Protein AF-0000000071018099 (afdb_homodimer)

InterPro domains:
  IPR002347 Short-chain dehydrogenase/reductase SDR [PF00106] (7-201)
  IPR002347 Short-chain dehydrogenase/reductase SDR [PR00080] (84-95)
  IPR002347 Short-chain dehydrogenase/reductase SDR [PR00080] (137-145)
  IPR002347 Short-chain dehydrogenase/reductase SDR [PR00080] (157-176)
  IPR002347 Short-chain dehydrogenase/reductase SDR [PR00081] (8-25)
  IPR002347 Short-chain dehydrogenase/reductase SDR [PR00081] (84-95)
  IPR002347 Short-chain dehydrogenase/reductase SDR [PR00081] (131-147)
  IPR002347 Short-chain dehydrogenase/reductase SDR [PR00081] (157-176)
  IPR002347 Short-chain dehydrogenase/reductase SDR [PR00081] (178-195)
  IPR020904 Short-chain dehydrogenase/reductase, conserved site [PS00061] (144-172)
  IPR036291 NAD(P)-binding domain superfamily [SSF51735] (7-259)

Solvent-accessible surface area (backbone atoms only — not comparable to full-atom values): 28855 Å² total; per-residue (Å²): 125,86,75,71,81,51,40,34,34,39,34,34,36,23,60,47,37,51,31,26,34,26,46,40,59,48,22,72,37,88,47,32,37,29,42,33,16,19,65,54,72,87,51,39,60,65,38,54,62,67,32,48,88,27,54,78,72,21,28,40,81,44,68,39,35,54,68,35,70,67,40,40,52,53,43,52,52,52,43,38,72,72,65,68,54,61,41,29,43,35,44,45,46,64,71,60,41,42,34,46,80,72,71,60,47,70,66,56,52,50,53,47,38,35,31,44,37,52,18,47,50,51,50,46,38,62,48,47,58,56,20,52,75,69,42,36,31,34,41,33,38,58,50,26,47,43,27,76,36,57,40,69,49,23,30,66,42,19,13,34,26,10,17,48,49,23,27,49,51,12,46,29,33,64,34,46,79,31,51,22,47,39,29,37,36,21,41,65,51,43,71,22,64,61,50,42,31,51,54,74,33,67,32,22,22,49,41,82,83,61,83,29,62,34,65,61,92,56,56,69,66,58,51,48,27,53,53,35,30,50,66,58,46,45,60,52,44,62,74,54,47,38,47,25,55,54,45,24,51,50,50,51,53,44,72,72,39,93,76,52,49,38,30,44,54,54,43,71,70,41,45,54,54,36,53,65,42,24,65,52,61,37,45,47,68,60,33,52,55,53,31,59,45,39,101,123,86,74,73,79,52,39,34,34,38,35,34,36,23,61,50,38,52,31,26,34,27,47,41,58,48,21,72,39,86,47,32,36,28,42,34,17,20,66,55,71,88,48,40,60,64,41,53,61,68,33,48,88,27,54,80,73,21,28,38,83,44,69,39,36,53,69,35,67,68,40,39,53,53,43,51,51,52,42,39,71,73,64,68,55,61,39,30,43,35,44,45,46,65,71,59,41,41,34,46,80,71,70,59,46,71,66,57,53,50,54,47,39,35,33,44,37,50,18,48,50,51,50,48,37,61,49,46,58,57,20,53,74,69,41,37,30,35,41,33,38,58,54,25,47,42,27,76,38,57,41,68,48,24,29,66,41,20,13,35,26,10,17,49,48,23,28,50,52,12,46,32,35,63,34,45,80,31,51,23,47,38,28,37,35,20,40,66,50,43,71,23,65,61,49,42,29,50,53,73,31,65,29,24,22,50,39,79,82,61,84,29,62,35,66,62,93,55,54,71,66,59,51,48,26,51,52,37,33,49,65,59,45,45,60,54,44,64,72,55,46,38,47,24,55,53,46,24,50,49,52,52,52,45,70,70,38,93,75,54,49,37,31,43,54,54,43,70,70,42,44,55,53,37,52,66,43,23,64,53,59,37,44,47,68,60,35,51,55,51,31,57,45,40,102

Radius of gyration: 23.74 Å; Cα contacts (8 Å, |Δi|>4): 1235; chains: 2; bounding box: 53×78×48 Å

Organism: Stichopus japonicus (NCBI:txid307972)

Structure (mmCIF, N/CA/C/O backbone):
data_AF-0000000071018099-model_v1
#
loop_
_entity.id
_entity.type
_entity.pdbx_description
1 polymer 'Putative retinol dehydrogenase 8'
#
loop_
_atom_site.group_PDB
_atom_site.id
_atom_site.type_symbol
_atom_site.label_atom_id
_atom_site.label_alt_id
_atom_site.label_comp_id
_atom_site.label_asym_id
_atom_site.label_entity_id
_atom_site.label_seq_id
_atom_site.pdbx_PDB_ins_code
_atom_site.Cartn_x
_atom_site.Cartn_y
_atom_site.Cartn_z
_atom_site.occupancy
_atom_site.B_iso_or_equiv
_atom_site.auth_seq_id
_atom_site.auth_comp_id
_atom_site.auth_asym_id
_atom_site.auth_atom_id
_atom_site.pdbx_PDB_model_num
ATOM 1 N N . MET A 1 1 ? -14.195 37.812 19.734 1 34.66 1 MET A N 1
ATOM 2 C CA . MET A 1 1 ? -12.75 37.812 19.953 1 34.66 1 MET A CA 1
ATOM 3 C C . MET A 1 1 ? -12 37.594 18.656 1 34.66 1 MET A C 1
ATOM 5 O O . MET A 1 1 ? -12.445 36.812 17.797 1 34.66 1 MET A O 1
ATOM 9 N N . ALA A 1 2 ? -11.242 38.406 18.078 1 42.66 2 ALA A N 1
ATOM 10 C CA . ALA A 1 2 ? -10.656 38.375 16.734 1 42.66 2 ALA A CA 1
ATOM 11 C C . ALA A 1 2 ? -10.07 37 16.422 1 42.66 2 ALA A C 1
ATOM 13 O O . ALA A 1 2 ? -9.234 36.5 17.172 1 42.66 2 ALA A O 1
ATOM 14 N N . GLU A 1 3 ? -10.688 35.969 15.961 1 48.03 3 GLU A N 1
ATOM 15 C CA . GLU A 1 3 ? -10.375 34.562 15.703 1 48.03 3 GLU A CA 1
ATOM 16 C C . GLU A 1 3 ? -8.945 34.375 15.211 1 48.03 3 GLU A C 1
ATOM 18 O O . GLU A 1 3 ? -8.523 35.062 14.266 1 48.03 3 GLU A O 1
ATOM 23 N N . SER A 1 4 ? -8.008 34.25 16.109 1 61.5 4 SER A N 1
ATOM 24 C CA . SER A 1 4 ? -6.578 34.219 15.844 1 61.5 4 SER A CA 1
ATOM 25 C C . SER A 1 4 ? -6.27 33.531 14.523 1 61.5 4 SER A C 1
ATOM 27 O O . SER A 1 4 ? -6.852 32.5 14.203 1 61.5 4 SER A O 1
ATOM 29 N N . ASN A 1 5 ? -5.863 34.219 13.398 1 83.38 5 ASN A N 1
ATOM 30 C CA . ASN A 1 5 ? -5.418 33.875 12.055 1 83.38 5 ASN A CA 1
ATOM 31 C C . ASN A 1 5 ? -4.25 32.875 12.094 1 83.38 5 ASN A C 1
ATOM 33 O O . ASN A 1 5 ? -3.619 32.625 11.07 1 83.38 5 ASN A O 1
ATOM 37 N N . VAL A 1 6 ? -4.02 32.344 13.367 1 94.31 6 VAL A N 1
ATOM 38 C CA . VAL A 1 6 ? -2.879 31.453 13.516 1 94.31 6 VAL A CA 1
ATOM 39 C C . VAL A 1 6 ? -3.334 30 13.359 1 94.31 6 VAL A C 1
ATOM 41 O O . VAL A 1 6 ? -4.266 29.562 14.039 1 94.31 6 VAL A O 1
ATOM 44 N N . LYS A 1 7 ? -2.73 29.297 12.508 1 97.25 7 LYS A N 1
ATOM 45 C CA . LYS A 1 7 ? -3.02 27.875 12.281 1 97.25 7 LYS A CA 1
ATOM 46 C C . LYS A 1 7 ? -2.158 27 13.18 1 97.25 7 LYS A C 1
ATOM 48 O O . LYS A 1 7 ? -0.941 27.172 13.25 1 97.25 7 LYS A O 1
ATOM 53 N N . VAL A 1 8 ? -2.805 26.094 13.852 1 98.31 8 VAL A N 1
ATOM 54 C CA . VAL A 1 8 ? -2.088 25.109 14.648 1 98.31 8 VAL A CA 1
ATOM 55 C C . VAL A 1 8 ? -1.675 23.938 13.766 1 98.31 8 VAL A C 1
ATOM 57 O O . VAL A 1 8 ? -2.527 23.219 13.234 1 98.31 8 VAL A O 1
ATOM 60 N N . VAL A 1 9 ? -0.335 23.719 13.641 1 98.75 9 VAL A N 1
ATOM 61 C CA . VAL A 1 9 ? 0.229 22.688 12.781 1 98.75 9 VAL A CA 1
ATOM 62 C C . VAL A 1 9 ? 0.929 21.625 13.625 1 98.75 9 VAL A C 1
ATOM 64 O O . VAL A 1 9 ? 1.829 21.953 14.406 1 98.75 9 VAL A O 1
ATOM 67 N N . VAL A 1 10 ? 0.489 20.406 13.516 1 98.81 10 VAL A N 1
ATOM 68 C CA . VAL A 1 10 ? 1.163 19.281 14.156 1 98.81 10 VAL A CA 1
ATOM 69 C C . VAL A 1 10 ? 1.991 18.516 13.125 1 98.81 10 VAL A C 1
ATOM 71 O O . VAL A 1 10 ? 1.492 18.172 12.055 1 98.81 10 VAL A O 1
ATOM 74 N N . ILE A 1 11 ? 3.256 18.297 13.477 1 98.81 11 ILE A N 1
ATOM 75 C CA . ILE A 1 11 ? 4.145 17.531 12.617 1 98.81 11 ILE A CA 1
ATOM 76 C C . ILE A 1 11 ? 4.715 16.344 13.383 1 98.81 11 ILE A C 1
ATOM 78 O O . ILE A 1 11 ? 5.277 16.516 14.469 1 98.81 11 ILE A O 1
ATOM 82 N N . THR A 1 12 ? 4.535 15.164 12.836 1 98.44 12 THR A N 1
ATOM 83 C CA . THR A 1 12 ? 5.125 13.992 13.477 1 98.44 12 THR A CA 1
ATOM 84 C C . THR A 1 12 ? 6.527 13.727 12.93 1 98.44 12 THR A C 1
ATOM 86 O O . THR A 1 12 ? 6.793 13.961 11.75 1 98.44 12 THR A O 1
ATOM 89 N N . GLY A 1 13 ? 7.422 13.203 13.773 1 96.12 13 GLY A N 1
ATOM 90 C CA . GLY A 1 13 ? 8.766 12.836 13.359 1 96.12 13 GLY A CA 1
ATOM 91 C C . GLY A 1 13 ? 9.625 14.031 13 1 96.12 13 GLY A C 1
ATOM 92 O O . GLY A 1 13 ? 10.086 14.156 11.859 1 96.12 13 GLY A O 1
ATOM 93 N N . CYS A 1 14 ? 10.039 14.836 14.008 1 96.94 14 CYS A N 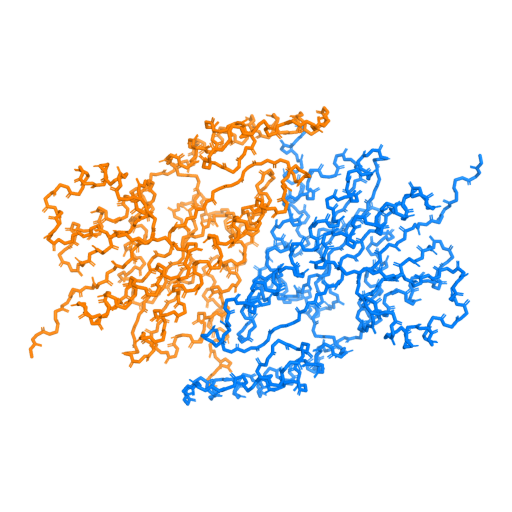1
ATOM 94 C CA . CYS A 1 14 ? 10.742 16.078 13.719 1 96.94 14 CYS A CA 1
ATOM 95 C C . CYS A 1 14 ? 12.18 16.031 14.211 1 96.94 14 CYS A C 1
ATOM 97 O O . CYS A 1 14 ? 12.836 17.062 14.352 1 96.94 14 CYS A O 1
ATOM 99 N N . SER A 1 15 ? 12.688 14.82 14.492 1 93.19 15 SER A N 1
ATOM 100 C CA . SER A 1 15 ? 14.039 14.719 15.039 1 93.19 15 SER A CA 1
ATOM 101 C C . SER A 1 15 ? 15.086 14.984 13.961 1 93.19 15 SER A C 1
ATOM 103 O O . SER A 1 15 ? 16.25 15.281 14.266 1 93.19 15 SER A O 1
ATOM 105 N N . SER A 1 16 ? 14.758 14.805 12.688 1 88.75 16 SER A N 1
ATOM 106 C CA . SER A 1 16 ? 15.68 15.016 11.578 1 88.75 16 SER A CA 1
ATOM 107 C C . SER A 1 16 ? 14.938 15.164 10.258 1 88.75 16 SER A C 1
ATOM 109 O O . SER A 1 16 ? 13.703 15.133 10.227 1 88.75 16 SER A O 1
ATOM 111 N N . GLY A 1 17 ? 15.641 15.562 9.297 1 91 17 GLY A N 1
ATOM 112 C CA . GLY A 1 17 ? 15.18 15.461 7.926 1 91 17 GLY A CA 1
ATOM 113 C C . GLY A 1 17 ? 14.047 16.422 7.602 1 91 17 GLY A C 1
ATOM 114 O O . GLY A 1 17 ? 14.07 17.578 8.008 1 91 17 GLY A O 1
ATOM 115 N N . ILE A 1 18 ? 13.086 15.906 6.824 1 93.69 18 ILE A N 1
ATOM 116 C CA . ILE A 1 18 ? 11.984 16.703 6.293 1 93.69 18 ILE A CA 1
ATOM 117 C C . ILE A 1 18 ? 11.172 17.281 7.445 1 93.69 18 ILE A C 1
ATOM 119 O O . ILE A 1 18 ? 10.797 18.469 7.406 1 93.69 18 ILE A O 1
ATOM 123 N N . GLY A 1 19 ? 10.945 16.469 8.508 1 96.62 19 GLY A N 1
ATOM 124 C CA . GLY A 1 19 ? 10.172 16.938 9.648 1 96.62 19 GLY A CA 1
ATOM 125 C C . GLY A 1 19 ? 10.805 18.109 10.359 1 96.62 19 GLY A C 1
ATOM 126 O O . GLY A 1 19 ? 10.141 19.125 10.625 1 96.62 19 GLY A O 1
ATOM 127 N N . LEU A 1 20 ? 12.078 17.953 10.633 1 96.5 20 LEU A N 1
ATOM 128 C CA . LEU A 1 20 ? 12.82 19.016 11.305 1 96.5 20 LEU A CA 1
ATOM 129 C C . LEU A 1 20 ? 12.82 20.281 10.469 1 96.5 20 LEU A C 1
ATOM 131 O O . LEU A 1 20 ? 12.453 21.359 10.961 1 96.5 20 LEU A O 1
ATOM 135 N N . ASP A 1 21 ? 13.156 20.219 9.211 1 96.75 21 ASP A N 1
ATOM 136 C CA . ASP A 1 21 ? 13.273 21.375 8.32 1 96.75 21 ASP A CA 1
ATOM 137 C C . ASP A 1 21 ? 11.922 22.047 8.117 1 96.75 21 ASP A C 1
ATOM 139 O O . ASP A 1 21 ? 11.828 23.281 8.062 1 96.75 21 ASP A O 1
ATOM 143 N N . THR A 1 22 ? 10.891 21.219 7.992 1 97.81 22 THR A N 1
ATOM 144 C CA . THR A 1 22 ? 9.547 21.75 7.809 1 97.81 22 THR A CA 1
ATOM 145 C C . THR A 1 22 ? 9.078 22.5 9.055 1 97.81 22 THR A C 1
ATOM 147 O O . THR A 1 22 ? 8.508 23.594 8.953 1 97.81 22 THR A O 1
ATOM 150 N N . ALA A 1 23 ? 9.336 21.922 10.211 1 98.56 23 ALA A N 1
ATOM 151 C CA . ALA A 1 23 ? 8.953 22.562 11.469 1 98.56 23 ALA A CA 1
ATOM 152 C C . ALA A 1 23 ? 9.602 23.938 11.609 1 98.56 23 ALA A C 1
ATOM 154 O O . ALA A 1 23 ? 8.922 24.906 11.93 1 98.56 23 ALA A O 1
ATOM 155 N N . VAL A 1 24 ? 10.867 24 11.32 1 98.19 24 VAL A N 1
ATOM 156 C CA . VAL A 1 24 ? 11.625 25.234 11.453 1 98.19 24 VAL A CA 1
ATOM 157 C C . VAL A 1 24 ? 11.109 26.266 10.445 1 98.19 24 VAL A C 1
ATOM 159 O O . VAL A 1 24 ? 10.898 27.438 10.789 1 98.19 24 VAL A O 1
ATOM 162 N N . LEU A 1 25 ? 10.891 25.844 9.258 1 97.94 25 LEU A N 1
ATOM 163 C CA . LEU A 1 25 ? 10.438 26.734 8.195 1 97.94 25 LEU A CA 1
ATOM 164 C C . LEU A 1 25 ? 9.078 27.344 8.531 1 97.94 25 LEU A C 1
ATOM 166 O O . LEU A 1 25 ? 8.883 28.547 8.422 1 97.94 25 LEU A O 1
ATOM 170 N N . LEU A 1 26 ? 8.125 26.516 8.977 1 98.25 26 LEU A N 1
ATOM 171 C CA . LEU A 1 26 ? 6.773 26.984 9.266 1 98.25 26 LEU A CA 1
ATOM 172 C C . LEU A 1 26 ? 6.762 27.891 10.492 1 98.25 26 LEU A C 1
ATOM 174 O O . LEU A 1 26 ? 5.984 28.844 10.555 1 98.25 26 LEU A O 1
ATOM 178 N N . ALA A 1 27 ? 7.625 27.609 11.398 1 98 27 ALA A N 1
ATOM 179 C CA . ALA A 1 27 ? 7.652 28.359 12.656 1 98 27 ALA A CA 1
ATOM 180 C C . ALA A 1 27 ? 8.102 29.797 12.422 1 98 27 ALA A C 1
ATOM 182 O O . ALA A 1 27 ? 7.855 30.672 13.258 1 98 27 ALA A O 1
ATOM 183 N N . LYS A 1 28 ? 8.766 30.031 11.328 1 96.88 28 LYS A N 1
ATOM 184 C CA . LYS A 1 28 ? 9.234 31.375 11.008 1 96.88 28 LYS A CA 1
ATOM 185 C C . LYS A 1 28 ? 8.086 32.25 10.531 1 96.88 28 LYS A C 1
ATOM 187 O O . LYS A 1 28 ? 8.219 33.5 10.484 1 96.88 28 LYS A O 1
ATOM 192 N N . GLU A 1 29 ? 7.012 31.672 10.18 1 94.56 29 GLU A N 1
ATOM 193 C CA . GLU A 1 29 ? 5.828 32.406 9.742 1 94.56 29 GLU A CA 1
ATOM 194 C C . GLU A 1 29 ? 4.949 32.781 10.93 1 94.56 29 GLU A C 1
ATOM 196 O O . GLU A 1 29 ? 4.688 31.953 11.805 1 94.56 29 GLU A O 1
ATOM 201 N N . LYS A 1 30 ? 4.375 33.938 11 1 90.56 30 LYS A N 1
ATOM 202 C CA . LYS A 1 30 ? 3.621 34.438 12.133 1 90.56 30 LYS A CA 1
ATOM 203 C C . LYS A 1 30 ? 2.242 33.812 12.219 1 90.56 30 LYS A C 1
ATOM 205 O O . LYS A 1 30 ? 1.607 33.812 13.281 1 90.56 30 LYS A O 1
ATOM 210 N N . ASN A 1 31 ? 1.812 33.25 11.188 1 95.12 31 ASN A N 1
ATOM 211 C CA . ASN A 1 31 ? 0.448 32.719 11.172 1 95.12 31 ASN A CA 1
ATOM 212 C C . ASN A 1 31 ? 0.417 31.234 11.477 1 95.12 31 ASN A C 1
ATOM 214 O O . ASN A 1 31 ? -0.598 30.578 11.258 1 95.12 31 ASN A O 1
ATOM 218 N N . PHE A 1 32 ? 1.56 30.672 11.977 1 97.75 32 PHE A N 1
ATOM 219 C CA . PHE A 1 32 ? 1.574 29.266 12.344 1 97.75 32 PHE A CA 1
ATOM 220 C C . PHE A 1 32 ? 2.039 29.078 13.781 1 97.75 32 PHE A C 1
ATOM 222 O O . PHE A 1 32 ? 2.959 29.766 14.234 1 97.75 32 PHE A O 1
ATOM 229 N N . LYS A 1 33 ? 1.451 28.266 14.484 1 98.31 33 LYS A N 1
ATOM 230 C CA . LYS A 1 33 ? 1.951 27.625 15.695 1 98.31 33 LYS A CA 1
ATOM 231 C C . LYS A 1 33 ? 2.268 26.156 15.445 1 98.31 33 LYS A C 1
ATOM 233 O O . LYS A 1 33 ? 1.366 25.359 15.18 1 98.31 33 LYS A O 1
ATOM 238 N N . VAL A 1 34 ? 3.52 25.797 15.617 1 98.69 34 VAL A N 1
ATOM 239 C CA . VAL A 1 34 ? 3.982 24.484 15.195 1 98.69 34 VAL A CA 1
ATOM 240 C C . VAL A 1 34 ? 4.242 23.609 16.422 1 98.69 34 VAL A C 1
ATOM 242 O O . VAL A 1 34 ? 5.039 23.969 17.281 1 98.69 34 VAL A O 1
ATOM 2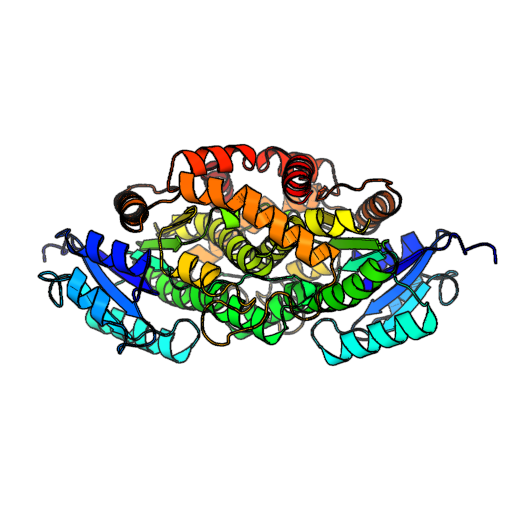45 N N . LEU A 1 35 ? 3.545 22.547 16.516 1 98.75 35 LEU A N 1
ATOM 246 C CA . LEU A 1 35 ? 3.855 21.484 17.453 1 98.75 35 LEU A CA 1
ATOM 247 C C . LEU A 1 35 ? 4.684 20.391 16.797 1 98.75 35 LEU A C 1
ATOM 249 O O . LEU A 1 35 ? 4.133 19.531 16.094 1 98.75 35 LEU A O 1
ATOM 253 N N . ALA A 1 36 ? 5.977 20.438 17.047 1 98.75 36 ALA A N 1
ATOM 254 C CA . ALA A 1 36 ? 6.926 19.469 16.5 1 98.75 36 ALA A CA 1
ATOM 255 C C . ALA A 1 36 ? 7.098 18.281 17.438 1 98.75 36 ALA A C 1
ATOM 257 O O . ALA A 1 36 ? 7.453 18.453 18.609 1 98.75 36 ALA A O 1
ATOM 258 N N . THR A 1 37 ? 6.883 17.078 16.891 1 98.56 37 THR A N 1
ATOM 259 C CA . THR A 1 37 ? 6.902 15.938 17.797 1 98.56 37 THR A CA 1
ATOM 260 C C . THR A 1 37 ? 8.023 14.969 17.438 1 98.56 37 THR A C 1
ATOM 262 O O . THR A 1 37 ? 8.5 14.961 16.297 1 98.56 37 THR A O 1
ATOM 265 N N . MET A 1 38 ? 8.438 14.242 18.422 1 97.25 38 MET A N 1
ATOM 266 C CA . MET A 1 38 ? 9.422 13.172 18.25 1 97.25 38 MET A CA 1
ATOM 267 C C . MET A 1 38 ? 9.273 12.125 19.359 1 97.25 38 MET A C 1
ATOM 269 O O . MET A 1 38 ? 8.758 12.422 20.438 1 97.25 38 MET A O 1
ATOM 273 N N . ARG A 1 39 ? 9.672 10.938 19.062 1 93.31 39 ARG A N 1
ATOM 274 C CA . ARG A 1 39 ? 9.492 9.828 20 1 93.31 39 ARG A CA 1
ATOM 275 C C . ARG A 1 39 ? 10.398 9.992 21.219 1 93.31 39 ARG A C 1
ATOM 277 O O . ARG A 1 39 ? 10.016 9.648 22.344 1 93.31 39 ARG A O 1
ATOM 284 N N . ASN A 1 40 ? 11.586 10.43 20.953 1 94.56 40 ASN A N 1
ATOM 285 C CA . ASN A 1 40 ? 12.609 10.57 21.984 1 94.56 40 ASN A CA 1
ATOM 286 C C . ASN A 1 40 ? 13.078 12.016 22.125 1 94.56 40 ASN A C 1
ATOM 288 O O . ASN A 1 40 ? 13.828 12.516 21.281 1 94.56 40 ASN A O 1
ATOM 292 N N . LEU A 1 41 ? 12.789 12.656 23.234 1 96.62 41 LEU A N 1
ATOM 293 C CA . LEU A 1 41 ? 13.086 14.07 23.438 1 96.62 41 LEU A CA 1
ATOM 294 C C . LEU A 1 41 ? 14.57 14.289 23.672 1 96.62 41 LEU A C 1
ATOM 296 O O . LEU A 1 41 ? 15.055 15.422 23.609 1 96.62 41 LEU A O 1
ATOM 300 N N . GLN A 1 42 ? 15.281 13.227 23.922 1 95.94 42 GLN A N 1
ATOM 301 C CA . GLN A 1 42 ? 16.734 13.359 24.047 1 95.94 42 GLN A CA 1
ATOM 302 C C . GLN A 1 42 ? 17.375 13.703 22.719 1 95.94 42 GLN A C 1
ATOM 304 O O . GLN A 1 42 ? 18.531 14.133 22.672 1 95.94 42 GLN A O 1
ATOM 309 N N . LYS A 1 43 ? 16.672 13.57 21.641 1 94.19 43 LYS A N 1
ATOM 310 C CA . LYS A 1 43 ? 17.203 13.82 20.312 1 94.19 43 LYS A CA 1
ATOM 311 C C . LYS A 1 43 ? 16.766 15.18 19.781 1 94.19 43 LYS A C 1
ATOM 313 O O . LYS A 1 43 ? 16.859 15.453 18.594 1 94.19 43 LYS A O 1
ATOM 318 N N . LYS A 1 44 ? 16.328 16.047 20.688 1 97 44 LYS A N 1
ATOM 319 C CA . LYS A 1 44 ? 15.711 17.297 20.234 1 97 44 LYS A CA 1
ATOM 320 C C . LYS A 1 44 ? 16.766 18.359 19.969 1 97 44 LYS A C 1
ATOM 322 O O . LYS A 1 44 ? 16.453 19.469 19.516 1 97 44 LYS A O 1
ATOM 327 N N . GLY A 1 45 ? 18.016 18.031 20.234 1 96.38 45 GLY A N 1
ATOM 328 C CA . GLY A 1 45 ? 19.078 19.031 20.188 1 96.38 45 GLY A CA 1
ATOM 329 C C . GLY A 1 45 ? 19.172 19.75 18.859 1 96.38 45 GLY A C 1
ATOM 330 O O . GLY A 1 45 ? 19.203 20.984 18.812 1 96.38 45 GLY A O 1
ATOM 331 N N . ASP A 1 46 ? 19.203 19.031 17.766 1 95.88 46 ASP A N 1
ATOM 332 C CA . ASP A 1 46 ? 19.328 19.625 16.438 1 95.88 46 ASP A CA 1
ATOM 333 C C . ASP A 1 46 ? 18.125 20.531 16.125 1 95.88 46 ASP A C 1
ATOM 335 O O . ASP A 1 46 ? 18.297 21.594 15.531 1 95.88 46 ASP A O 1
ATOM 339 N N . LEU A 1 47 ? 17 20.125 16.5 1 97.56 47 LEU A N 1
ATOM 340 C CA . LEU A 1 47 ? 15.797 20.906 16.266 1 97.56 47 LEU A CA 1
ATOM 341 C C . LEU A 1 47 ? 15.805 22.172 17.109 1 97.56 47 LEU A C 1
ATOM 343 O O . LEU A 1 47 ? 15.445 23.25 16.625 1 97.56 47 LEU A O 1
ATOM 347 N N . GLU A 1 48 ? 16.203 22.078 18.328 1 97.88 48 GLU A N 1
ATOM 348 C CA . GLU A 1 48 ? 16.281 23.25 19.203 1 97.88 48 GLU A CA 1
ATOM 349 C C . GLU A 1 48 ? 17.234 24.297 18.641 1 97.88 48 GLU A C 1
ATOM 351 O O . GLU A 1 48 ? 16.922 25.484 18.641 1 97.88 48 GLU A O 1
ATOM 356 N N . LYS A 1 49 ? 18.328 23.797 18.188 1 97.81 49 LYS A N 1
ATOM 357 C CA . LYS A 1 49 ? 19.328 24.703 17.609 1 97.81 49 LYS A CA 1
ATOM 358 C C . LYS A 1 49 ? 18.781 25.391 16.375 1 97.81 49 LYS A C 1
ATOM 360 O O . LYS A 1 49 ? 18.922 26.609 16.219 1 97.81 49 LYS A O 1
ATOM 365 N N . ALA A 1 50 ? 18.141 24.656 15.539 1 97.06 50 ALA A N 1
ATOM 366 C CA . ALA A 1 50 ? 17.625 25.188 14.281 1 97.06 50 ALA A CA 1
ATOM 367 C C . ALA A 1 50 ? 16.453 26.141 14.523 1 97.06 50 ALA A C 1
ATOM 369 O O . ALA A 1 50 ? 16.266 27.109 13.797 1 97.06 50 ALA A O 1
ATOM 370 N N . ALA A 1 51 ? 15.648 25.812 15.477 1 96.75 51 ALA A N 1
ATOM 371 C CA . ALA A 1 51 ? 14.469 26.609 15.805 1 96.75 51 ALA A CA 1
ATOM 372 C C . ALA A 1 51 ? 14.867 28 16.328 1 96.75 51 ALA A C 1
ATOM 374 O O . ALA A 1 51 ? 14.172 28.984 16.078 1 96.75 51 ALA A O 1
ATOM 375 N N . ALA A 1 52 ? 15.953 28.016 17.047 1 95.81 52 ALA A N 1
ATOM 376 C CA . ALA A 1 52 ? 16.516 29.266 17.547 1 95.81 52 ALA A CA 1
ATOM 377 C C . ALA A 1 52 ? 15.453 30.125 18.234 1 95.81 52 ALA A C 1
ATOM 379 O O . ALA A 1 52 ? 14.766 29.656 19.141 1 95.81 52 ALA A O 1
ATOM 380 N N . GLY A 1 53 ? 15.156 31.297 17.656 1 95.69 53 GLY A N 1
ATOM 381 C CA . GLY A 1 53 ? 14.305 32.281 18.281 1 95.69 53 GLY A CA 1
ATOM 382 C C . GLY A 1 53 ? 12.836 31.922 18.266 1 95.69 53 GLY A C 1
ATOM 383 O O . GLY A 1 53 ? 12.031 32.531 18.969 1 95.69 53 GLY A O 1
ATOM 384 N N . THR A 1 54 ? 12.508 30.859 17.547 1 97.38 54 THR A N 1
ATOM 385 C CA . THR A 1 54 ? 11.102 30.5 17.438 1 97.38 54 THR A CA 1
ATOM 386 C C . THR A 1 54 ? 10.719 29.484 18.531 1 97.38 54 THR A C 1
ATOM 388 O O . THR A 1 54 ? 9.539 29.25 18.766 1 97.38 54 THR A O 1
ATOM 391 N N . LEU A 1 55 ? 11.734 28.953 19.234 1 97.75 55 LEU A N 1
ATOM 392 C CA . LEU A 1 55 ? 11.5 27.922 20.25 1 97.75 55 LEU A CA 1
ATOM 393 C C . LEU A 1 55 ? 10.648 28.469 21.391 1 97.75 55 LEU A C 1
ATOM 395 O O . LEU A 1 55 ? 10.938 29.547 21.922 1 97.75 55 LEU A O 1
ATOM 399 N N . ASN A 1 56 ? 9.57 27.812 21.672 1 97.12 56 ASN A N 1
ATOM 400 C CA . ASN A 1 56 ? 8.633 28.141 22.734 1 97.12 56 ASN A CA 1
ATOM 401 C C . ASN A 1 56 ? 7.898 29.438 22.453 1 97.12 56 ASN A C 1
ATOM 403 O O . ASN A 1 56 ? 7.41 30.094 23.391 1 97.12 56 ASN A O 1
ATOM 407 N N . LYS A 1 57 ? 7.855 29.859 21.266 1 97.19 57 LYS A N 1
ATOM 408 C CA . LYS A 1 57 ? 7.051 30.984 20.797 1 97.19 57 LYS A CA 1
ATOM 409 C C . LYS A 1 57 ? 6.078 30.547 19.703 1 97.19 57 LYS A C 1
ATOM 411 O O . LYS A 1 57 ? 4.863 30.531 19.922 1 97.19 57 LYS A O 1
ATOM 416 N N . THR A 1 58 ? 6.707 30.125 18.625 1 97.81 58 THR A N 1
ATOM 417 C CA . THR A 1 58 ? 5.871 29.609 17.547 1 97.81 58 THR A CA 1
ATOM 418 C C . THR A 1 58 ? 6.148 28.141 17.297 1 97.81 58 THR A C 1
ATOM 420 O O . THR A 1 58 ? 5.391 27.469 16.594 1 97.81 58 THR A O 1
ATOM 423 N N . LEU A 1 59 ? 7.23 27.578 17.844 1 98.56 59 LEU A N 1
ATOM 424 C CA . LEU A 1 59 ? 7.582 26.172 17.734 1 98.56 59 LEU A CA 1
ATOM 425 C C . LEU A 1 59 ? 7.66 25.516 19.125 1 98.56 59 LEU A C 1
ATOM 427 O O . LEU A 1 59 ? 8.359 26.016 20 1 98.56 59 LEU A O 1
ATOM 431 N N . PHE A 1 60 ? 6.984 24.469 19.297 1 98.5 60 PHE A N 1
ATOM 432 C CA . PHE A 1 60 ? 6.965 23.719 20.547 1 98.5 60 PHE A CA 1
ATOM 433 C C . PHE A 1 60 ? 7.293 22.25 20.297 1 98.5 60 PHE A C 1
ATOM 435 O O . PHE A 1 60 ? 6.703 21.625 19.422 1 98.5 60 PHE A O 1
ATOM 442 N N . ILE A 1 61 ? 8.234 21.703 21.047 1 98.44 61 ILE A N 1
ATOM 443 C CA . ILE A 1 61 ? 8.656 20.328 20.875 1 98.44 61 ILE A CA 1
ATOM 444 C C . ILE A 1 61 ? 7.926 19.438 21.891 1 98.44 61 ILE A C 1
ATOM 446 O O . ILE A 1 61 ? 7.918 19.719 23.078 1 98.44 61 ILE A O 1
ATOM 450 N N . GLN A 1 62 ? 7.297 18.406 21.391 1 98.12 62 GLN A N 1
ATOM 451 C CA . GLN A 1 62 ? 6.531 17.516 22.234 1 98.12 62 GLN A CA 1
ATOM 452 C C . GLN A 1 62 ? 6.836 16.047 21.922 1 98.12 62 GLN A C 1
ATOM 454 O O . GLN A 1 62 ? 7.277 15.734 20.812 1 98.12 62 GLN A O 1
ATOM 459 N N . GLU A 1 63 ? 6.578 15.219 22.922 1 98.06 63 GLU A N 1
ATOM 460 C CA . GLU A 1 63 ? 6.812 13.781 22.766 1 98.06 63 GLU A CA 1
ATOM 461 C C . GLU A 1 63 ? 5.613 13.102 22.109 1 98.06 63 GLU A C 1
ATOM 463 O O . GLU A 1 63 ? 4.473 13.32 22.516 1 98.06 63 GLU A O 1
ATOM 468 N N . LEU A 1 64 ? 5.875 12.305 21.094 1 98.12 64 LEU A N 1
ATOM 469 C CA . LEU A 1 64 ? 4.871 11.477 20.438 1 98.12 64 LEU A CA 1
ATOM 470 C C . LEU A 1 64 ? 5.516 10.289 19.734 1 98.12 64 LEU A C 1
ATOM 472 O O . LEU A 1 64 ? 6.375 10.477 18.859 1 98.12 64 LEU A O 1
ATOM 476 N N . ASP A 1 65 ? 5.199 9.133 20.188 1 97.06 65 ASP A N 1
ATOM 477 C CA . ASP A 1 65 ? 5.535 7.902 19.469 1 97.06 65 ASP A CA 1
ATOM 478 C C . ASP A 1 65 ? 4.332 7.363 18.703 1 97.06 65 ASP A C 1
ATOM 480 O O . ASP A 1 65 ? 3.436 6.754 19.297 1 97.06 65 ASP A O 1
ATOM 484 N N . VAL A 1 66 ? 4.363 7.523 17.391 1 95.31 66 VAL A N 1
ATOM 485 C CA . VAL A 1 66 ? 3.195 7.215 16.578 1 95.31 66 VAL A CA 1
ATOM 486 C C . VAL A 1 66 ? 2.982 5.703 16.531 1 95.31 66 VAL A C 1
ATOM 488 O O . VAL A 1 66 ? 1.923 5.234 16.109 1 95.31 66 VAL A O 1
ATOM 491 N N . SER A 1 67 ? 3.996 4.906 16.891 1 93.5 67 SER A N 1
ATOM 492 C CA . SER A 1 67 ? 3.846 3.455 16.859 1 93.5 67 SER A CA 1
ATOM 493 C C . SER A 1 67 ? 3.119 2.945 18.094 1 93.5 67 SER A C 1
ATOM 495 O O . SER A 1 67 ? 2.816 1.755 18.203 1 93.5 67 SER A O 1
ATOM 497 N N . LYS A 1 68 ? 2.834 3.832 19.062 1 94.88 68 LYS A N 1
ATOM 498 C CA . LYS A 1 68 ? 2.162 3.455 20.297 1 94.88 68 LYS A CA 1
ATOM 499 C C . LYS A 1 68 ? 0.812 4.156 20.422 1 94.88 68 LYS A C 1
ATOM 501 O O . LYS A 1 68 ? 0.752 5.383 20.531 1 94.88 68 LYS A O 1
ATOM 506 N N . GLU A 1 69 ? -0.186 3.383 20.547 1 93.5 69 GLU A N 1
ATOM 507 C CA . GLU A 1 69 ? -1.546 3.908 20.625 1 93.5 69 GLU A CA 1
ATOM 508 C C . GLU A 1 69 ? -1.72 4.832 21.828 1 93.5 69 GLU A C 1
ATOM 510 O O . GLU A 1 69 ? -2.332 5.898 21.719 1 93.5 69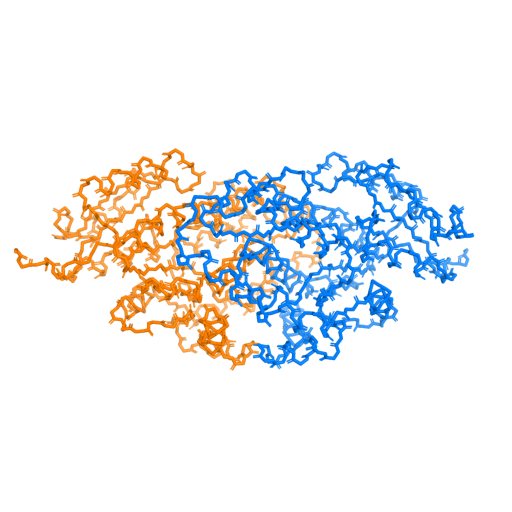 GLU A O 1
ATOM 515 N N . GLU A 1 70 ? -1.208 4.445 22.938 1 95.62 70 GLU A N 1
ATOM 516 C CA . GLU A 1 70 ? -1.34 5.246 24.141 1 95.62 70 GLU A CA 1
ATOM 517 C C . GLU A 1 70 ? -0.67 6.605 23.984 1 95.62 70 GLU A C 1
ATOM 519 O O . GLU A 1 70 ? -1.181 7.617 24.469 1 95.62 70 GLU A O 1
ATOM 524 N N . SER A 1 71 ? 0.499 6.613 23.359 1 97.19 71 SER A N 1
ATOM 525 C CA . SER A 1 71 ? 1.208 7.859 23.094 1 97.19 71 SER A CA 1
ATOM 526 C C . SER A 1 71 ? 0.379 8.789 22.219 1 97.19 71 SER A C 1
ATOM 528 O O . SER A 1 71 ? 0.302 9.992 22.484 1 97.19 71 SER A O 1
ATOM 530 N N . ILE A 1 72 ? -0.317 8.281 21.234 1 96.81 72 ILE A N 1
ATOM 531 C CA . ILE A 1 72 ? -1.158 9.039 20.328 1 96.81 72 ILE A CA 1
ATOM 532 C C . ILE A 1 72 ? -2.334 9.648 21.078 1 96.81 72 ILE A C 1
ATOM 534 O O . ILE A 1 72 ? -2.59 10.852 20.984 1 96.81 72 ILE A O 1
ATOM 538 N N . GLU A 1 73 ? -2.971 8.82 21.828 1 95.69 73 GLU A N 1
ATOM 539 C CA . GLU A 1 73 ? -4.145 9.273 22.578 1 95.69 73 GLU A CA 1
ATOM 540 C C . GLU A 1 73 ? -3.785 10.391 23.547 1 95.69 73 GLU A C 1
ATOM 542 O O . GLU A 1 73 ? -4.48 11.406 23.609 1 95.69 73 GLU A O 1
ATOM 547 N N . LYS A 1 74 ? -2.744 10.172 24.25 1 97.19 74 LYS A N 1
ATOM 548 C CA . LYS A 1 74 ? -2.289 11.172 25.219 1 97.19 74 LYS A CA 1
ATOM 549 C C . LYS A 1 74 ? -1.929 12.484 24.531 1 97.19 74 LYS A C 1
ATOM 551 O O . LYS A 1 74 ? -2.332 13.555 24.984 1 97.19 74 LYS A O 1
ATOM 556 N N . PHE A 1 75 ? -1.228 12.461 23.469 1 98.12 75 PHE A N 1
ATOM 557 C CA . PHE A 1 75 ? -0.785 13.648 22.734 1 98.12 75 PHE A CA 1
ATOM 558 C C . PHE A 1 75 ? -1.975 14.406 22.172 1 98.12 75 PHE A C 1
ATOM 560 O O . PHE A 1 75 ? -2.061 15.625 22.297 1 98.12 75 PHE A O 1
ATOM 567 N N . VAL A 1 76 ? -2.854 13.672 21.5 1 97.25 76 VAL A N 1
ATOM 568 C CA . VAL A 1 76 ? -4.004 14.289 20.844 1 97.25 76 VAL A CA 1
ATOM 569 C C . VAL A 1 76 ? -4.895 14.961 21.891 1 97.25 76 VAL A C 1
ATOM 571 O O . VAL A 1 76 ? -5.305 16.109 21.719 1 97.25 76 VAL A O 1
ATOM 574 N N . LYS A 1 77 ? -5.137 14.242 22.938 1 96.62 77 LYS A N 1
ATOM 575 C CA . LYS A 1 77 ? -5.938 14.805 24.016 1 96.62 77 LYS A CA 1
ATOM 576 C C . LYS A 1 77 ? -5.297 16.078 24.578 1 96.62 77 LYS A C 1
ATOM 578 O O . LYS A 1 77 ? -5.965 17.094 24.734 1 96.62 77 LYS A O 1
ATOM 583 N N . ALA A 1 78 ? -4.078 15.984 24.859 1 97.25 78 ALA A N 1
ATOM 584 C CA . ALA A 1 78 ? -3.355 17.141 25.406 1 97.25 78 ALA A CA 1
ATOM 585 C C . ALA A 1 78 ? -3.402 18.312 24.453 1 97.25 78 ALA A C 1
ATOM 587 O O . ALA A 1 78 ? -3.555 19.469 24.875 1 97.25 78 ALA A O 1
ATOM 588 N N . THR A 1 79 ? -3.213 18.094 23.172 1 97.69 79 THR A N 1
ATOM 589 C CA . THR A 1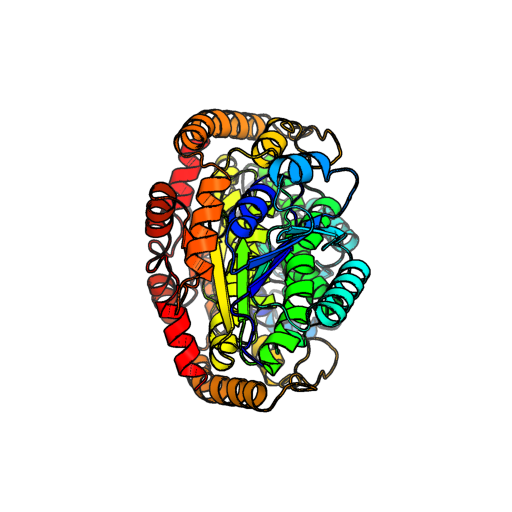 79 ? -3.211 19.141 22.156 1 97.69 79 THR A CA 1
ATOM 590 C C . THR A 1 79 ? -4.574 19.828 22.062 1 97.69 79 THR A C 1
ATOM 592 O O . THR A 1 79 ? -4.66 21.047 22.047 1 97.69 79 THR A O 1
ATOM 595 N N . PHE A 1 80 ? -5.609 19.062 22.031 1 96.31 80 PHE A N 1
ATOM 596 C CA . PHE A 1 80 ? -6.941 19.656 21.938 1 96.31 80 PHE A CA 1
ATOM 597 C C . PHE A 1 80 ? -7.305 20.375 23.234 1 96.31 80 PHE A C 1
ATOM 599 O O . PHE A 1 80 ? -8 21.391 23.219 1 96.31 80 PHE A O 1
ATOM 606 N N . ASP A 1 81 ? -6.844 19.859 24.391 1 96.12 81 ASP A N 1
ATOM 607 C CA . ASP A 1 81 ? -7.055 20.547 25.672 1 96.12 81 ASP A CA 1
ATOM 608 C C . ASP A 1 81 ? -6.371 21.906 25.672 1 96.12 81 ASP A C 1
ATOM 610 O O . ASP A 1 81 ? -6.93 22.891 26.188 1 96.12 81 ASP A O 1
ATOM 614 N N . SER A 1 82 ? -5.242 22 25.109 1 95.94 82 SER A N 1
ATOM 615 C CA . SER A 1 82 ? -4.445 23.219 25.188 1 95.94 82 SER A CA 1
ATOM 616 C C . SER A 1 82 ? -4.758 24.156 24.031 1 95.94 82 SER A C 1
ATOM 618 O O . SER A 1 82 ? -4.891 25.375 24.234 1 95.94 82 SER A O 1
ATOM 620 N N . GLU A 1 83 ? -4.848 23.609 22.781 1 95.62 83 GLU A N 1
ATOM 621 C CA . GLU A 1 83 ? -4.973 24.438 21.594 1 95.62 83 GLU A CA 1
ATOM 622 C C . GLU A 1 83 ? -6.426 24.531 21.141 1 95.62 83 GLU A C 1
ATOM 624 O O . GLU A 1 83 ? -6.785 25.422 20.375 1 95.62 83 GLU A O 1
ATOM 629 N N . GLY A 1 84 ? -7.219 23.516 21.484 1 95.19 84 GLY A N 1
ATOM 630 C CA . GLY A 1 84 ? -8.617 23.469 21.094 1 95.19 84 GLY A CA 1
ATOM 631 C C . GLY A 1 84 ? -8.82 22.984 19.672 1 95.19 84 GLY A C 1
ATOM 632 O O . GLY A 1 84 ? -9.938 22.641 19.281 1 95.19 84 GLY A O 1
ATOM 633 N N . ARG A 1 85 ? -7.668 22.984 18.922 1 95.88 85 ARG A N 1
ATOM 634 C CA . ARG A 1 85 ? -7.809 22.578 17.531 1 95.88 85 ARG A CA 1
ATOM 635 C C . ARG A 1 85 ? -6.473 22.125 16.953 1 95.88 85 ARG A C 1
ATOM 637 O O . ARG A 1 85 ? -5.414 22.422 17.5 1 95.88 85 ARG A O 1
ATOM 644 N N . ILE A 1 86 ? -6.543 21.406 15.906 1 98.06 86 ILE A N 1
ATOM 645 C CA . ILE A 1 86 ? -5.477 21.125 14.961 1 98.06 86 ILE A CA 1
ATOM 646 C C . ILE A 1 86 ? -5.93 21.484 13.547 1 98.06 86 ILE A C 1
ATOM 648 O O . ILE A 1 86 ? -6.863 20.891 13.008 1 98.06 86 ILE A O 1
ATOM 652 N N . ASP A 1 87 ? -5.262 22.469 12.992 1 98.31 87 ASP A N 1
ATOM 653 C CA . ASP A 1 87 ? -5.668 22.938 11.672 1 98.31 87 ASP A CA 1
ATOM 654 C C . ASP A 1 87 ? -5 22.109 10.57 1 98.31 87 ASP A C 1
ATOM 656 O O . ASP A 1 87 ? -5.586 21.891 9.508 1 98.31 87 ASP A O 1
ATOM 660 N N . VAL A 1 88 ? -3.768 21.719 10.812 1 98.75 88 VAL A N 1
ATOM 661 C CA . VAL A 1 88 ? -2.99 20.938 9.852 1 98.75 88 VAL A CA 1
ATOM 662 C C . VAL A 1 88 ? -2.262 19.812 10.57 1 98.75 88 VAL A C 1
ATOM 664 O O . VAL A 1 88 ? -1.588 20.047 11.578 1 98.75 88 VAL A O 1
ATOM 667 N N . LEU A 1 89 ? -2.484 18.625 10.148 1 98.81 89 LEU A N 1
ATOM 668 C CA . LEU A 1 89 ? -1.709 17.469 10.594 1 98.81 89 LEU A CA 1
ATOM 669 C C . LEU A 1 89 ? -0.766 16.984 9.5 1 98.81 89 LEU A C 1
ATOM 671 O O . LEU A 1 89 ? -1.214 16.594 8.422 1 98.81 89 LEU A O 1
ATOM 675 N N . ILE A 1 90 ? 0.53 17.094 9.758 1 98.81 90 ILE A N 1
ATOM 676 C CA . ILE A 1 90 ? 1.543 16.609 8.828 1 98.81 90 ILE A CA 1
ATOM 677 C C . ILE A 1 90 ? 2.1 15.273 9.336 1 98.81 90 ILE A C 1
ATOM 679 O O . ILE A 1 90 ? 2.889 15.242 10.281 1 98.81 90 ILE A O 1
ATOM 683 N N . ASN A 1 91 ? 1.642 14.227 8.688 1 98.44 91 ASN A N 1
ATOM 684 C CA . ASN A 1 91 ? 2.152 12.891 8.969 1 98.44 91 ASN A CA 1
ATOM 685 C C . ASN A 1 91 ? 3.496 12.648 8.289 1 98.44 91 ASN A C 1
ATOM 687 O O . ASN A 1 91 ? 3.543 12.234 7.129 1 98.44 91 ASN A O 1
ATOM 691 N N . ASN A 1 92 ? 4.535 12.797 9.062 1 96.69 92 ASN A N 1
ATOM 692 C CA . ASN A 1 92 ? 5.887 12.75 8.516 1 96.69 92 ASN A CA 1
ATOM 693 C C . ASN A 1 92 ? 6.684 11.586 9.094 1 96.69 92 ASN A C 1
ATOM 695 O O . ASN A 1 92 ? 7.637 11.109 8.477 1 96.69 92 ASN A O 1
ATOM 699 N N . ALA A 1 93 ? 6.336 11.125 10.289 1 88.88 93 ALA A N 1
ATOM 700 C CA . ALA A 1 93 ? 7.062 10.047 10.938 1 88.88 93 ALA A CA 1
ATOM 701 C C . ALA A 1 93 ? 7.047 8.781 10.086 1 88.88 93 ALA A C 1
ATOM 703 O O . ALA A 1 93 ? 5.98 8.281 9.719 1 88.88 93 ALA A O 1
ATOM 704 N N . ALA A 1 94 ? 8.18 8.32 9.742 1 87.69 94 ALA A N 1
ATOM 705 C CA . ALA A 1 94 ? 8.312 7.094 8.961 1 87.69 94 ALA A CA 1
ATOM 706 C C . ALA A 1 94 ? 9.68 6.457 9.172 1 87.69 94 ALA A C 1
ATOM 708 O O . ALA A 1 94 ? 10.641 7.141 9.539 1 87.69 94 ALA A O 1
ATOM 709 N N . SER A 1 95 ? 9.688 5.215 8.977 1 84.69 95 SER A N 1
ATOM 710 C CA . SER A 1 95 ? 10.938 4.461 8.961 1 84.69 95 SER A CA 1
ATOM 711 C C . SER A 1 95 ? 11.242 3.928 7.57 1 84.69 95 SER A C 1
ATOM 713 O O . SER A 1 95 ? 10.336 3.756 6.75 1 84.69 95 SER A O 1
ATOM 715 N N . GLY A 1 96 ? 12.523 3.783 7.344 1 80.5 96 GLY A N 1
ATOM 716 C CA . GLY A 1 96 ? 12.953 3.211 6.078 1 80.5 96 GLY A CA 1
ATOM 717 C C . GLY A 1 96 ? 13.328 1.744 6.184 1 80.5 96 GLY A C 1
ATOM 718 O O . GLY A 1 96 ? 13.523 1.226 7.281 1 80.5 96 GLY A O 1
ATOM 719 N N . GLN A 1 97 ? 13.328 1.109 5.109 1 79.19 97 GLN A N 1
ATOM 720 C CA . GLN A 1 97 ? 13.781 -0.275 5.004 1 79.19 97 GLN A CA 1
ATOM 721 C C . GLN A 1 97 ? 14.438 -0.536 3.654 1 79.19 97 GLN A C 1
ATOM 723 O O . GLN A 1 97 ? 13.914 -0.132 2.613 1 79.19 97 GLN A O 1
ATOM 728 N N . HIS A 1 98 ? 15.578 -1.028 3.707 1 79.94 98 HIS A N 1
ATOM 729 C CA . HIS A 1 98 ? 16.281 -1.472 2.51 1 79.94 98 HIS A CA 1
ATOM 730 C C . HIS A 1 98 ? 16.812 -2.896 2.672 1 79.94 98 HIS A C 1
ATOM 732 O O . HIS A 1 98 ? 17.281 -3.271 3.75 1 79.94 98 HIS A O 1
ATOM 738 N N . GLY A 1 99 ? 16.719 -3.658 1.605 1 80.88 99 GLY A N 1
ATOM 739 C CA . GLY A 1 99 ? 17.234 -5.02 1.65 1 80.88 99 GLY A CA 1
ATOM 740 C C . GLY A 1 99 ? 16.594 -5.93 0.617 1 80.88 99 GLY A C 1
ATOM 741 O O . GLY A 1 99 ? 15.812 -5.477 -0.22 1 80.88 99 GLY A O 1
ATOM 742 N N . HIS A 1 100 ? 17.078 -7.156 0.693 1 86.06 100 HIS A N 1
ATOM 743 C CA . HIS A 1 100 ? 16.516 -8.172 -0.188 1 86.06 100 HIS A CA 1
ATOM 744 C C . HIS A 1 100 ? 15.141 -8.625 0.294 1 86.06 100 HIS A C 1
ATOM 746 O O . HIS A 1 100 ? 14.922 -8.781 1.498 1 86.06 100 HIS A O 1
ATOM 752 N N . PHE A 1 101 ? 14.273 -8.867 -0.669 1 87.81 101 PHE A N 1
ATOM 753 C CA . PHE A 1 101 ? 12.891 -9.234 -0.378 1 87.81 101 PHE A CA 1
ATOM 754 C C . PHE A 1 101 ? 12.836 -10.43 0.563 1 87.81 101 PHE A C 1
ATOM 756 O O . PHE A 1 101 ? 12.117 -10.414 1.563 1 87.81 101 PHE A O 1
ATOM 763 N N . GLU A 1 102 ? 13.695 -11.383 0.344 1 87 102 GLU A N 1
ATOM 764 C CA . GLU A 1 102 ? 13.609 -12.656 1.059 1 87 102 GLU A CA 1
ATOM 765 C C . GLU A 1 102 ? 14.258 -12.555 2.436 1 87 102 GLU A C 1
ATOM 767 O O . GLU A 1 102 ? 14.07 -13.438 3.281 1 87 102 GLU A O 1
ATOM 772 N N . SER A 1 103 ? 14.961 -11.469 2.686 1 84.06 103 SER A N 1
ATOM 773 C CA . SER A 1 103 ? 15.734 -11.383 3.918 1 84.06 103 SER A CA 1
ATOM 774 C C . SER A 1 103 ? 15 -10.57 4.98 1 84.06 103 SER A C 1
ATOM 776 O O . SER A 1 103 ? 15.43 -10.516 6.133 1 84.06 103 SER A O 1
ATOM 778 N N . VAL A 1 104 ? 13.914 -9.977 4.633 1 87.12 104 VAL A N 1
ATOM 779 C CA . VAL A 1 104 ? 13.148 -9.188 5.586 1 87.12 104 VAL A CA 1
ATOM 780 C C . VAL A 1 104 ? 12.25 -10.102 6.418 1 87.12 104 VAL A C 1
ATOM 782 O O . VAL A 1 104 ? 11.469 -10.883 5.867 1 87.12 104 VAL A O 1
ATOM 785 N N . THR A 1 105 ? 12.391 -10.047 7.691 1 87.81 105 THR A N 1
ATOM 786 C CA . THR A 1 105 ? 11.609 -10.906 8.57 1 87.81 105 THR A CA 1
ATOM 787 C C . THR A 1 105 ? 10.195 -10.359 8.742 1 87.81 105 THR A C 1
ATOM 789 O O . THR A 1 105 ? 9.938 -9.188 8.461 1 87.81 105 THR A O 1
ATOM 792 N N . LEU A 1 106 ? 9.328 -11.25 9.227 1 90.19 106 LEU A N 1
ATOM 793 C CA . LEU A 1 106 ? 7.953 -10.844 9.5 1 90.19 106 LEU A CA 1
ATOM 794 C C . LEU A 1 106 ? 7.922 -9.711 10.523 1 90.19 106 LEU A C 1
ATOM 796 O O . LEU A 1 106 ? 7.16 -8.75 10.375 1 90.19 106 LEU A O 1
ATOM 800 N N . GLU A 1 107 ? 8.719 -9.836 11.5 1 91.25 107 GLU A N 1
ATOM 801 C CA . GLU A 1 107 ? 8.773 -8.828 12.555 1 91.25 107 GLU A CA 1
ATOM 802 C C . GLU A 1 107 ? 9.203 -7.473 11.992 1 91.25 107 GLU A C 1
ATOM 804 O O . GLU A 1 107 ? 8.648 -6.434 12.367 1 91.25 107 GLU A O 1
ATOM 809 N N . GLN A 1 108 ? 10.156 -7.477 11.117 1 89.56 108 GLN A N 1
ATOM 810 C CA . GLN A 1 108 ? 10.625 -6.246 10.492 1 89.56 108 GLN A CA 1
ATOM 811 C C . GLN A 1 108 ? 9.531 -5.617 9.633 1 89.56 108 GLN A C 1
ATOM 813 O O . GLN A 1 108 ? 9.328 -4.402 9.664 1 89.56 108 GLN A O 1
ATOM 818 N N . MET A 1 109 ? 8.867 -6.441 8.883 1 91.69 109 MET A N 1
ATOM 819 C CA . MET A 1 109 ? 7.762 -5.977 8.047 1 91.69 109 MET A CA 1
ATOM 820 C C . MET A 1 109 ? 6.672 -5.332 8.898 1 91.69 109 MET A C 1
ATOM 822 O O . MET A 1 109 ? 6.223 -4.223 8.602 1 91.69 109 MET A O 1
ATOM 826 N N . GLN A 1 110 ? 6.305 -6.055 9.906 1 93.62 110 GLN A N 1
ATOM 827 C CA . GLN A 1 110 ? 5.223 -5.59 10.766 1 93.62 110 GLN A CA 1
ATOM 828 C C . GLN A 1 110 ? 5.598 -4.293 11.477 1 93.62 110 GLN A C 1
ATOM 830 O O . GLN A 1 110 ? 4.773 -3.385 11.594 1 93.62 110 GLN A O 1
ATOM 835 N N . SER A 1 111 ? 6.816 -4.234 11.945 1 92.75 111 SER A N 1
ATOM 836 C CA . SER A 1 111 ? 7.273 -3.018 12.609 1 92.75 111 SER A CA 1
ATOM 837 C C . SER A 1 111 ? 7.246 -1.823 11.664 1 92.75 111 SER A C 1
ATOM 839 O O . SER A 1 111 ? 6.855 -0.722 12.055 1 92.75 111 SER A O 1
ATOM 841 N N . LEU A 1 112 ? 7.656 -2.045 10.461 1 93.31 112 LEU A N 1
ATOM 842 C CA . LEU A 1 112 ? 7.656 -1.003 9.445 1 93.31 112 LEU A CA 1
ATOM 843 C C . LEU A 1 112 ? 6.242 -0.493 9.188 1 93.31 112 LEU A C 1
ATOM 845 O O . LEU A 1 112 ? 6.004 0.717 9.195 1 93.31 112 LEU A O 1
ATOM 849 N N . PHE A 1 113 ? 5.289 -1.369 9.031 1 96.31 113 PHE A N 1
ATOM 850 C CA . PHE A 1 113 ? 3.904 -0.996 8.766 1 96.31 113 PHE A CA 1
ATOM 851 C C . PHE A 1 113 ? 3.27 -0.362 10 1 96.31 113 PHE A C 1
ATOM 853 O O . PHE A 1 113 ? 2.396 0.501 9.883 1 96.31 113 PHE A O 1
ATOM 860 N N . GLN A 1 114 ? 3.699 -0.825 11.164 1 95.38 114 GLN A N 1
ATOM 861 C CA . GLN A 1 114 ? 3.193 -0.24 12.398 1 95.38 114 GLN A CA 1
ATOM 862 C C . GLN A 1 114 ? 3.473 1.26 12.453 1 95.38 114 GLN A C 1
ATOM 864 O O . GLN A 1 114 ? 2.592 2.047 12.805 1 95.38 114 GLN A O 1
ATOM 869 N N . THR A 1 115 ? 4.586 1.639 12.062 1 93.5 115 THR A N 1
ATOM 870 C CA . THR A 1 115 ? 4.98 3.043 12.102 1 93.5 115 THR A CA 1
ATOM 871 C C . THR A 1 115 ? 4.445 3.791 10.883 1 93.5 115 THR A C 1
ATOM 873 O O . THR A 1 115 ? 3.744 4.793 11.023 1 93.5 115 THR A O 1
ATOM 876 N N . ASN A 1 116 ? 4.723 3.252 9.695 1 95.62 116 ASN A N 1
ATOM 877 C CA . ASN A 1 116 ? 4.508 3.986 8.453 1 95.62 116 ASN A CA 1
ATOM 878 C C . ASN A 1 116 ? 3.027 4.035 8.086 1 95.62 116 ASN A C 1
ATOM 880 O O . ASN A 1 116 ? 2.594 4.938 7.363 1 95.62 116 ASN A O 1
ATOM 884 N N . VAL A 1 117 ? 2.283 3.051 8.586 1 97.31 117 VAL A N 1
ATOM 885 C CA . VAL A 1 117 ? 0.899 2.963 8.133 1 97.31 117 VAL A CA 1
ATOM 886 C C . VAL A 1 117 ? -0.046 3.07 9.328 1 97.31 117 VAL A C 1
ATOM 888 O O . VAL A 1 117 ? -0.728 4.082 9.5 1 97.31 117 VAL A O 1
ATOM 891 N N . PHE A 1 118 ? 0.054 2.188 10.273 1 96.94 118 PHE A N 1
ATOM 892 C CA . PHE A 1 118 ? -0.939 2.115 11.336 1 96.94 118 PHE A CA 1
ATOM 893 C C . PHE A 1 118 ? -0.833 3.324 12.258 1 96.94 118 PHE A C 1
ATOM 895 O O . PHE A 1 118 ? -1.846 3.934 12.617 1 96.94 118 PHE A O 1
ATOM 902 N N . GLY A 1 119 ? 0.362 3.617 12.672 1 95.62 119 GLY A N 1
ATOM 903 C CA . GLY A 1 119 ? 0.544 4.797 13.5 1 95.62 119 GLY A CA 1
ATOM 904 C C . GLY A 1 119 ? 0.064 6.074 12.836 1 95.62 119 GLY A C 1
ATOM 905 O O . GLY A 1 119 ? -0.63 6.879 13.453 1 95.62 119 GLY A O 1
ATOM 906 N N . THR A 1 120 ? 0.407 6.211 11.602 1 96.31 120 THR A N 1
ATOM 907 C CA . THR A 1 120 ? 0.003 7.348 10.781 1 96.31 120 THR A CA 1
ATOM 908 C C . THR A 1 120 ? -1.519 7.445 10.703 1 96.31 120 THR A C 1
ATOM 910 O O . THR A 1 120 ? -2.088 8.523 10.898 1 96.31 120 THR A O 1
ATOM 913 N N . LEU A 1 121 ? -2.162 6.355 10.508 1 96.69 121 LEU A N 1
ATOM 914 C CA . LEU A 1 121 ? -3.607 6.355 10.312 1 96.69 121 LEU A CA 1
ATOM 915 C C . LEU A 1 121 ? -4.34 6.535 11.641 1 96.69 121 LEU A C 1
ATOM 917 O O . LEU A 1 121 ? -5.406 7.156 11.688 1 96.69 121 LEU A O 1
ATOM 921 N N . ARG A 1 122 ? -3.777 6.035 12.656 1 95.94 122 ARG A N 1
ATOM 922 C CA . ARG A 1 122 ? -4.418 6.148 13.969 1 95.94 122 ARG A CA 1
ATOM 923 C C . ARG A 1 122 ? -4.469 7.602 14.422 1 95.94 122 ARG A C 1
ATOM 925 O O . ARG A 1 122 ? -5.512 8.078 14.883 1 95.94 122 ARG A O 1
ATOM 932 N N . ILE A 1 123 ? -3.383 8.297 14.328 1 97.06 123 ILE A N 1
ATOM 933 C CA . ILE A 1 123 ? -3.408 9.703 14.719 1 97.06 123 ILE A CA 1
ATOM 934 C C . ILE A 1 123 ? -4.332 10.484 13.789 1 97.06 123 ILE A C 1
ATOM 936 O O . ILE A 1 123 ? -5.039 11.391 14.219 1 97.06 123 ILE A O 1
ATOM 940 N N . THR A 1 124 ? -4.328 10.141 12.516 1 97.81 124 THR A N 1
ATOM 941 C CA . THR A 1 124 ? -5.207 10.781 11.547 1 97.81 124 THR A CA 1
ATOM 942 C C . THR A 1 124 ? -6.672 10.594 11.93 1 97.81 124 THR A C 1
ATOM 944 O O . THR A 1 124 ? -7.461 11.539 11.875 1 97.81 124 THR A O 1
ATOM 947 N N . GLN A 1 125 ? -7.031 9.367 12.336 1 95.06 125 GLN A N 1
ATOM 948 C CA . GLN A 1 125 ? -8.398 9.078 12.75 1 95.06 125 GLN A CA 1
ATOM 949 C C . GLN A 1 125 ? -8.828 9.992 13.898 1 95.06 125 GLN A C 1
ATOM 951 O O . GLN A 1 125 ? -9.922 10.562 13.875 1 95.06 125 GLN A O 1
ATOM 956 N N . GLU A 1 126 ? -7.984 10.164 14.875 1 94.88 126 GLU A N 1
ATOM 957 C CA . GLU A 1 126 ? -8.297 10.969 16.047 1 94.88 126 GLU A CA 1
ATOM 958 C C . GLU A 1 126 ? -8.445 12.445 15.68 1 94.88 126 GLU A C 1
ATOM 960 O O . GLU A 1 126 ? -9.344 13.125 16.188 1 94.88 126 GLU A O 1
ATOM 965 N N . VAL A 1 127 ? -7.66 12.898 14.82 1 97.12 127 VAL A N 1
ATOM 966 C CA . VAL A 1 127 ? -7.652 14.312 14.461 1 97.12 127 VAL A CA 1
ATOM 967 C C . VAL A 1 127 ? -8.828 14.617 13.539 1 97.12 127 VAL A C 1
ATOM 969 O O . VAL A 1 127 ? -9.484 15.656 13.68 1 97.12 127 VAL A O 1
ATOM 972 N N . VAL A 1 128 ? -9.109 13.703 12.617 1 96.31 128 VAL A N 1
ATOM 973 C CA . VAL A 1 128 ? -10.172 13.898 11.641 1 96.31 128 VAL A CA 1
ATOM 974 C C . VAL A 1 128 ? -11.516 14.031 12.352 1 96.31 128 VAL A C 1
ATOM 976 O O . VAL A 1 128 ? -12.367 14.836 11.945 1 96.31 128 VAL A O 1
ATOM 979 N N . LYS A 1 129 ? -11.719 13.258 13.414 1 93.5 129 LYS A N 1
ATOM 980 C CA . LYS A 1 129 ? -12.961 13.344 14.172 1 93.5 129 LYS A CA 1
ATOM 981 C C . LYS A 1 129 ? -13.234 14.773 14.633 1 93.5 129 LYS A C 1
ATOM 983 O O . LYS A 1 129 ? -14.336 15.289 14.461 1 93.5 129 LYS A O 1
ATOM 988 N N . LYS A 1 130 ? -12.258 15.383 15.117 1 94.88 130 LYS A N 1
ATOM 989 C CA . LYS A 1 130 ? -12.391 16.75 15.633 1 94.88 130 LYS A CA 1
ATOM 990 C C . LYS A 1 130 ? -12.453 17.766 14.5 1 94.88 130 LYS A C 1
ATOM 992 O O . LYS A 1 130 ? -13.156 18.766 14.602 1 94.88 130 LYS A O 1
ATOM 997 N N . MET A 1 131 ? -11.758 17.5 13.391 1 96.56 131 MET A N 1
ATOM 998 C CA . MET A 1 131 ? -11.82 18.375 12.219 1 96.56 131 MET A CA 1
ATOM 999 C C . MET A 1 131 ? -13.219 18.359 11.609 1 96.56 131 MET A C 1
ATOM 1001 O O . MET A 1 131 ? -13.711 19.391 11.133 1 96.56 131 MET A O 1
ATOM 1005 N N . LYS A 1 132 ? -13.812 17.203 11.633 1 95.06 132 LYS A N 1
ATOM 1006 C CA . LYS A 1 132 ? -15.164 17.094 11.102 1 95.06 132 LYS A CA 1
ATOM 1007 C C . LYS A 1 132 ? -16.141 17.938 11.906 1 95.06 132 LYS A C 1
ATOM 1009 O O . LYS A 1 132 ? -17.031 18.578 11.336 1 95.06 132 LYS A O 1
ATOM 1014 N N . GLU A 1 133 ? -15.945 17.938 13.195 1 93.94 133 GLU A N 1
ATOM 1015 C CA . GLU A 1 133 ? -16.797 18.75 14.062 1 93.94 133 GLU A CA 1
ATOM 1016 C C . GLU A 1 133 ? -16.688 20.234 13.719 1 93.94 133 GLU A C 1
ATOM 1018 O O . GLU A 1 133 ? -17.688 20.953 13.719 1 93.94 133 GLU A O 1
ATOM 1023 N N . ARG A 1 134 ? -15.547 20.672 13.422 1 94.88 134 ARG A N 1
ATOM 1024 C CA . ARG A 1 134 ? -15.289 22.078 13.156 1 94.88 134 ARG A CA 1
ATOM 1025 C C . ARG A 1 134 ? -15.438 22.406 11.672 1 94.88 134 ARG A C 1
ATOM 1027 O O . ARG A 1 134 ? -15.453 23.562 11.281 1 94.88 134 ARG A O 1
ATOM 1034 N N . LYS A 1 135 ? -15.477 21.391 10.844 1 96.06 135 LYS A N 1
ATOM 1035 C CA . LYS A 1 135 ? -15.602 21.484 9.391 1 96.06 135 LYS A CA 1
ATOM 1036 C C . LYS A 1 135 ? -14.445 22.281 8.797 1 96.06 135 LYS A C 1
ATOM 1038 O O . LYS A 1 135 ? -14.664 23.188 7.984 1 96.06 135 LYS A O 1
ATOM 1043 N N . SER A 1 136 ? -13.297 21.953 9.227 1 97.19 136 SER A N 1
ATOM 1044 C CA . SER A 1 136 ? -12.078 22.578 8.727 1 97.19 136 SER A CA 1
ATOM 1045 C C . SER A 1 136 ? -10.844 21.75 9.102 1 97.19 136 SER A C 1
ATOM 1047 O O . SER A 1 136 ? -10.75 21.25 10.219 1 97.19 136 SER A O 1
ATOM 1049 N N . GLY A 1 137 ? -9.945 21.594 8.133 1 97.94 137 GLY A N 1
ATOM 1050 C CA . GLY A 1 137 ? -8.703 20.891 8.43 1 97.94 137 GLY A CA 1
ATOM 1051 C C . GLY A 1 137 ? -7.938 20.5 7.18 1 97.94 137 GLY A C 1
ATOM 1052 O O . GLY A 1 137 ? -8.484 20.531 6.074 1 97.94 137 GLY A O 1
ATOM 1053 N N . HIS A 1 138 ? -6.723 20.234 7.355 1 98.69 138 HIS A N 1
ATOM 1054 C CA . HIS A 1 138 ? -5.852 19.75 6.285 1 98.69 138 HIS A CA 1
ATOM 1055 C C . HIS A 1 138 ? -4.938 18.641 6.777 1 98.69 138 HIS A C 1
ATOM 1057 O O . HIS A 1 138 ? -4.16 18.828 7.715 1 98.69 138 HIS A O 1
ATOM 1063 N N . ILE A 1 139 ? -5.125 17.484 6.207 1 98.69 139 ILE A N 1
ATOM 1064 C CA . ILE A 1 139 ? -4.273 16.344 6.496 1 98.69 139 ILE A CA 1
ATOM 1065 C C . ILE A 1 139 ? -3.217 16.203 5.402 1 98.69 139 ILE A C 1
ATOM 1067 O O . ILE A 1 139 ? -3.549 16.109 4.215 1 98.69 139 ILE A O 1
ATOM 1071 N N . ILE A 1 140 ? -1.942 16.188 5.809 1 98.75 140 ILE A N 1
ATOM 1072 C CA . ILE A 1 140 ? -0.846 16.031 4.859 1 98.75 140 ILE A CA 1
ATOM 1073 C C . ILE A 1 140 ? -0.057 14.766 5.188 1 98.75 140 ILE A C 1
ATOM 1075 O O . ILE A 1 140 ? 0.398 14.586 6.32 1 98.75 140 ILE A O 1
ATOM 1079 N N . PHE A 1 141 ? 0.034 13.852 4.246 1 98.38 141 PHE A N 1
ATOM 1080 C CA . PHE A 1 141 ? 0.908 12.688 4.336 1 98.38 141 PHE A CA 1
ATOM 1081 C C . PHE A 1 141 ? 2.219 12.938 3.6 1 98.38 141 PHE A C 1
ATOM 1083 O O . PHE A 1 141 ? 2.215 13.375 2.449 1 98.38 141 PHE A O 1
ATOM 1090 N N . ILE A 1 142 ? 3.324 12.688 4.277 1 96.25 142 ILE A N 1
ATOM 1091 C CA . ILE A 1 142 ? 4.594 12.656 3.561 1 96.25 142 ILE A CA 1
ATOM 1092 C C . ILE A 1 142 ? 4.816 11.266 2.975 1 96.25 142 ILE A C 1
ATOM 1094 O O . ILE A 1 142 ? 5.328 10.367 3.654 1 96.25 142 ILE A O 1
ATOM 1098 N N . SER A 1 143 ? 4.422 11.109 1.8 1 94.31 143 SER A N 1
ATOM 1099 C CA . SER A 1 143 ? 4.625 9.867 1.056 1 94.31 143 SER A CA 1
ATOM 1100 C C . SER A 1 143 ? 6 9.836 0.4 1 94.31 143 SER A C 1
ATOM 1102 O O . SER A 1 143 ? 7.023 9.953 1.081 1 94.31 143 SER A O 1
ATOM 1104 N N . SER A 1 144 ? 6.117 9.492 -0.799 1 87.19 144 SER A N 1
ATOM 1105 C CA . SER A 1 144 ? 7.32 9.391 -1.617 1 87.19 144 SER A CA 1
ATOM 1106 C C . SER A 1 144 ? 6.977 9.18 -3.088 1 87.19 144 SER A C 1
ATOM 1108 O O . SER A 1 144 ? 5.859 8.766 -3.414 1 87.19 144 SER A O 1
ATOM 1110 N N . ILE A 1 145 ? 7.914 9.594 -3.889 1 82.38 145 ILE A N 1
ATOM 1111 C CA . ILE A 1 145 ? 7.781 9.148 -5.27 1 82.38 145 ILE A CA 1
ATOM 1112 C C . ILE A 1 145 ? 7.672 7.625 -5.309 1 82.38 145 ILE A C 1
ATOM 1114 O O . ILE A 1 145 ? 7.066 7.062 -6.223 1 82.38 145 ILE A O 1
ATOM 1118 N N . GLY A 1 146 ? 8.172 7.004 -4.273 1 85.12 146 GLY A N 1
ATOM 1119 C CA . GLY A 1 146 ? 8.047 5.562 -4.102 1 85.12 146 GLY A CA 1
ATOM 1120 C C . GLY A 1 146 ? 6.641 5.125 -3.736 1 85.12 146 GLY A C 1
ATOM 1121 O O . GLY A 1 146 ? 6.363 3.93 -3.635 1 85.12 146 GLY A O 1
ATOM 1122 N N . GLY A 1 147 ? 5.77 6.012 -3.594 1 87 147 GLY A N 1
ATOM 1123 C CA . GLY A 1 147 ? 4.371 5.703 -3.334 1 87 147 GLY A CA 1
ATOM 1124 C C . GLY A 1 147 ? 3.564 5.477 -4.598 1 87 147 GLY A C 1
ATOM 1125 O O . GLY A 1 147 ? 2.439 4.977 -4.543 1 87 147 GLY A O 1
ATOM 1126 N N . ILE A 1 148 ? 4.234 5.848 -5.75 1 86.38 148 ILE A N 1
ATOM 1127 C CA . ILE A 1 148 ? 3.52 5.664 -7.008 1 86.38 148 ILE A CA 1
ATOM 1128 C C . ILE A 1 148 ? 4.422 4.953 -8.016 1 86.38 148 ILE A C 1
ATOM 1130 O O . ILE A 1 148 ? 3.994 4.641 -9.133 1 86.38 148 ILE A O 1
ATOM 1134 N N . THR A 1 149 ? 5.645 4.746 -7.629 1 89.56 149 THR A N 1
ATOM 1135 C CA . THR A 1 149 ? 6.609 4.035 -8.461 1 89.56 149 THR A CA 1
ATOM 1136 C C . THR A 1 149 ? 7.316 2.945 -7.664 1 89.56 149 THR A C 1
ATOM 1138 O O . THR A 1 149 ? 7.82 3.201 -6.566 1 89.56 149 THR A O 1
ATOM 1141 N N . PRO A 1 150 ? 7.34 1.765 -8.227 1 91.06 150 PRO A N 1
ATOM 1142 C CA . PRO A 1 150 ? 8.102 0.714 -7.543 1 91.06 150 PRO A CA 1
ATOM 1143 C C . PRO A 1 150 ? 9.602 0.975 -7.543 1 91.06 150 PRO A C 1
ATOM 1145 O O . PRO A 1 150 ? 10.109 1.683 -8.414 1 91.06 150 PRO A O 1
ATOM 1148 N N . PHE A 1 151 ? 10.289 0.405 -6.559 1 87.56 151 PHE A N 1
ATOM 1149 C CA . PHE A 1 151 ? 11.727 0.547 -6.402 1 87.56 151 PHE A CA 1
ATOM 1150 C C . PHE A 1 151 ? 12.344 -0.736 -5.855 1 87.56 151 PHE A C 1
ATOM 1152 O O . PHE A 1 151 ? 12.008 -1.168 -4.75 1 87.56 151 PHE A O 1
ATOM 1159 N N . PRO A 1 152 ? 13.289 -1.321 -6.637 1 89.88 152 PRO A N 1
ATOM 1160 C CA . PRO A 1 152 ? 13.938 -2.541 -6.145 1 89.88 152 PRO A CA 1
ATOM 1161 C C . PRO A 1 152 ? 14.672 -2.33 -4.824 1 89.88 152 PRO A C 1
ATOM 1163 O O . PRO A 1 152 ? 15.148 -1.224 -4.547 1 89.88 152 PRO A O 1
ATOM 1166 N N . PHE A 1 153 ? 14.734 -3.363 -3.945 1 88.06 153 PHE A N 1
ATOM 1167 C CA . PHE A 1 153 ? 15.461 -3.441 -2.684 1 88.06 153 PHE A CA 1
ATOM 1168 C C . PHE A 1 153 ? 14.836 -2.529 -1.638 1 88.06 153 PHE A C 1
ATOM 1170 O O . PHE A 1 153 ? 15.445 -2.244 -0.607 1 88.06 153 PHE A O 1
ATOM 1177 N N . SER A 1 154 ? 13.648 -2.006 -1.88 1 88.31 154 SER A N 1
ATOM 1178 C CA . SER A 1 154 ? 12.852 -1.223 -0.938 1 88.31 154 SER A CA 1
ATOM 1179 C C . SER A 1 154 ? 11.391 -1.641 -0.971 1 88.31 154 SER A C 1
ATOM 1181 O O . SER A 1 154 ? 10.492 -0.803 -0.821 1 88.31 154 SER A O 1
ATOM 1183 N N . ASP A 1 155 ? 11.188 -2.871 -1.203 1 91.38 155 ASP A N 1
ATOM 1184 C CA . ASP A 1 155 ? 9.867 -3.416 -1.508 1 91.38 155 ASP A CA 1
ATOM 1185 C C . ASP A 1 155 ? 8.867 -3.09 -0.401 1 91.38 155 ASP A C 1
ATOM 1187 O O . ASP A 1 155 ? 7.77 -2.607 -0.675 1 91.38 155 ASP A O 1
ATOM 1191 N N . PHE A 1 156 ? 9.258 -3.293 0.794 1 91.06 156 PHE A N 1
ATOM 1192 C CA . PHE A 1 156 ? 8.305 -3.148 1.892 1 91.06 156 PHE A CA 1
ATOM 1193 C C . PHE A 1 156 ? 8.078 -1.678 2.219 1 91.06 156 PHE A C 1
ATOM 1195 O O . PHE A 1 156 ? 6.961 -1.276 2.545 1 91.06 156 PHE A O 1
ATOM 1202 N N . TYR A 1 157 ? 9.133 -0.881 2.152 1 91.25 157 TYR A N 1
ATOM 1203 C CA . TYR A 1 157 ? 8.961 0.56 2.297 1 91.25 157 TYR A CA 1
ATOM 1204 C C . TYR A 1 157 ? 8.008 1.102 1.235 1 91.25 157 TYR A C 1
ATOM 1206 O O . TYR A 1 157 ? 7.062 1.824 1.553 1 91.25 157 TYR A O 1
ATOM 1214 N N . VAL A 1 158 ? 8.273 0.704 -0.005 1 93.69 158 VAL A N 1
ATOM 1215 C CA . VAL A 1 158 ? 7.418 1.08 -1.125 1 93.69 158 VAL A CA 1
ATOM 1216 C C . VAL A 1 158 ? 5.98 0.64 -0.848 1 93.69 158 VAL A C 1
ATOM 1218 O O . VAL A 1 158 ? 5.039 1.397 -1.083 1 93.69 158 VAL A O 1
ATOM 1221 N N . GLY A 1 159 ? 5.848 -0.549 -0.326 1 95.94 159 GLY A N 1
ATOM 1222 C CA . GLY A 1 159 ? 4.531 -1.048 0.032 1 95.94 159 GLY A CA 1
ATOM 1223 C C . GLY A 1 159 ? 3.791 -0.144 1.001 1 95.94 159 GLY A C 1
ATOM 1224 O O . GLY A 1 159 ? 2.594 0.099 0.842 1 95.94 159 GLY A O 1
ATOM 1225 N N . THR A 1 160 ? 4.484 0.352 2.016 1 96.25 160 THR A N 1
ATOM 1226 C CA . THR A 1 160 ? 3.861 1.23 2.998 1 96.25 160 THR A CA 1
ATOM 1227 C C . THR A 1 160 ? 3.42 2.539 2.35 1 96.25 160 THR A C 1
ATOM 1229 O O . THR A 1 160 ? 2.352 3.064 2.664 1 96.25 160 THR A O 1
ATOM 1232 N N . LYS A 1 161 ? 4.246 3.064 1.504 1 96.19 161 LYS A N 1
ATOM 1233 C CA . LYS A 1 161 ? 3.93 4.34 0.872 1 96.19 161 LYS A CA 1
ATOM 1234 C C . LYS A 1 161 ? 2.801 4.188 -0.144 1 96.19 161 LYS A C 1
ATOM 1236 O O . LYS A 1 161 ? 1.956 5.074 -0.281 1 96.19 161 LYS A O 1
ATOM 1241 N N . PHE A 1 162 ? 2.766 3.037 -0.856 1 97 162 PHE A N 1
ATOM 1242 C CA . PHE A 1 162 ? 1.623 2.73 -1.709 1 97 162 PHE A CA 1
ATOM 1243 C C . PHE A 1 162 ? 0.34 2.656 -0.889 1 97 162 PHE A C 1
ATOM 1245 O O . PHE A 1 162 ? -0.696 3.182 -1.3 1 97 162 PHE A O 1
ATOM 1252 N N . ALA A 1 163 ? 0.456 1.983 0.201 1 97.25 163 ALA A N 1
ATOM 1253 C CA . ALA A 1 163 ? -0.712 1.867 1.07 1 97.25 163 ALA A CA 1
ATOM 1254 C C . ALA A 1 163 ? -1.251 3.244 1.453 1 97.25 163 ALA A C 1
ATOM 1256 O O . ALA A 1 163 ? -2.455 3.49 1.367 1 97.25 163 ALA A O 1
ATOM 1257 N N . ILE A 1 164 ? -0.361 4.137 1.812 1 97.19 164 ILE A N 1
ATOM 1258 C CA . ILE A 1 164 ? -0.742 5.484 2.217 1 97.19 164 ILE A CA 1
ATOM 1259 C C . ILE A 1 164 ? -1.404 6.207 1.046 1 97.19 164 ILE A C 1
ATOM 1261 O O . ILE A 1 164 ? -2.416 6.891 1.222 1 97.19 164 ILE A O 1
ATOM 1265 N N . GLU A 1 165 ? -0.882 6.07 -0.163 1 96.75 165 GLU A N 1
ATOM 1266 C CA . GLU A 1 165 ? -1.451 6.707 -1.347 1 96.75 165 GLU A CA 1
ATOM 1267 C C . GLU A 1 165 ? -2.879 6.23 -1.598 1 96.75 165 GLU A C 1
ATOM 1269 O O . GLU A 1 165 ? -3.766 7.035 -1.889 1 96.75 165 GLU A O 1
ATOM 1274 N N . GLY A 1 166 ? -3.092 4.941 -1.49 1 96.56 166 GLY A N 1
ATOM 1275 C CA . GLY A 1 166 ? -4.43 4.398 -1.673 1 96.56 166 GLY A CA 1
ATOM 1276 C C . GLY A 1 166 ? -5.422 4.898 -0.64 1 96.56 166 GLY A C 1
ATOM 1277 O O . GLY A 1 166 ? -6.547 5.27 -0.98 1 96.56 166 GLY A O 1
ATOM 1278 N N . ILE A 1 167 ? -4.996 4.961 0.577 1 96.5 167 ILE A N 1
ATOM 1279 C CA . ILE A 1 167 ? -5.867 5.367 1.674 1 96.5 167 ILE A CA 1
ATOM 1280 C C . ILE A 1 167 ? -6.16 6.863 1.574 1 96.5 167 ILE A C 1
ATOM 1282 O O . ILE A 1 167 ? -7.309 7.285 1.718 1 96.5 167 ILE A O 1
ATOM 1286 N N . ALA A 1 168 ? -5.129 7.656 1.281 1 96.94 168 ALA A N 1
ATOM 1287 C CA . ALA A 1 168 ? -5.309 9.094 1.113 1 96.94 168 ALA A CA 1
ATOM 1288 C C . ALA A 1 168 ? -6.305 9.398 -0.003 1 96.94 168 ALA A C 1
ATOM 1290 O O . ALA A 1 168 ? -7.207 10.227 0.168 1 96.94 168 ALA A O 1
ATOM 1291 N N . GLY A 1 169 ? -6.176 8.727 -1.093 1 96.31 169 GLY A N 1
ATOM 1292 C CA . GLY A 1 169 ? -7.078 8.938 -2.215 1 96.31 169 GLY A CA 1
ATOM 1293 C C . GLY A 1 169 ? -8.508 8.531 -1.914 1 96.31 169 GLY A C 1
ATOM 1294 O O . GLY A 1 169 ? -9.453 9.094 -2.479 1 96.31 169 GLY A O 1
ATOM 1295 N N . SER A 1 170 ? -8.688 7.562 -1.058 1 95.25 170 SER A N 1
ATOM 1296 C CA . SER A 1 170 ? -10.016 7.051 -0.742 1 95.25 170 SER A CA 1
ATOM 1297 C C . SER A 1 170 ? -10.734 7.957 0.256 1 95.25 170 SER A C 1
ATOM 1299 O O . SER A 1 170 ? -11.953 8.109 0.194 1 95.25 170 SER A O 1
ATOM 1301 N N . MET A 1 171 ? -10 8.578 1.102 1 95.19 171 MET A N 1
ATOM 1302 C CA . MET A 1 171 ? -10.633 9.383 2.141 1 95.19 171 MET A CA 1
ATOM 1303 C C . MET A 1 171 ? -10.82 10.82 1.673 1 95.19 171 MET A C 1
ATOM 1305 O O . MET A 1 171 ? -11.727 11.516 2.141 1 95.19 171 MET A O 1
ATOM 1309 N N . ALA A 1 172 ? -10.031 11.328 0.696 1 97 172 ALA A N 1
ATOM 1310 C CA . ALA A 1 172 ? -10.008 12.727 0.281 1 97 172 ALA A CA 1
ATOM 1311 C C . ALA A 1 172 ? -11.383 13.188 -0.187 1 97 172 ALA A C 1
ATOM 1313 O O . ALA A 1 172 ? -11.898 14.203 0.282 1 97 172 ALA A O 1
ATOM 1314 N N . PRO A 1 173 ? -12.039 12.398 -1.066 1 95.25 173 PRO A N 1
ATOM 1315 C CA . PRO A 1 173 ? -13.344 12.867 -1.532 1 95.25 173 PRO A CA 1
ATOM 1316 C C . PRO A 1 173 ? -14.383 12.945 -0.41 1 95.25 173 PRO A C 1
ATOM 1318 O O . PRO A 1 173 ? -15.273 13.797 -0.444 1 95.25 173 PRO A O 1
ATOM 1321 N N . LEU A 1 174 ? -14.312 12.102 0.63 1 94.62 174 LEU A N 1
ATOM 1322 C CA . LEU A 1 174 ? -15.234 12.078 1.757 1 94.62 174 LEU A CA 1
ATOM 1323 C C . LEU A 1 174 ? -15.047 13.312 2.637 1 94.62 174 LEU A C 1
ATOM 1325 O O . LEU A 1 174 ? -16.016 13.945 3.041 1 94.62 174 LEU A O 1
ATOM 1329 N N . LEU A 1 175 ? -13.852 13.672 2.848 1 96.25 175 LEU A N 1
ATOM 1330 C CA . LEU A 1 175 ? -13.523 14.719 3.807 1 96.25 175 LEU A CA 1
ATOM 1331 C C . LEU A 1 175 ? -13.773 16.094 3.213 1 96.25 175 LEU A C 1
ATOM 1333 O O . LEU A 1 175 ? -13.945 17.078 3.947 1 96.25 175 LEU A O 1
ATOM 1337 N N . ARG A 1 176 ? -13.805 16.156 1.901 1 94.69 176 ARG A N 1
ATOM 1338 C CA . ARG A 1 176 ? -14.078 17.438 1.251 1 94.69 176 ARG A CA 1
ATOM 1339 C C . ARG A 1 176 ? -15.453 17.969 1.642 1 94.69 176 ARG A C 1
ATOM 1341 O O . ARG A 1 176 ? -15.656 19.188 1.699 1 94.69 176 ARG A O 1
ATOM 1348 N N . HIS A 1 177 ? -16.312 17.109 1.951 1 93 177 HIS A N 1
ATOM 1349 C CA . HIS A 1 177 ? -17.656 17.516 2.357 1 93 177 HIS A CA 1
ATOM 1350 C C . HIS A 1 177 ? -17.641 18.172 3.736 1 93 177 HIS A C 1
ATOM 1352 O O . HIS A 1 177 ? -18.625 18.797 4.137 1 93 177 HIS A O 1
ATOM 1358 N N . TYR A 1 178 ? -16.594 18.016 4.441 1 95.25 178 TYR A N 1
ATOM 1359 C CA . TYR A 1 178 ? -16.391 18.641 5.742 1 95.25 178 TYR A CA 1
ATOM 1360 C C . TYR A 1 178 ? -15.406 19.797 5.633 1 95.25 178 TYR A C 1
ATOM 1362 O O . TYR A 1 178 ? -14.906 20.297 6.645 1 95.25 178 TYR A O 1
ATOM 1370 N N . ASN A 1 179 ? -15.062 20.156 4.414 1 96.56 179 ASN A N 1
ATOM 1371 C CA . ASN A 1 179 ? -14.055 21.188 4.176 1 96.56 179 ASN A CA 1
ATOM 1372 C C . ASN A 1 179 ? -12.703 20.797 4.762 1 96.56 179 ASN A C 1
ATOM 1374 O O . ASN A 1 179 ? -12.016 21.625 5.363 1 96.56 179 ASN A O 1
ATOM 1378 N N . ILE A 1 180 ? -12.422 19.547 4.762 1 97.69 180 ILE A N 1
ATOM 1379 C CA . ILE A 1 180 ? -11.125 18.984 5.141 1 97.69 180 ILE A CA 1
ATOM 1380 C C . ILE A 1 180 ? -10.398 18.484 3.896 1 97.69 180 ILE A C 1
ATOM 1382 O O . ILE A 1 180 ? -10.961 17.734 3.098 1 97.69 180 ILE A O 1
ATOM 1386 N N . PHE A 1 181 ? -9.156 18.953 3.688 1 98.25 181 PHE A N 1
ATOM 1387 C CA . PHE A 1 181 ? -8.383 18.531 2.525 1 98.25 181 PHE A CA 1
ATOM 1388 C C . PHE A 1 181 ? -7.344 17.484 2.916 1 98.25 181 PHE A C 1
ATOM 1390 O O . PHE A 1 181 ? -6.898 17.453 4.062 1 98.25 181 PHE A O 1
ATOM 1397 N N . VAL A 1 182 ? -7.047 16.594 1.975 1 98.44 182 VAL A N 1
ATOM 1398 C CA . VAL A 1 182 ? -6.008 15.578 2.113 1 98.44 182 VAL A CA 1
ATOM 1399 C C . VAL A 1 182 ? -4.965 15.75 1.012 1 98.44 182 VAL A C 1
ATOM 1401 O O . VAL A 1 182 ? -5.312 15.859 -0.167 1 98.44 182 VAL A O 1
ATOM 1404 N N . THR A 1 183 ? -3.701 15.875 1.413 1 98.56 183 THR A N 1
ATOM 1405 C CA . THR A 1 183 ? -2.617 15.984 0.443 1 98.56 183 THR A CA 1
ATOM 1406 C C . THR A 1 183 ? -1.544 14.938 0.709 1 98.56 183 THR A C 1
ATOM 1408 O O . THR A 1 183 ? -1.157 14.711 1.858 1 98.56 183 THR A O 1
ATOM 1411 N N . SER A 1 184 ? -1.192 14.219 -0.326 1 98.06 184 SER A N 1
ATOM 1412 C CA . SER A 1 184 ? -0.011 13.367 -0.312 1 98.06 184 SER A CA 1
ATOM 1413 C C . SER A 1 184 ? 1.179 14.055 -0.973 1 98.06 184 SER A C 1
ATOM 1415 O O . SER A 1 184 ? 1.188 14.258 -2.189 1 98.06 184 SER A O 1
ATOM 1417 N N . VAL A 1 185 ? 2.172 14.453 -0.16 1 97.94 185 VAL A N 1
ATOM 1418 C CA . VAL A 1 185 ? 3.396 15.039 -0.693 1 97.94 185 VAL A CA 1
ATOM 1419 C C . VAL A 1 185 ? 4.371 13.938 -1.089 1 97.94 185 VAL A C 1
ATOM 1421 O O . VAL A 1 185 ? 4.613 13.008 -0.314 1 97.94 185 VAL A O 1
ATOM 1424 N N . GLU A 1 186 ? 4.895 14.039 -2.268 1 96.38 186 GLU A N 1
ATOM 1425 C CA . GLU A 1 186 ? 5.727 12.977 -2.822 1 96.38 186 GLU A CA 1
ATOM 1426 C C . GLU A 1 186 ? 7.141 13.469 -3.107 1 96.38 186 GLU A C 1
ATOM 1428 O O . GLU A 1 186 ? 7.469 13.812 -4.246 1 96.38 186 GLU A O 1
ATOM 1433 N N . PRO A 1 187 ? 7.977 13.406 -2.064 1 93.38 187 PRO A N 1
ATOM 1434 C CA . PRO A 1 187 ? 9.375 13.789 -2.283 1 93.38 187 PRO A CA 1
ATOM 1435 C C . PRO A 1 187 ? 10.172 12.711 -3.021 1 93.38 187 PRO A C 1
ATOM 1437 O O . PRO A 1 187 ? 9.773 11.547 -3.039 1 93.38 187 PRO A O 1
ATOM 1440 N N . GLY A 1 188 ? 11.219 13.164 -3.707 1 87.69 188 GLY A N 1
ATOM 1441 C CA . GLY A 1 188 ? 12.289 12.273 -4.121 1 87.69 188 GLY A CA 1
ATOM 1442 C C . GLY A 1 188 ? 13.383 12.125 -3.074 1 87.69 188 GLY A C 1
ATOM 1443 O O . GLY A 1 188 ? 13.109 12.227 -1.875 1 87.69 188 GLY A O 1
ATOM 1444 N N . PRO A 1 189 ? 14.586 11.805 -3.52 1 78.31 189 PRO A N 1
ATOM 1445 C CA . PRO A 1 189 ? 15.703 11.711 -2.574 1 78.31 189 PRO A CA 1
ATOM 1446 C C . PRO A 1 189 ? 15.977 13.023 -1.852 1 78.31 189 PRO A C 1
ATOM 1448 O O . PRO A 1 189 ? 15.961 14.094 -2.475 1 78.31 189 PRO A O 1
ATOM 1451 N N . VAL A 1 190 ? 16.016 12.914 -0.578 1 79.44 190 VAL A N 1
ATOM 1452 C CA . VAL A 1 190 ? 16.281 14.086 0.251 1 79.44 190 VAL A CA 1
ATOM 1453 C C . VAL A 1 190 ? 17.578 13.891 1.034 1 79.44 190 VAL A C 1
ATOM 1455 O O . VAL A 1 190 ? 17.859 12.789 1.52 1 79.44 190 VAL A O 1
ATOM 1458 N N . GLN A 1 191 ? 18.344 14.969 1.024 1 71.06 191 GLN A N 1
ATOM 1459 C CA . GLN A 1 191 ? 19.578 14.945 1.802 1 71.06 191 GLN A CA 1
ATOM 1460 C C . GLN A 1 191 ? 19.297 14.82 3.293 1 71.06 191 GLN A C 1
ATOM 1462 O O . GLN A 1 191 ? 19.016 15.812 3.967 1 71.06 191 GLN A O 1
ATOM 1467 N N . THR A 1 192 ? 18.844 13.711 3.705 1 60.03 192 THR A N 1
ATOM 1468 C CA . THR A 1 192 ? 18.516 13.531 5.117 1 60.03 192 THR A CA 1
ATOM 1469 C C . THR A 1 192 ? 19.297 12.359 5.703 1 60.03 192 THR A C 1
ATOM 1471 O O . THR A 1 192 ? 19.953 11.609 4.969 1 60.03 192 THR A O 1
ATOM 1474 N N . SER A 1 193 ? 19.406 12.484 7.043 1 48.72 193 SER A N 1
ATOM 1475 C CA . SER A 1 193 ? 19.938 11.312 7.73 1 48.72 193 SER A CA 1
ATOM 1476 C C . SER A 1 193 ? 19.266 10.031 7.262 1 48.72 193 SER A C 1
ATOM 1478 O O . SER A 1 193 ? 19.812 8.938 7.375 1 48.72 193 SER A O 1
ATOM 1480 N N . PHE A 1 194 ? 18.094 10.25 6.656 1 46.56 194 PHE A N 1
ATOM 1481 C CA . PHE A 1 194 ? 17.344 9.109 6.137 1 46.56 194 PHE A CA 1
ATOM 1482 C C . PHE A 1 194 ? 18.141 8.398 5.043 1 46.56 194 PHE A C 1
ATOM 1484 O O . PHE A 1 194 ? 18.312 7.184 5.082 1 46.56 194 PHE A O 1
ATOM 1491 N N . THR A 1 195 ? 18.531 9.227 4.055 1 45.84 195 THR A N 1
ATOM 1492 C CA . THR A 1 195 ? 19.312 8.656 2.965 1 45.84 195 THR A CA 1
ATOM 1493 C C . THR A 1 195 ? 20.672 8.18 3.467 1 45.84 195 THR A C 1
ATOM 1495 O O . THR A 1 195 ? 21.188 7.156 3.006 1 45.84 195 THR A O 1
ATOM 1498 N N . THR A 1 196 ? 21.125 9.023 4.426 1 45.22 196 THR A N 1
ATOM 1499 C CA . THR A 1 196 ? 22.391 8.609 5.016 1 45.22 196 THR A CA 1
ATOM 1500 C C . THR A 1 196 ? 22.219 7.332 5.832 1 45.22 196 THR A C 1
ATOM 1502 O O . THR A 1 196 ? 23.094 6.473 5.844 1 45.22 196 THR A O 1
ATOM 1505 N N . ASN A 1 197 ? 21.094 7.336 6.434 1 45.16 197 ASN A N 1
ATOM 1506 C CA . ASN A 1 197 ? 20.812 6.152 7.242 1 45.16 197 ASN A CA 1
ATOM 1507 C C . ASN A 1 197 ? 20.562 4.926 6.371 1 45.16 197 ASN A C 1
ATOM 1509 O O . ASN A 1 197 ? 20.922 3.811 6.734 1 45.16 197 ASN A O 1
ATOM 1513 N N . ILE A 1 198 ? 19.953 5.234 5.188 1 46.31 198 ILE A N 1
ATOM 1514 C CA . ILE A 1 198 ? 19.828 4.133 4.242 1 46.31 198 ILE A CA 1
ATOM 1515 C C . ILE A 1 198 ? 21.203 3.719 3.734 1 46.31 198 ILE A C 1
ATOM 1517 O O . ILE A 1 198 ? 21.484 2.527 3.57 1 46.31 198 ILE A O 1
ATOM 1521 N N . SER A 1 199 ? 22.031 4.828 3.381 1 43.06 199 SER A N 1
ATOM 1522 C CA . SER A 1 199 ? 23.359 4.574 2.838 1 43.06 199 SER A CA 1
ATOM 1523 C C . SER A 1 199 ? 24.312 4.043 3.912 1 43.06 199 SER A C 1
ATOM 1525 O O . SER A 1 199 ? 25.141 3.168 3.643 1 43.06 199 SER A O 1
ATOM 1527 N N . LYS A 1 200 ? 24.391 4.883 4.914 1 39.88 200 LYS A N 1
ATOM 1528 C CA . LYS A 1 200 ? 25.344 4.441 5.922 1 39.88 200 LYS A CA 1
ATOM 1529 C C . LYS A 1 200 ? 25.016 3.035 6.418 1 39.88 200 LYS A C 1
ATOM 1531 O O . LYS A 1 200 ? 25.859 2.369 7.023 1 39.88 200 LYS A O 1
ATOM 1536 N N . ASN A 1 201 ? 23.703 2.869 6.422 1 35.81 201 ASN A N 1
ATOM 1537 C CA . ASN A 1 201 ? 23.375 1.507 6.836 1 35.81 201 ASN A CA 1
ATOM 1538 C C . ASN A 1 201 ? 23.5 0.522 5.68 1 35.81 201 ASN A C 1
ATOM 1540 O O . ASN A 1 201 ? 22.5 0.04 5.16 1 35.81 201 ASN A O 1
ATOM 1544 N N . ASN A 1 202 ? 24.125 0.725 4.695 1 34.91 202 ASN A N 1
ATOM 1545 C CA . ASN A 1 202 ? 24.547 -0.328 3.773 1 34.91 202 ASN A CA 1
ATOM 1546 C C . ASN A 1 202 ? 24.484 -1.703 4.434 1 34.91 202 ASN A C 1
ATOM 1548 O O . ASN A 1 202 ? 24.953 -2.691 3.859 1 34.91 202 ASN A O 1
ATOM 1552 N N . GLN A 1 203 ? 24.609 -1.71 5.719 1 31.84 203 GLN A N 1
ATOM 1553 C CA . GLN A 1 203 ? 24.297 -2.994 6.332 1 31.84 203 GLN A CA 1
ATOM 1554 C C . GLN A 1 203 ? 22.797 -3.268 6.293 1 31.84 203 GLN A C 1
ATOM 1556 O O . GLN A 1 203 ? 21.984 -2.346 6.418 1 31.84 203 GLN A O 1
ATOM 1561 N N . GLY A 1 204 ? 22.234 -3.988 5.637 1 34.62 204 GLY A N 1
ATOM 1562 C CA . GLY A 1 204 ? 20.953 -4.484 5.148 1 34.62 204 GLY A CA 1
ATOM 1563 C C . GLY A 1 204 ? 19.781 -4.062 6.012 1 34.62 204 GLY A C 1
ATOM 1564 O O . GLY A 1 204 ? 18.672 -4.551 5.832 1 34.62 204 GLY A O 1
ATOM 1565 N N . GLY A 1 205 ? 19.969 -3.604 7.316 1 33.59 205 GLY A N 1
ATOM 1566 C CA . GLY A 1 205 ? 18.906 -3.6 8.32 1 33.59 205 GLY A CA 1
ATOM 1567 C C . GLY A 1 205 ? 17.938 -2.441 8.164 1 33.59 205 GLY A C 1
ATOM 1568 O O . GLY A 1 205 ? 18.125 -1.577 7.305 1 33.59 205 GLY A O 1
ATOM 1569 N N . ILE A 1 206 ? 16.719 -2.51 8.594 1 38.22 206 ILE A N 1
ATOM 1570 C CA . ILE A 1 206 ? 15.836 -1.382 8.883 1 38.22 206 ILE A CA 1
ATOM 1571 C C . ILE A 1 206 ? 16.656 -0.213 9.422 1 38.22 206 ILE A C 1
ATOM 1573 O O . ILE A 1 206 ? 17.562 -0.404 10.242 1 38.22 206 ILE A O 1
ATOM 1577 N N . THR A 1 207 ? 16.922 0.845 8.727 1 40.81 207 THR A N 1
ATOM 1578 C CA . THR A 1 207 ? 17.719 1.977 9.172 1 40.81 207 THR A CA 1
ATOM 1579 C C . THR A 1 207 ? 17.812 2.002 10.695 1 40.81 207 THR A C 1
ATOM 1581 O O . THR A 1 207 ? 18.656 2.717 11.258 1 40.81 207 THR A O 1
ATOM 1584 N N . GLY A 1 208 ? 16.812 2.049 11.43 1 37.41 208 GLY A N 1
ATOM 1585 C CA . GLY A 1 208 ? 17.125 2.482 12.781 1 37.41 208 GLY A CA 1
ATOM 1586 C C . GLY A 1 208 ? 18.312 1.743 13.391 1 37.41 208 GLY A C 1
ATOM 1587 O O . GLY A 1 208 ? 19.25 2.365 13.883 1 37.41 208 GLY A O 1
ATOM 1588 N N . ARG A 1 209 ? 18.031 0.564 14.148 1 37.44 209 ARG A N 1
ATOM 1589 C CA . ARG A 1 209 ? 18.922 0.06 15.18 1 37.44 209 ARG A CA 1
ATOM 1590 C C . ARG A 1 209 ? 20.078 -0.728 14.57 1 37.44 209 ARG A C 1
ATOM 1592 O O . ARG A 1 209 ? 21.25 -0.438 14.844 1 37.44 209 ARG A O 1
ATOM 1599 N N . ASP A 1 210 ? 19.812 -2.084 14.273 1 38.59 210 ASP A N 1
ATOM 1600 C CA . ASP A 1 210 ? 20.781 -3.172 14.266 1 38.59 210 ASP A CA 1
ATOM 1601 C C . ASP A 1 210 ? 21.453 -3.285 12.898 1 38.59 210 ASP A C 1
ATOM 1603 O O . ASP A 1 210 ? 20.812 -3.105 11.859 1 38.59 210 ASP A O 1
ATOM 1607 N N . GLU A 1 211 ? 22.734 -3.086 12.82 1 43.75 211 GLU A N 1
ATOM 1608 C CA . GLU A 1 211 ? 23.719 -3.418 11.797 1 43.75 211 GLU A CA 1
ATOM 1609 C C . GLU A 1 211 ? 23.359 -4.711 11.078 1 43.75 211 GLU A C 1
ATOM 1611 O O . GLU A 1 211 ? 23.641 -5.805 11.562 1 43.75 211 GLU A O 1
ATOM 1616 N N . VAL A 1 212 ? 22.234 -4.82 10.398 1 51.22 212 VAL A N 1
ATOM 1617 C CA . VAL A 1 212 ? 21.938 -6.105 9.781 1 51.22 212 VAL A CA 1
ATOM 1618 C C . VAL A 1 212 ? 22.656 -6.211 8.438 1 51.22 212 VAL A C 1
ATOM 1620 O O . VAL A 1 212 ? 22.672 -5.258 7.652 1 51.22 212 VAL A O 1
ATOM 1623 N N . ASP A 1 213 ? 23.594 -7.055 8.312 1 61.31 213 ASP A N 1
ATOM 1624 C CA . ASP A 1 213 ? 24.156 -7.449 7.02 1 61.31 213 ASP A CA 1
ATOM 1625 C C . ASP A 1 213 ? 23.047 -7.773 6.02 1 61.31 213 ASP A C 1
ATOM 1627 O O . ASP A 1 213 ? 22.531 -8.891 6.004 1 61.31 213 ASP A O 1
ATOM 1631 N N . VAL A 1 214 ? 22.703 -6.715 5.098 1 65.94 214 VAL A N 1
ATOM 1632 C CA . VAL A 1 214 ? 21.578 -6.824 4.168 1 65.94 214 VAL A CA 1
ATOM 1633 C C . VAL A 1 214 ? 21.875 -7.91 3.137 1 65.94 214 VAL A C 1
ATOM 1635 O O . VAL A 1 214 ? 20.953 -8.461 2.527 1 65.94 214 VAL A O 1
ATOM 1638 N N . ASP A 1 215 ? 23.125 -8.195 2.98 1 71.38 215 ASP A N 1
ATOM 1639 C CA . ASP A 1 215 ? 23.469 -9.172 1.952 1 71.38 215 ASP A CA 1
ATOM 1640 C C . ASP A 1 215 ? 23.719 -10.547 2.564 1 71.38 215 ASP A C 1
ATOM 1642 O O . ASP A 1 215 ? 24.219 -11.445 1.887 1 71.38 215 ASP A O 1
ATOM 1646 N N . ALA A 1 216 ? 23.438 -10.602 3.85 1 68.94 216 ALA A N 1
ATOM 1647 C CA . ALA A 1 216 ? 23.688 -11.891 4.484 1 68.94 216 ALA A CA 1
ATOM 1648 C C . ALA A 1 216 ? 22.75 -12.969 3.92 1 68.94 216 ALA A C 1
ATOM 1650 O O . ALA A 1 216 ? 21.547 -12.766 3.842 1 68.94 216 ALA A O 1
ATOM 1651 N N . GLY A 1 217 ? 23.375 -14.047 3.459 1 72.25 217 GLY A N 1
ATOM 1652 C CA . GLY A 1 217 ? 22.609 -15.227 3.062 1 72.25 217 GLY A CA 1
ATOM 1653 C C . GLY A 1 217 ? 22.031 -15.125 1.662 1 72.25 217 GLY A C 1
ATOM 1654 O O . GLY A 1 217 ? 21.234 -15.969 1.249 1 72.25 217 GLY A O 1
ATOM 1655 N N . VAL A 1 218 ? 22.469 -14 0.972 1 79.94 218 VAL A N 1
ATOM 1656 C CA . VAL A 1 218 ? 21.906 -13.898 -0.372 1 79.94 218 VAL A CA 1
ATOM 1657 C C . VAL A 1 218 ? 22.891 -14.484 -1.387 1 79.94 218 VAL A C 1
ATOM 1659 O O . VAL A 1 218 ? 24.078 -14.586 -1.114 1 79.94 218 VAL A O 1
ATOM 1662 N N . ASP A 1 219 ? 22.406 -14.945 -2.473 1 87.81 219 ASP A N 1
ATOM 1663 C CA . ASP A 1 219 ? 23.266 -15.547 -3.492 1 87.81 219 ASP A CA 1
ATOM 1664 C C . ASP A 1 219 ? 24 -14.477 -4.289 1 87.81 219 ASP A C 1
ATOM 1666 O O . ASP A 1 219 ? 23.781 -13.281 -4.09 1 87.81 219 ASP A O 1
ATOM 1670 N N . ASP A 1 220 ? 24.891 -14.875 -5.172 1 88.12 220 ASP A N 1
ATOM 1671 C CA . ASP A 1 220 ? 25.766 -13.984 -5.93 1 88.12 220 ASP A CA 1
ATOM 1672 C C . ASP A 1 220 ? 24.953 -13.133 -6.906 1 88.12 220 ASP A C 1
ATOM 1674 O O . ASP A 1 220 ? 25.281 -11.969 -7.145 1 88.12 220 ASP A O 1
ATOM 1678 N N . VAL A 1 221 ? 23.953 -13.703 -7.434 1 89.56 221 VAL A N 1
ATOM 1679 C CA . VAL A 1 221 ? 23.125 -12.969 -8.391 1 89.56 221 VAL A CA 1
ATOM 1680 C C . VAL A 1 221 ? 22.469 -11.773 -7.699 1 89.56 221 VAL A C 1
ATOM 1682 O O . VAL A 1 221 ? 22.547 -10.648 -8.195 1 89.56 221 VAL A O 1
ATOM 1685 N N . ALA A 1 222 ? 21.922 -12.047 -6.559 1 88.88 222 ALA A N 1
ATOM 1686 C CA . ALA A 1 222 ? 21.25 -11 -5.785 1 88.88 222 ALA A CA 1
ATOM 1687 C C . ALA A 1 222 ? 22.234 -9.93 -5.336 1 88.88 222 ALA A C 1
ATOM 1689 O O . ALA A 1 222 ? 21.938 -8.734 -5.391 1 88.88 222 ALA A O 1
ATOM 1690 N N . ARG A 1 223 ? 23.359 -10.359 -4.957 1 87.75 223 ARG A N 1
ATOM 1691 C CA . ARG A 1 223 ? 24.406 -9.43 -4.531 1 87.75 223 ARG A CA 1
ATOM 1692 C C . ARG A 1 223 ? 24.828 -8.523 -5.684 1 87.75 223 ARG A C 1
ATOM 1694 O O . ARG A 1 223 ? 24.984 -7.316 -5.504 1 87.75 223 ARG A O 1
ATOM 1701 N N . ASN A 1 224 ? 25.016 -9.141 -6.793 1 90.56 224 ASN A N 1
ATOM 1702 C CA . ASN A 1 224 ? 25.438 -8.391 -7.969 1 90.56 224 ASN A CA 1
ATOM 1703 C C . ASN A 1 224 ? 24.359 -7.422 -8.438 1 90.56 224 ASN A C 1
ATOM 1705 O O . ASN A 1 224 ? 24.656 -6.305 -8.867 1 90.56 224 ASN A O 1
ATOM 1709 N N . GLN A 1 225 ? 23.141 -7.844 -8.375 1 90.5 225 GLN A N 1
ATOM 1710 C CA . GLN A 1 225 ? 22.031 -6.969 -8.742 1 90.5 225 GLN A CA 1
ATOM 1711 C C . GLN A 1 225 ? 22.031 -5.699 -7.891 1 90.5 225 GLN A C 1
ATOM 1713 O O . GLN A 1 225 ? 21.875 -4.594 -8.414 1 90.5 225 GLN A O 1
ATOM 1718 N N . ARG A 1 226 ? 22.172 -5.895 -6.629 1 87.44 226 ARG A N 1
ATOM 1719 C CA . ARG A 1 226 ? 22.141 -4.754 -5.719 1 87.44 226 ARG A CA 1
ATOM 1720 C C . ARG A 1 226 ? 23.312 -3.811 -5.984 1 87.44 226 ARG A C 1
ATOM 1722 O O . ARG A 1 226 ? 23.141 -2.59 -5.996 1 87.44 226 ARG A O 1
ATOM 1729 N N . LYS A 1 227 ? 24.484 -4.41 -6.234 1 87 227 LYS A N 1
ATOM 1730 C CA . LYS A 1 227 ? 25.672 -3.617 -6.547 1 87 227 LYS A CA 1
ATOM 1731 C C . LYS A 1 227 ? 25.453 -2.791 -7.812 1 87 227 LYS A C 1
ATOM 1733 O O . LYS A 1 227 ? 25.75 -1.595 -7.832 1 87 227 LYS A O 1
ATOM 1738 N N . LYS A 1 228 ? 24.953 -3.43 -8.781 1 88.75 228 LYS A N 1
ATOM 1739 C CA . LYS A 1 228 ? 24.719 -2.752 -10.055 1 88.75 228 LYS A CA 1
ATOM 1740 C C . LYS A 1 228 ? 23.656 -1.672 -9.914 1 88.75 228 LYS A C 1
ATOM 1742 O O . LYS A 1 228 ? 23.781 -0.581 -10.477 1 88.75 228 LYS A O 1
ATOM 1747 N N . PHE A 1 229 ? 22.656 -2.004 -9.188 1 88.19 229 PHE A N 1
ATOM 1748 C CA . PHE A 1 229 ? 21.562 -1.055 -8.953 1 88.19 229 PHE A CA 1
ATOM 1749 C C . PHE A 1 229 ? 22.094 0.201 -8.266 1 88.19 229 PHE A C 1
ATOM 1751 O O . PHE A 1 229 ? 21.797 1.318 -8.695 1 88.19 229 PHE A O 1
ATOM 1758 N N . LEU A 1 230 ? 22.844 0.027 -7.266 1 82.62 230 LEU A N 1
ATOM 1759 C CA . LEU A 1 230 ? 23.375 1.154 -6.504 1 82.62 230 LEU A CA 1
ATOM 1760 C C . LEU A 1 230 ? 24.344 1.977 -7.352 1 82.62 230 LEU A C 1
ATOM 1762 O O . LEU A 1 230 ? 24.375 3.205 -7.246 1 82.62 230 LEU A O 1
ATOM 1766 N N . ALA A 1 231 ? 25.062 1.31 -8.188 1 85.38 231 ALA A N 1
ATOM 1767 C CA . ALA A 1 231 ? 26.031 1.986 -9.039 1 85.38 231 ALA A CA 1
ATOM 1768 C C . ALA A 1 231 ? 25.328 2.857 -10.086 1 85.38 231 ALA A C 1
ATOM 1770 O O . ALA A 1 231 ? 25.844 3.92 -10.453 1 85.38 231 ALA A O 1
ATOM 1771 N N . THR A 1 232 ? 24.219 2.389 -10.516 1 83.38 232 THR A N 1
ATOM 1772 C CA . THR A 1 232 ? 23.5 3.104 -11.57 1 83.38 232 THR A CA 1
ATOM 1773 C C . THR A 1 232 ? 22.578 4.164 -10.969 1 83.38 232 THR A C 1
ATOM 1775 O O . THR A 1 232 ? 22.5 5.285 -11.469 1 83.38 232 THR A O 1
ATOM 1778 N N . TYR A 1 233 ? 21.953 3.812 -9.922 1 78.62 233 TYR A N 1
ATOM 1779 C CA . TYR A 1 233 ? 20.938 4.691 -9.344 1 78.62 233 TYR A CA 1
ATOM 1780 C C . TYR A 1 233 ? 21.578 5.715 -8.414 1 78.62 233 TYR A C 1
ATOM 1782 O O . TYR A 1 233 ? 21.047 6.812 -8.227 1 78.62 233 TYR A O 1
ATOM 1790 N N . GLY A 1 234 ? 22.672 5.395 -7.91 1 76.38 234 GLY A N 1
ATOM 1791 C CA . GLY A 1 234 ? 23.359 6.293 -7 1 76.38 234 GLY A CA 1
ATOM 1792 C C . GLY A 1 234 ? 23.578 7.68 -7.578 1 76.38 234 GLY A C 1
ATOM 1793 O O . GLY A 1 234 ? 23.109 8.672 -7.012 1 76.38 234 GLY A O 1
ATOM 1794 N N . PRO A 1 235 ? 24.172 7.75 -8.758 1 78.06 235 PRO A N 1
ATOM 1795 C CA . PRO A 1 235 ? 24.406 9.055 -9.391 1 78.06 235 PRO A CA 1
ATOM 1796 C C . PRO A 1 235 ? 23.125 9.789 -9.727 1 78.06 235 PRO A C 1
ATOM 1798 O O . PRO A 1 235 ? 23.062 11.016 -9.609 1 78.06 235 PRO A O 1
ATOM 1801 N N . VAL A 1 236 ? 22.141 9.109 -10.094 1 76.25 236 VAL A N 1
ATOM 1802 C CA . VAL A 1 236 ? 20.859 9.719 -10.422 1 76.25 236 VAL A CA 1
ATOM 1803 C C . VAL A 1 236 ? 20.234 10.32 -9.164 1 76.25 236 VAL A C 1
ATOM 1805 O O . VAL A 1 236 ? 19.703 11.43 -9.203 1 76.25 236 VAL A O 1
ATOM 1808 N N . MET A 1 237 ? 20.297 9.562 -8.117 1 78.38 237 MET A N 1
ATOM 1809 C CA . MET A 1 237 ? 19.766 10.047 -6.844 1 78.38 237 MET A CA 1
ATOM 1810 C C . MET A 1 237 ? 20.5 11.305 -6.387 1 78.38 237 MET A C 1
ATOM 1812 O O . MET A 1 237 ? 19.875 12.25 -5.902 1 78.38 237 MET A O 1
ATOM 1816 N N . GLN A 1 238 ? 21.734 11.328 -6.57 1 78.44 238 GLN A N 1
ATOM 1817 C CA . GLN A 1 238 ? 22.531 12.484 -6.18 1 78.44 238 GLN A CA 1
ATOM 1818 C C . GLN A 1 238 ? 22.156 13.719 -7.008 1 78.44 238 GLN A C 1
ATOM 1820 O O . GLN A 1 238 ? 22.078 14.828 -6.477 1 78.44 238 GLN A O 1
ATOM 1825 N N . GLN A 1 239 ? 21.875 13.453 -8.242 1 78.12 239 GLN A N 1
ATOM 1826 C CA . GLN A 1 239 ? 21.562 14.547 -9.156 1 78.12 239 GLN A CA 1
ATOM 1827 C C . GLN A 1 239 ? 20.188 15.125 -8.867 1 78.12 239 GLN A C 1
ATOM 1829 O O . GLN A 1 239 ? 19.922 16.297 -9.172 1 78.12 239 GLN A O 1
ATOM 1834 N N . THR A 1 240 ? 19.391 14.328 -8.234 1 79.06 240 THR A N 1
ATOM 1835 C CA . THR A 1 240 ? 18.016 14.766 -8.023 1 79.06 240 THR A CA 1
ATOM 1836 C C . THR A 1 240 ? 17.75 15.039 -6.539 1 79.06 240 THR A C 1
ATOM 1838 O O . THR A 1 240 ? 16.609 15.234 -6.133 1 79.06 240 THR A O 1
ATOM 1841 N N . MET A 1 241 ? 18.734 15.07 -5.848 1 83.31 241 MET A N 1
ATOM 1842 C CA . MET A 1 241 ? 18.625 15.227 -4.402 1 83.31 241 MET A CA 1
ATOM 1843 C C . MET A 1 241 ? 18.078 16.609 -4.047 1 83.31 241 MET A C 1
ATOM 1845 O O . MET A 1 241 ? 18.5 17.609 -4.629 1 83.31 241 MET A O 1
ATOM 1849 N N . GLN A 1 242 ? 17.125 16.609 -3.137 1 88.56 242 GLN A N 1
ATOM 1850 C CA . GLN A 1 242 ? 16.547 17.844 -2.613 1 88.56 242 GLN A CA 1
ATOM 1851 C C . GLN A 1 242 ? 16.906 18.047 -1.146 1 88.56 242 GLN A C 1
ATOM 1853 O O . GLN A 1 242 ? 17.422 17.125 -0.496 1 88.56 242 GLN A O 1
ATOM 1858 N N . THR A 1 243 ? 16.719 19.266 -0.718 1 87.62 243 THR A N 1
ATOM 1859 C CA . THR A 1 243 ? 16.906 19.531 0.704 1 87.62 243 THR A CA 1
ATOM 1860 C C . THR A 1 243 ? 15.586 19.422 1.463 1 87.62 243 THR A C 1
ATOM 1862 O O . THR A 1 243 ? 14.516 19.5 0.863 1 87.62 243 THR A O 1
ATOM 1865 N N . GLY A 1 244 ? 15.711 19.203 2.713 1 91 244 GLY A N 1
ATOM 1866 C CA . GLY A 1 244 ? 14.516 19.234 3.541 1 91 244 GLY A CA 1
ATOM 1867 C C . GLY A 1 244 ? 13.766 20.547 3.447 1 91 244 GLY A C 1
ATOM 1868 O O . GLY A 1 244 ? 12.539 20.578 3.5 1 91 244 GLY A O 1
ATOM 1869 N N . GLU A 1 245 ? 14.484 21.609 3.277 1 91.44 245 GLU A N 1
ATOM 1870 C CA . GLU A 1 245 ? 13.891 22.922 3.143 1 91.44 245 GLU A CA 1
ATOM 1871 C C . GLU A 1 245 ? 13.07 23.031 1.862 1 91.44 245 GLU A C 1
ATOM 1873 O O . GLU A 1 245 ? 12.008 23.672 1.851 1 91.44 245 GLU A O 1
ATOM 1878 N N . ASP A 1 246 ? 13.594 22.422 0.768 1 93.62 246 ASP A N 1
ATOM 1879 C CA . ASP A 1 246 ? 12.836 22.391 -0.483 1 93.62 246 ASP A CA 1
ATOM 1880 C C . ASP A 1 246 ? 11.477 21.734 -0.292 1 93.62 246 ASP A C 1
ATOM 1882 O O . ASP A 1 246 ? 10.461 22.25 -0.743 1 93.62 246 ASP A O 1
ATOM 1886 N N . VAL A 1 247 ? 11.516 20.656 0.388 1 95.44 247 VAL A N 1
ATOM 1887 C CA . VAL A 1 247 ? 10.289 19.906 0.641 1 95.44 247 VAL A CA 1
ATOM 1888 C C . VAL A 1 247 ? 9.383 20.719 1.57 1 95.44 247 VAL A C 1
ATOM 1890 O O . VAL A 1 247 ? 8.172 20.781 1.353 1 95.44 247 VAL A O 1
ATOM 1893 N N . GLY A 1 248 ? 9.992 21.359 2.561 1 96.88 248 GLY A N 1
ATOM 1894 C CA . GLY A 1 248 ? 9.242 22.203 3.475 1 96.88 248 GLY A CA 1
ATOM 1895 C C . GLY A 1 248 ? 8.5 23.328 2.773 1 96.88 248 GLY A C 1
ATOM 1896 O O . GLY A 1 248 ? 7.363 23.641 3.131 1 96.88 248 GLY A O 1
ATOM 1897 N N . GLN A 1 249 ? 9.102 23.891 1.784 1 97.06 249 GLN A N 1
ATOM 1898 C CA . GLN A 1 249 ? 8.469 24.969 1.033 1 97.06 249 GLN A CA 1
ATOM 1899 C C . GLN A 1 249 ? 7.246 24.469 0.271 1 97.06 249 GLN A C 1
ATOM 1901 O O . GLN A 1 249 ? 6.227 25.156 0.203 1 97.06 249 GLN A O 1
ATOM 1906 N N . VAL A 1 250 ? 7.383 23.328 -0.303 1 97.44 250 VAL A N 1
ATOM 1907 C CA . VAL A 1 250 ? 6.254 22.734 -1.013 1 97.44 250 VAL A CA 1
ATOM 1908 C C . VAL A 1 250 ? 5.109 22.469 -0.036 1 97.44 250 VAL A C 1
ATOM 1910 O O . VAL A 1 250 ? 3.947 22.734 -0.344 1 97.44 250 VAL A O 1
ATOM 1913 N N . ILE A 1 251 ? 5.441 21.969 1.153 1 98 251 ILE A N 1
ATOM 1914 C CA . ILE A 1 251 ? 4.445 21.688 2.182 1 98 251 ILE A CA 1
ATOM 1915 C C . ILE A 1 251 ? 3.762 23 2.604 1 98 251 ILE A C 1
ATOM 1917 O O . ILE A 1 251 ? 2.535 23.047 2.717 1 98 251 ILE A O 1
ATOM 1921 N N . LYS A 1 252 ? 4.555 24.031 2.854 1 98.06 252 LYS A N 1
ATOM 1922 C CA . LYS A 1 252 ? 3.998 25.328 3.201 1 98.06 252 LYS A CA 1
ATOM 1923 C C . LYS A 1 252 ? 3.023 25.812 2.131 1 98.06 252 LYS A C 1
ATOM 1925 O O . LYS A 1 252 ? 1.935 26.297 2.449 1 98.06 252 LYS A O 1
ATOM 1930 N N . ASN A 1 253 ? 3.426 25.656 0.852 1 97.62 253 ASN A N 1
ATOM 1931 C CA . ASN A 1 253 ? 2.561 26.062 -0.249 1 97.62 253 ASN A CA 1
ATOM 1932 C C . ASN A 1 253 ? 1.243 25.297 -0.241 1 97.62 253 ASN A C 1
ATOM 1934 O O . ASN A 1 253 ? 0.189 25.859 -0.547 1 97.62 253 ASN A O 1
ATOM 1938 N N . CYS A 1 254 ? 1.304 24.016 0.088 1 97.56 254 CYS A N 1
ATOM 1939 C CA . CYS A 1 254 ? 0.093 23.203 0.19 1 97.56 254 CYS A CA 1
ATOM 1940 C C . CYS A 1 254 ? -0.827 23.734 1.281 1 97.56 254 CYS A C 1
ATOM 1942 O O . CYS A 1 254 ? -2.033 23.875 1.069 1 97.56 254 CYS A O 1
ATOM 1944 N N . ILE A 1 255 ? -0.271 24.062 2.439 1 97.56 255 ILE A N 1
ATOM 1945 C CA . ILE A 1 255 ? -1.035 24.531 3.59 1 97.56 255 ILE A CA 1
ATOM 1946 C C . ILE A 1 255 ? -1.723 25.844 3.252 1 97.56 255 ILE A C 1
ATOM 1948 O O . ILE A 1 255 ? -2.854 26.094 3.676 1 97.56 255 ILE A O 1
ATOM 1952 N N . CYS A 1 256 ? -1.105 26.641 2.43 1 95.94 256 CYS A N 1
ATOM 1953 C CA . CYS A 1 256 ? -1.595 27.984 2.135 1 95.94 256 CYS A CA 1
ATOM 1954 C C . CYS A 1 256 ? -2.531 27.969 0.932 1 95.94 256 CYS A C 1
ATOM 1956 O O . CYS A 1 256 ? -3.15 29 0.611 1 95.94 256 CYS A O 1
ATOM 1958 N N . SER A 1 257 ? -2.611 26.875 0.273 1 95.88 257 SER A N 1
ATOM 1959 C CA . SER A 1 257 ? -3.488 26.75 -0.889 1 95.88 257 SER A CA 1
ATOM 1960 C C . SER A 1 257 ? -4.953 26.688 -0.471 1 95.88 257 SER A C 1
ATOM 1962 O O . SER A 1 257 ? -5.293 26.031 0.516 1 95.88 257 SER A O 1
ATOM 1964 N N . GLU A 1 258 ? -5.82 27.312 -1.19 1 93.88 258 GLU A N 1
ATOM 1965 C CA . GLU A 1 258 ? -7.254 27.281 -0.932 1 93.88 258 GLU A CA 1
ATOM 1966 C C . GLU A 1 258 ? -7.836 25.906 -1.254 1 93.88 258 GLU A C 1
ATOM 1968 O O . GLU A 1 258 ? -8.75 25.438 -0.574 1 93.88 258 GLU A O 1
ATOM 1973 N N . LYS A 1 259 ? -7.32 25.328 -2.307 1 94.81 259 LYS A N 1
ATOM 1974 C CA . LYS A 1 259 ? -7.734 23.984 -2.721 1 94.81 259 LYS A CA 1
ATOM 1975 C C . LYS A 1 259 ? -6.531 23.109 -3.047 1 94.81 259 LYS A C 1
ATOM 1977 O O . LYS A 1 259 ? -6.219 22.891 -4.219 1 94.81 259 LYS A O 1
ATOM 1982 N N . PRO A 1 260 ? -5.848 22.656 -2.064 1 96.94 260 PRO A N 1
ATOM 1983 C CA . PRO A 1 260 ? -4.656 21.844 -2.318 1 96.94 260 PRO A CA 1
ATOM 1984 C C . PRO A 1 260 ? -4.973 20.531 -3.051 1 96.94 260 PRO A C 1
ATOM 1986 O O . PRO A 1 260 ? -6.035 19.953 -2.84 1 96.94 260 PRO A O 1
ATOM 1989 N N . SER A 1 261 ? -4.059 20.125 -3.898 1 97.38 261 SER A N 1
ATOM 1990 C CA . SER A 1 261 ? -4.195 18.891 -4.668 1 97.38 261 SER A CA 1
ATOM 1991 C C . SER A 1 261 ? -4.016 17.656 -3.785 1 97.38 261 SER A C 1
ATOM 1993 O O . SER A 1 261 ? -3.426 17.734 -2.707 1 97.38 261 SER A O 1
ATOM 1995 N N . LEU A 1 262 ? -4.535 16.547 -4.262 1 97.69 262 LEU A N 1
ATOM 1996 C CA . LEU A 1 262 ? -4.359 15.273 -3.559 1 97.69 262 LEU A CA 1
ATOM 1997 C C . LEU A 1 262 ? -2.889 14.867 -3.527 1 97.69 262 LEU A C 1
ATOM 1999 O O . LEU A 1 262 ? -2.387 14.422 -2.496 1 97.69 262 LEU A O 1
ATOM 2003 N N . ARG A 1 263 ? -2.24 15 -4.664 1 97.56 263 ARG A N 1
ATOM 2004 C CA . ARG A 1 263 ? -0.824 14.656 -4.758 1 97.56 263 ARG A CA 1
ATOM 2005 C C . ARG A 1 263 ? 0.007 15.867 -5.172 1 97.56 263 ARG A C 1
ATOM 2007 O O . ARG A 1 263 ? -0.396 16.625 -6.051 1 97.56 263 ARG A O 1
ATOM 2014 N N . VAL A 1 264 ? 1.144 16 -4.52 1 97.62 264 VAL A N 1
ATOM 2015 C CA . VAL A 1 264 ? 2.064 17.078 -4.879 1 97.62 264 VAL A CA 1
ATOM 2016 C C . VAL A 1 264 ? 3.498 16.547 -4.883 1 97.62 264 VAL A C 1
ATOM 2018 O O . VAL A 1 264 ? 3.984 16.047 -3.869 1 97.62 264 VAL A O 1
ATOM 2021 N N . GLN A 1 265 ? 4.152 16.562 -5.992 1 96.38 265 GLN A N 1
ATOM 2022 C CA . GLN A 1 265 ? 5.566 16.219 -6.109 1 96.38 265 GLN A CA 1
ATOM 2023 C C . GLN A 1 265 ? 6.449 17.406 -5.73 1 96.38 265 GLN A C 1
ATOM 2025 O O . GLN A 1 265 ? 6.09 18.562 -5.973 1 96.38 265 GLN A O 1
ATOM 2030 N N . THR A 1 266 ? 7.633 17.172 -5.227 1 95.5 266 THR A N 1
ATOM 2031 C CA . THR A 1 266 ? 8.367 18.234 -4.547 1 95.5 266 THR A CA 1
ATOM 2032 C C . THR A 1 266 ? 9.453 18.797 -5.453 1 95.5 266 THR A C 1
ATOM 2034 O O . THR A 1 266 ? 10.188 19.703 -5.051 1 95.5 266 THR A O 1
ATOM 2037 N N . SER A 1 267 ? 9.617 18.297 -6.648 1 92.94 267 SER A N 1
ATOM 2038 C CA . SER A 1 267 ? 10.578 18.828 -7.621 1 92.94 267 SER A CA 1
ATOM 2039 C C . SER A 1 267 ? 10.109 18.562 -9.047 1 92.94 267 SER A C 1
ATOM 2041 O O . SER A 1 267 ? 9.211 17.75 -9.273 1 92.94 267 SER A O 1
ATOM 2043 N N . ASP A 1 268 ? 10.742 19.281 -10 1 91.69 268 ASP A N 1
ATOM 2044 C CA . ASP A 1 268 ? 10.422 19.078 -11.406 1 91.69 268 ASP A CA 1
ATOM 2045 C C . ASP A 1 268 ? 10.75 17.641 -11.836 1 91.69 268 ASP A C 1
ATOM 2047 O O . ASP A 1 268 ? 10.008 17.047 -12.617 1 91.69 268 ASP A O 1
ATOM 2051 N N . ALA A 1 269 ? 11.82 17.172 -11.344 1 89.62 269 ALA A N 1
ATOM 2052 C CA . ALA A 1 269 ? 12.211 15.797 -11.664 1 89.62 269 ALA A CA 1
ATOM 2053 C C . ALA A 1 269 ? 11.148 14.797 -11.203 1 89.62 269 ALA A C 1
ATOM 2055 O O . ALA A 1 269 ? 10.805 13.867 -11.93 1 89.62 269 ALA A O 1
ATOM 2056 N N . MET A 1 270 ? 10.586 15.016 -10.031 1 91.56 270 MET A N 1
ATOM 2057 C CA . MET A 1 270 ? 9.57 14.117 -9.492 1 91.56 270 MET A CA 1
ATOM 2058 C C . MET A 1 270 ? 8.25 14.281 -10.242 1 91.56 270 MET A C 1
ATOM 2060 O O . MET A 1 270 ? 7.512 13.312 -10.43 1 91.56 270 MET A O 1
ATOM 2064 N N . LYS A 1 271 ? 7.98 15.539 -10.641 1 94.25 271 LYS A N 1
ATOM 2065 C CA . LYS A 1 271 ? 6.789 15.758 -11.461 1 94.25 271 LYS A CA 1
ATOM 2066 C C . LYS A 1 271 ? 6.879 14.992 -12.773 1 94.25 271 LYS A C 1
ATOM 2068 O O . LYS A 1 271 ? 5.902 14.375 -13.203 1 94.25 271 LYS A O 1
ATOM 2073 N N . GLN A 1 272 ? 8.039 15.062 -13.367 1 92.25 272 GLN A N 1
ATOM 2074 C CA . GLN A 1 272 ? 8.242 14.352 -14.625 1 92.25 272 GLN A CA 1
ATOM 2075 C C . GLN A 1 272 ? 8.125 12.844 -14.43 1 92.25 272 GLN A C 1
ATOM 2077 O O . GLN A 1 272 ? 7.527 12.148 -15.258 1 92.25 272 GLN A O 1
ATOM 2082 N N . ARG A 1 273 ? 8.68 12.367 -13.375 1 90.5 273 ARG A N 1
ATOM 2083 C CA . ARG A 1 273 ? 8.586 10.945 -13.086 1 90.5 273 ARG A CA 1
ATOM 2084 C C . ARG A 1 273 ? 7.133 10.516 -12.883 1 90.5 273 ARG A C 1
ATOM 2086 O O . ARG A 1 273 ? 6.719 9.461 -13.359 1 90.5 273 ARG A O 1
ATOM 2093 N N . ALA A 1 274 ? 6.41 11.32 -12.141 1 94.06 274 ALA A N 1
ATOM 2094 C CA . ALA A 1 274 ? 5.004 11.016 -11.891 1 94.06 274 ALA A CA 1
ATOM 2095 C C . ALA A 1 274 ? 4.215 10.961 -13.195 1 94.06 274 ALA A C 1
ATOM 2097 O O . ALA A 1 274 ? 3.322 10.125 -13.352 1 94.06 274 ALA A O 1
ATOM 2098 N N . LYS A 1 275 ? 4.586 11.773 -14.156 1 94.44 275 LYS A N 1
ATOM 2099 C CA . LYS A 1 275 ? 3.881 11.844 -15.43 1 94.44 275 LYS A CA 1
ATOM 2100 C C . LYS A 1 275 ? 4.133 10.586 -16.266 1 94.44 275 LYS A C 1
ATOM 2102 O O . LYS A 1 275 ? 3.361 10.273 -17.172 1 94.44 275 LYS A O 1
ATOM 2107 N N . LEU A 1 276 ? 5.223 9.898 -15.961 1 92.19 276 LEU A N 1
ATOM 2108 C CA . LEU A 1 276 ? 5.52 8.664 -16.672 1 92.19 276 LEU A CA 1
ATOM 2109 C C . LEU A 1 276 ? 4.664 7.516 -16.156 1 92.19 276 LEU A C 1
ATOM 2111 O O . LEU A 1 276 ? 4.559 6.469 -16.797 1 92.19 276 LEU A O 1
ATOM 2115 N N . VAL A 1 277 ? 4.039 7.723 -15.039 1 93.81 277 VAL A N 1
ATOM 2116 C CA . VAL A 1 277 ? 3.34 6.625 -14.391 1 93.81 277 VAL A CA 1
ATOM 2117 C C . VAL A 1 277 ? 1.838 6.898 -14.383 1 93.81 277 VAL A C 1
ATOM 2119 O O . VAL A 1 277 ? 1.036 6.016 -14.688 1 93.81 277 VAL A O 1
ATOM 2122 N N . LEU A 1 278 ? 1.488 8.156 -14.078 1 95.38 278 LEU A N 1
ATOM 2123 C CA . LEU A 1 278 ? 0.093 8.523 -13.852 1 95.38 278 LEU A CA 1
ATOM 2124 C C . LEU A 1 278 ? -0.42 9.422 -14.969 1 95.38 278 LEU A C 1
ATOM 2126 O O . LEU A 1 278 ? 0.266 10.367 -15.375 1 95.38 278 LEU A O 1
ATOM 2130 N N . VAL A 1 279 ? -1.679 9.219 -15.359 1 95.31 279 VAL A N 1
ATOM 2131 C CA . VAL A 1 279 ? -2.334 10.062 -16.359 1 95.31 279 VAL A CA 1
ATOM 2132 C C . VAL A 1 279 ? -2.576 11.453 -15.781 1 95.31 279 VAL A C 1
ATOM 2134 O O . VAL A 1 279 ? -2.42 12.461 -16.469 1 95.31 279 VAL A O 1
ATOM 2137 N N . ASP A 1 280 ? -2.971 11.516 -14.477 1 95.12 280 ASP A N 1
ATOM 2138 C CA . ASP A 1 280 ? -3.148 12.75 -13.719 1 95.12 280 ASP A CA 1
ATOM 2139 C C . ASP A 1 280 ? -2.295 12.742 -12.453 1 95.12 280 ASP A C 1
ATOM 2141 O O . ASP A 1 280 ? -2.746 12.297 -11.391 1 95.12 280 ASP A O 1
ATOM 2145 N N . PRO A 1 281 ? -1.139 13.344 -12.477 1 94.12 281 PRO A N 1
ATOM 2146 C CA . PRO A 1 281 ? -0.206 13.297 -11.344 1 94.12 281 PRO A CA 1
ATOM 2147 C C . PRO A 1 281 ? -0.741 14.008 -10.109 1 94.12 281 PRO A C 1
ATOM 2149 O O . PRO A 1 281 ? -0.255 13.781 -9 1 94.12 281 PRO A O 1
ATOM 2152 N N . SER A 1 282 ? -1.703 14.875 -10.266 1 94.69 282 SER A N 1
ATOM 2153 C CA . SER A 1 282 ? -2.24 15.594 -9.109 1 94.69 282 SER A CA 1
ATOM 2154 C C . SER A 1 282 ? -3.273 14.758 -8.367 1 94.69 282 SER A C 1
ATOM 2156 O O . SER A 1 282 ? -3.516 14.969 -7.18 1 94.69 282 SER A O 1
ATOM 2158 N N . GLY A 1 283 ? -3.932 13.828 -9.109 1 93.62 283 GLY A N 1
ATOM 2159 C CA . GLY A 1 283 ? -4.992 13.008 -8.539 1 93.62 283 GLY A CA 1
ATOM 2160 C C . GLY A 1 283 ? -6.293 13.773 -8.352 1 93.62 283 GLY A C 1
ATOM 2161 O O . GLY A 1 283 ? -7.246 13.242 -7.773 1 93.62 283 GLY A O 1
ATOM 2162 N N . ASP A 1 284 ? -6.375 15.023 -8.82 1 95 284 ASP A N 1
ATOM 2163 C CA . ASP A 1 284 ? -7.527 15.883 -8.57 1 95 284 ASP A CA 1
ATOM 2164 C C . ASP A 1 284 ? -8.742 15.43 -9.375 1 95 284 ASP A C 1
ATOM 2166 O O . ASP A 1 284 ? -9.875 15.484 -8.891 1 95 284 ASP A O 1
ATOM 2170 N N . LYS A 1 285 ? -8.5 14.938 -10.594 1 93.06 285 LYS A N 1
ATOM 2171 C CA . LYS A 1 285 ? -9.609 14.516 -11.438 1 93.06 285 LYS A CA 1
ATOM 2172 C C . LYS A 1 285 ? -10.375 13.359 -10.805 1 93.06 285 LYS A C 1
ATOM 2174 O O . LYS A 1 285 ? -11.602 13.391 -10.734 1 93.06 285 LYS A O 1
ATOM 2179 N N . MET A 1 286 ? -9.695 12.406 -10.367 1 91.19 286 MET A N 1
ATOM 2180 C CA . MET A 1 286 ? -10.328 11.258 -9.719 1 91.19 286 MET A CA 1
ATOM 2181 C C . MET A 1 286 ? -11.016 11.672 -8.422 1 91.19 286 MET A C 1
ATOM 2183 O O . MET A 1 286 ? -12.125 11.211 -8.133 1 91.19 286 MET A O 1
ATOM 2187 N N . THR A 1 287 ? -10.375 12.5 -7.641 1 93.38 287 THR A N 1
ATOM 2188 C CA . THR A 1 287 ? -10.969 12.984 -6.398 1 93.38 287 THR A CA 1
ATOM 2189 C C . THR A 1 287 ? -12.273 13.719 -6.668 1 93.38 287 THR A C 1
ATOM 2191 O O . THR A 1 287 ? -13.266 13.508 -5.973 1 93.38 287 THR A O 1
ATOM 2194 N N . ASP A 1 288 ? -12.242 14.539 -7.707 1 93.31 288 ASP A N 1
ATOM 2195 C CA . ASP A 1 288 ? -13.438 15.273 -8.109 1 93.31 288 ASP A CA 1
ATOM 2196 C C . ASP A 1 288 ? -14.547 14.328 -8.539 1 93.31 288 ASP A C 1
ATOM 2198 O O . ASP A 1 288 ? -15.711 14.516 -8.18 1 93.31 288 ASP A O 1
ATOM 2202 N N . GLU A 1 289 ? -14.195 13.328 -9.305 1 90.5 289 GLU A N 1
ATOM 2203 C CA . GLU A 1 289 ? -15.164 12.344 -9.773 1 90.5 289 GLU A CA 1
ATOM 2204 C C . GLU A 1 289 ? -15.812 11.609 -8.602 1 90.5 289 GLU A C 1
ATOM 2206 O O . GLU A 1 289 ? -17.031 11.461 -8.562 1 90.5 289 GLU A O 1
ATOM 2211 N N . LEU A 1 290 ? -15.039 11.211 -7.68 1 89.75 290 LEU A N 1
ATOM 2212 C CA . LEU A 1 290 ? -15.547 10.469 -6.531 1 89.75 290 LEU A CA 1
ATOM 2213 C C . LEU A 1 290 ? -16.391 11.367 -5.633 1 89.75 290 LEU A C 1
ATOM 2215 O O . LEU A 1 290 ? -17.406 10.93 -5.086 1 89.75 290 LEU A O 1
ATOM 2219 N N . GLU A 1 291 ? -15.914 12.586 -5.477 1 91.06 291 GLU A N 1
ATOM 2220 C CA . GLU A 1 291 ? -16.672 13.547 -4.684 1 91.06 291 GLU A CA 1
ATOM 2221 C C . GLU A 1 291 ? -18.078 13.734 -5.242 1 91.06 291 GLU A C 1
ATOM 2223 O O . GLU A 1 291 ? -19.047 13.82 -4.484 1 91.06 291 GLU A O 1
ATOM 2228 N N . LYS A 1 292 ? -18.203 13.75 -6.562 1 89.12 292 LYS A N 1
ATOM 2229 C CA . LYS A 1 292 ? -19.5 13.93 -7.223 1 89.12 292 LYS A CA 1
ATOM 2230 C C . LYS A 1 292 ? -20.422 12.758 -6.938 1 89.12 292 LYS A C 1
ATOM 2232 O O . LYS A 1 292 ? -21.641 12.938 -6.863 1 89.12 292 LYS A O 1
ATOM 2237 N N . LEU A 1 293 ? -19.828 11.602 -6.711 1 86 293 LEU A N 1
ATOM 2238 C CA . LEU A 1 293 ? -20.625 10.406 -6.441 1 86 293 LEU A CA 1
ATOM 2239 C C . LEU A 1 293 ? -21.172 10.43 -5.02 1 86 293 LEU A C 1
ATOM 2241 O O . LEU A 1 293 ? -22.062 9.656 -4.684 1 86 293 LEU A O 1
ATOM 2245 N N . LEU A 1 294 ? -20.672 11.297 -4.211 1 87.25 294 LEU A N 1
ATOM 2246 C CA . LEU A 1 294 ? -21.031 11.328 -2.797 1 87.25 294 LEU A CA 1
ATOM 2247 C C . LEU A 1 294 ? -22.062 12.414 -2.521 1 87.25 294 LEU A C 1
ATOM 2249 O O . LEU A 1 294 ? -22.547 12.539 -1.394 1 87.25 294 LEU A O 1
ATOM 2253 N N . GLN A 1 295 ? -22.375 13.25 -3.521 1 80.81 295 GLN A N 1
ATOM 2254 C CA . GLN A 1 295 ? -23.344 14.336 -3.385 1 80.81 295 GLN A CA 1
ATOM 2255 C C . GLN A 1 295 ? -24.75 13.883 -3.805 1 80.81 295 GLN A C 1
ATOM 2257 O O . GLN A 1 295 ? -24.891 13.039 -4.695 1 80.81 295 GLN A O 1
ATOM 2262 N N . MET B 1 1 ? 14.352 -39.125 -17.438 1 34.59 1 MET B N 1
ATOM 2263 C CA . MET B 1 1 ? 12.953 -39.344 -17.094 1 34.59 1 MET B CA 1
ATOM 2264 C C . MET B 1 1 ? 12.062 -38.25 -17.641 1 34.59 1 MET B C 1
ATOM 2266 O O . MET B 1 1 ? 12.453 -37.094 -17.656 1 34.59 1 MET B O 1
ATOM 2270 N N . ALA B 1 2 ? 11.203 -38.375 -18.547 1 42.56 2 ALA B N 1
ATOM 2271 C CA . ALA B 1 2 ? 10.461 -37.375 -19.297 1 42.56 2 ALA B CA 1
ATOM 2272 C C . ALA B 1 2 ? 9.914 -36.281 -18.375 1 42.56 2 ALA B C 1
ATOM 2274 O O . ALA B 1 2 ? 9.18 -36.594 -17.422 1 42.56 2 ALA B O 1
ATOM 2275 N N . GLU B 1 3 ? 10.516 -35.25 -17.922 1 48.12 3 GLU B N 1
ATOM 2276 C CA . GLU B 1 3 ? 10.227 -34.156 -16.969 1 48.12 3 GLU B CA 1
ATOM 2277 C C . GLU B 1 3 ? 8.758 -33.75 -17.016 1 48.12 3 GLU B C 1
ATOM 2279 O O . GLU B 1 3 ? 8.219 -33.5 -18.094 1 48.12 3 GLU B O 1
ATOM 2284 N N . SER B 1 4 ? 7.945 -34.375 -16.219 1 61.41 4 SER B N 1
ATOM 2285 C CA . SER B 1 4 ? 6.492 -34.25 -16.234 1 61.41 4 SER B CA 1
ATOM 2286 C C . SER B 1 4 ? 6.082 -32.812 -16.547 1 61.41 4 SER B C 1
ATOM 2288 O O . SER B 1 4 ? 6.676 -31.859 -16.031 1 61.41 4 SER B O 1
ATOM 2290 N N . ASN B 1 5 ? 5.52 -32.438 -17.766 1 83.25 5 ASN B N 1
ATOM 2291 C CA . ASN B 1 5 ? 4.957 -31.203 -18.312 1 83.25 5 ASN B CA 1
ATOM 2292 C C . ASN B 1 5 ? 3.848 -30.641 -17.422 1 83.25 5 ASN B C 1
ATOM 2294 O O . ASN B 1 5 ? 3.129 -29.719 -17.828 1 83.25 5 ASN B O 1
ATOM 2298 N N . VAL B 1 6 ? 3.787 -31.25 -16.156 1 94.25 6 VAL B N 1
ATOM 2299 C CA . VAL B 1 6 ? 2.711 -30.828 -15.266 1 94.25 6 VAL B CA 1
ATOM 2300 C C . VAL B 1 6 ? 3.217 -29.75 -14.32 1 94.25 6 VAL B C 1
ATOM 2302 O O . VAL B 1 6 ? 4.234 -29.922 -13.648 1 94.25 6 VAL B O 1
ATOM 2305 N N . LYS B 1 7 ? 2.561 -28.672 -14.281 1 97.25 7 LYS B N 1
ATOM 2306 C CA . LYS B 1 7 ? 2.895 -27.562 -13.391 1 97.25 7 LYS B CA 1
ATOM 2307 C C . LYS B 1 7 ? 2.174 -27.703 -12.055 1 97.25 7 LYS B C 1
ATOM 2309 O O . LYS B 1 7 ? 0.963 -27.922 -12.008 1 97.25 7 LYS B O 1
ATOM 2314 N N . VAL B 1 8 ? 2.926 -27.578 -11.008 1 98.31 8 VAL B N 1
ATOM 2315 C CA . VAL B 1 8 ? 2.344 -27.562 -9.664 1 98.31 8 VAL B CA 1
ATOM 2316 C C . VAL B 1 8 ? 1.896 -26.156 -9.312 1 98.31 8 VAL B C 1
ATOM 2318 O O . VAL B 1 8 ? 2.723 -25.234 -9.211 1 98.31 8 VAL B O 1
ATOM 2321 N N . VAL B 1 9 ? 0.564 -25.984 -9.094 1 98.75 9 VAL B N 1
ATOM 2322 C CA . VAL B 1 9 ? -0.038 -24.688 -8.82 1 98.75 9 VAL B CA 1
ATOM 2323 C C . VAL B 1 9 ? -0.593 -24.656 -7.402 1 98.75 9 VAL B C 1
ATOM 2325 O O . VAL B 1 9 ? -1.422 -25.5 -7.035 1 98.75 9 VAL B O 1
ATOM 2328 N N . VAL B 1 10 ? -0.104 -23.75 -6.598 1 98.81 10 VAL B N 1
ATOM 2329 C CA . VAL B 1 10 ? -0.65 -23.531 -5.262 1 98.81 10 VAL B CA 1
ATOM 2330 C C . VAL B 1 10 ? -1.547 -22.281 -5.27 1 98.81 10 VAL B C 1
ATOM 2332 O O . VAL B 1 10 ? -1.149 -21.234 -5.762 1 98.81 10 VAL B O 1
ATOM 2335 N N . ILE B 1 11 ? -2.754 -22.469 -4.75 1 98.81 11 ILE B N 1
ATOM 2336 C CA . ILE B 1 11 ? -3.693 -21.359 -4.637 1 98.81 11 ILE B CA 1
ATOM 2337 C C . ILE B 1 11 ? -4.117 -21.188 -3.182 1 98.81 11 ILE B C 1
ATOM 2339 O O . ILE B 1 11 ? -4.57 -22.141 -2.543 1 98.81 11 ILE B O 1
ATOM 2343 N N . THR B 1 12 ? -3.943 -19.984 -2.668 1 98.44 12 THR B N 1
ATOM 2344 C CA . THR B 1 12 ? -4.406 -19.734 -1.31 1 98.44 12 THR B CA 1
ATOM 2345 C C . THR B 1 12 ? -5.844 -19.219 -1.317 1 98.44 12 THR B C 1
ATOM 2347 O O . THR B 1 12 ? -6.242 -18.484 -2.234 1 98.44 12 THR B O 1
ATOM 2350 N N . GLY B 1 13 ? -6.617 -19.547 -0.274 1 96.06 13 GLY B N 1
ATOM 2351 C CA . GLY B 1 13 ? -7.977 -19.062 -0.133 1 96.06 13 GLY B CA 1
ATOM 2352 C C . GLY B 1 13 ? -8.922 -19.625 -1.181 1 96.06 13 GLY B C 1
ATOM 2353 O O . GLY B 1 13 ? -9.484 -18.859 -1.979 1 96.06 13 GLY B O 1
ATOM 2354 N N . CYS B 1 14 ? -9.281 -20.922 -1.076 1 96.94 14 CYS B N 1
ATOM 2355 C CA . CYS B 1 14 ? -10.062 -21.562 -2.129 1 96.94 14 CYS B CA 1
ATOM 2356 C C . CYS B 1 14 ? -11.438 -21.969 -1.614 1 96.94 14 CYS B C 1
ATOM 2358 O O . CYS B 1 14 ? -12.117 -22.797 -2.232 1 96.94 14 CYS B O 1
ATOM 2360 N N . SER B 1 15 ? -11.852 -21.406 -0.466 1 93.19 15 SER B N 1
ATOM 2361 C CA . SER B 1 15 ? -13.133 -21.812 0.1 1 93.19 15 SER B CA 1
ATOM 2362 C C . SER B 1 15 ? -14.297 -21.234 -0.687 1 93.19 15 SER B C 1
ATOM 2364 O O . SER B 1 15 ? -15.43 -21.703 -0.588 1 93.19 15 SER B O 1
ATOM 2366 N N . SER B 1 16 ? -14.102 -20.141 -1.41 1 88.69 16 SER B N 1
ATOM 2367 C CA . SER B 1 16 ? -15.148 -19.484 -2.195 1 88.69 16 SER B CA 1
ATOM 2368 C C . SER B 1 16 ? -14.555 -18.547 -3.242 1 88.69 16 SER B C 1
ATOM 2370 O O . SER B 1 16 ? -13.328 -18.438 -3.363 1 88.69 16 SER B O 1
ATOM 2372 N N . GLY B 1 17 ? -15.367 -18.125 -4.094 1 91 17 GLY B N 1
ATOM 2373 C CA . GLY B 1 17 ? -15.047 -17 -4.957 1 91 17 GLY B CA 1
ATOM 2374 C C . GLY B 1 17 ? -14 -17.328 -6.004 1 91 17 GLY B C 1
ATOM 2375 O O . GLY B 1 17 ? -14.039 -18.391 -6.613 1 91 17 GLY B O 1
ATOM 2376 N N . ILE B 1 18 ? -13.102 -16.359 -6.23 1 93.69 18 ILE B N 1
ATOM 2377 C CA . ILE B 1 18 ? -12.102 -16.422 -7.285 1 93.69 18 ILE B CA 1
ATOM 2378 C C . ILE B 1 18 ? -11.203 -17.641 -7.066 1 93.69 18 ILE B C 1
ATOM 2380 O O . ILE B 1 18 ? -10.891 -18.375 -8.016 1 93.69 18 ILE B O 1
ATOM 2384 N N . GLY B 1 19 ? -10.82 -17.906 -5.785 1 96.62 19 GLY B N 1
ATOM 2385 C CA . GLY B 1 19 ? -9.953 -19.031 -5.484 1 96.62 19 GLY B CA 1
ATOM 2386 C C . GLY B 1 19 ? -10.57 -20.375 -5.836 1 96.62 19 GLY B C 1
ATOM 2387 O O . GLY B 1 19 ? -9.93 -21.203 -6.488 1 96.62 19 GLY B O 1
ATOM 2388 N N . LEU B 1 20 ? -11.797 -20.516 -5.402 1 96.5 20 LEU B N 1
ATOM 2389 C CA . LEU B 1 20 ? -12.523 -21.75 -5.684 1 96.5 20 LEU B CA 1
ATOM 2390 C C . LEU B 1 20 ? -12.664 -21.969 -7.188 1 96.5 20 LEU B C 1
ATOM 2392 O O . LEU B 1 20 ? -12.305 -23.031 -7.707 1 96.5 20 LEU B O 1
ATOM 2396 N N . ASP B 1 21 ? -13.133 -21 -7.914 1 96.75 21 ASP B N 1
ATOM 2397 C CA . ASP B 1 21 ? -13.398 -21.094 -9.344 1 96.75 21 ASP B CA 1
ATOM 2398 C C . ASP B 1 21 ? -12.109 -21.312 -10.133 1 96.75 21 ASP B C 1
ATOM 2400 O O . ASP B 1 21 ? -12.094 -22.078 -11.094 1 96.75 21 ASP B O 1
ATOM 2404 N N . THR B 1 22 ? -11.055 -20.641 -9.711 1 97.81 22 THR B N 1
ATOM 2405 C CA . THR B 1 22 ? -9.766 -20.781 -10.375 1 97.81 22 THR B CA 1
ATOM 2406 C C . THR B 1 22 ? -9.211 -22.188 -10.18 1 97.81 22 THR B C 1
ATOM 2408 O O . THR B 1 22 ? -8.711 -22.812 -11.117 1 97.81 22 THR B O 1
ATOM 2411 N N . ALA B 1 23 ? -9.312 -22.688 -8.953 1 98.56 23 ALA B N 1
ATOM 2412 C CA . ALA B 1 23 ? -8.828 -24.031 -8.656 1 98.56 23 ALA B CA 1
ATOM 2413 C C . ALA B 1 23 ? -9.523 -25.062 -9.531 1 98.56 23 ALA B C 1
ATOM 2415 O O . ALA B 1 23 ? -8.867 -25.922 -10.133 1 98.56 23 ALA B O 1
ATOM 241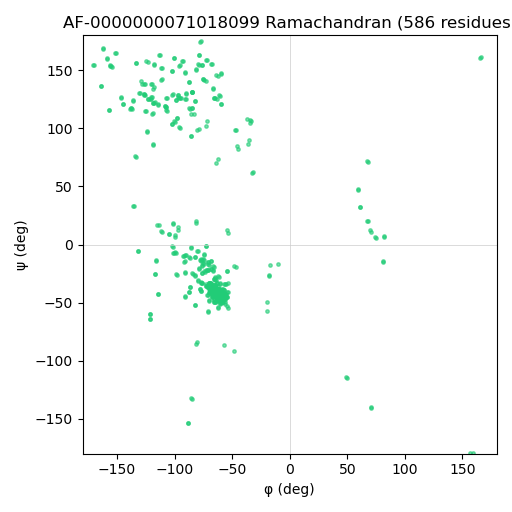6 N N . VAL B 1 24 ? -10.812 -24.953 -9.641 1 98.19 24 VAL B N 1
ATOM 2417 C CA . VAL B 1 24 ? -11.617 -25.906 -10.406 1 98.19 24 VAL B CA 1
ATOM 2418 C C . VAL B 1 24 ? -11.266 -25.797 -11.891 1 98.19 24 VAL B C 1
ATOM 2420 O O . VAL B 1 24 ? -11.07 -26.812 -12.562 1 98.19 24 VAL B O 1
ATOM 2423 N N . LEU B 1 25 ? -11.148 -24.625 -12.367 1 97.94 25 LEU B N 1
ATOM 2424 C CA . LEU B 1 25 ? -10.859 -24.391 -13.773 1 97.94 25 LEU B CA 1
ATOM 2425 C C . LEU B 1 25 ? -9.5 -24.969 -14.148 1 97.94 25 LEU B C 1
ATOM 2427 O O . LEU B 1 25 ? -9.375 -25.672 -15.156 1 97.94 25 LEU B O 1
ATOM 2431 N N . LEU B 1 26 ? -8.461 -24.719 -13.352 1 98.25 26 LEU B N 1
ATOM 2432 C CA . LEU B 1 26 ? -7.105 -25.188 -13.648 1 98.25 26 LEU B CA 1
ATOM 2433 C C . LEU B 1 26 ? -7.008 -26.703 -13.539 1 98.25 26 LEU B C 1
ATOM 2435 O O . LEU B 1 26 ? -6.277 -27.344 -14.297 1 98.25 26 LEU B O 1
ATOM 2439 N N . ALA B 1 27 ? -7.762 -27.234 -12.641 1 97.94 27 ALA B N 1
ATOM 2440 C CA . ALA B 1 27 ? -7.695 -28.672 -12.391 1 97.94 27 ALA B CA 1
ATOM 2441 C C . ALA B 1 27 ? -8.234 -29.469 -13.578 1 97.94 27 ALA B C 1
ATOM 2443 O O . ALA B 1 27 ? -7.949 -30.656 -13.711 1 97.94 27 ALA B O 1
ATOM 2444 N N . LYS B 1 28 ? -9.023 -28.828 -14.383 1 96.88 28 LYS B N 1
ATOM 2445 C CA . LYS B 1 28 ? -9.586 -29.484 -15.555 1 96.88 28 LYS B CA 1
ATOM 2446 C C . LYS B 1 28 ? -8.539 -29.656 -16.641 1 96.88 28 LYS B C 1
ATOM 2448 O O . LYS B 1 28 ? -8.734 -30.438 -17.578 1 96.88 28 LYS B O 1
ATOM 2453 N N . GLU B 1 29 ? -7.477 -28.953 -16.547 1 94.5 29 GLU B N 1
ATOM 2454 C CA . GLU B 1 29 ? -6.383 -29.047 -17.516 1 94.5 29 GLU B CA 1
ATOM 2455 C C . GLU B 1 29 ? -5.402 -30.156 -17.125 1 94.5 29 GLU B C 1
ATOM 2457 O O . GLU B 1 29 ? -5.012 -30.25 -15.961 1 94.5 29 GLU B O 1
ATOM 2462 N N . LYS B 1 30 ? -4.879 -30.938 -18 1 90.38 30 LYS B N 1
ATOM 2463 C CA . LYS B 1 30 ? -4.035 -32.094 -17.719 1 90.38 30 LYS B CA 1
ATOM 2464 C C . LYS B 1 30 ? -2.625 -31.656 -17.328 1 90.38 30 LYS B C 1
ATOM 2466 O O . LYS B 1 30 ? -1.884 -32.438 -16.719 1 90.38 30 LYS B O 1
ATOM 2471 N N . ASN B 1 31 ? -2.275 -30.484 -17.641 1 95.12 31 ASN B N 1
ATOM 2472 C CA . ASN B 1 31 ? -0.899 -30.078 -17.391 1 95.12 31 ASN B CA 1
ATOM 2473 C C . ASN B 1 31 ? -0.768 -29.312 -16.078 1 95.12 31 ASN B C 1
ATOM 2475 O O . ASN B 1 31 ? 0.251 -28.672 -15.828 1 95.12 31 ASN B O 1
ATOM 2479 N N . PHE B 1 32 ? -1.824 -29.391 -15.211 1 97.75 32 PHE B N 1
ATOM 2480 C CA . PHE B 1 32 ? -1.736 -28.734 -13.914 1 97.75 32 PHE B CA 1
ATOM 2481 C C . PHE B 1 32 ? -2.039 -29.719 -12.789 1 97.75 32 PHE B C 1
ATOM 2483 O O . PHE B 1 32 ? -2.938 -30.547 -12.914 1 97.75 32 PHE B O 1
ATOM 2490 N N . LYS B 1 33 ? -1.344 -29.688 -11.789 1 98.31 33 LYS B N 1
ATOM 2491 C CA . LYS B 1 33 ? -1.682 -30.203 -10.461 1 98.31 33 LYS B CA 1
ATOM 2492 C C . LYS B 1 33 ? -1.951 -29.062 -9.484 1 98.31 33 LYS B C 1
ATOM 2494 O O . LYS B 1 33 ? -1.046 -28.297 -9.148 1 98.31 33 LYS B O 1
ATOM 2499 N N . VAL B 1 34 ? -3.16 -29.016 -8.969 1 98.69 34 VAL B N 1
ATOM 2500 C CA . VAL B 1 34 ? -3.598 -27.859 -8.203 1 98.69 34 VAL B CA 1
ATOM 2501 C C . VAL B 1 34 ? -3.686 -28.219 -6.727 1 98.69 34 VAL B C 1
ATOM 2503 O O . VAL B 1 34 ? -4.398 -29.141 -6.348 1 98.69 34 VAL B O 1
ATOM 2506 N N . LEU B 1 35 ? -2.932 -27.562 -5.941 1 98.75 35 LEU B N 1
ATOM 2507 C CA . LEU B 1 35 ? -3.088 -27.594 -4.492 1 98.75 35 LEU B CA 1
ATOM 2508 C C . LEU B 1 35 ? -3.926 -26.406 -4.016 1 98.75 35 LEU B C 1
ATOM 2510 O O . LEU B 1 35 ? -3.414 -25.297 -3.875 1 98.75 35 LEU B O 1
ATOM 2514 N N . ALA B 1 36 ? -5.188 -26.688 -3.748 1 98.75 36 ALA B N 1
ATOM 2515 C CA . ALA B 1 36 ? -6.145 -25.688 -3.277 1 98.75 36 ALA B CA 1
ATOM 2516 C C . ALA B 1 36 ? -6.16 -25.625 -1.752 1 98.75 36 ALA B C 1
ATOM 2518 O O . ALA B 1 36 ? -6.41 -26.641 -1.085 1 98.75 36 ALA B O 1
ATOM 2519 N N . THR B 1 37 ? -5.938 -24.406 -1.221 1 98.56 37 THR B N 1
ATOM 2520 C CA . THR B 1 37 ? -5.809 -24.344 0.231 1 98.56 37 THR B CA 1
ATOM 2521 C C . THR B 1 37 ? -6.914 -23.484 0.839 1 98.56 37 THR B C 1
ATOM 2523 O O . THR B 1 37 ? -7.508 -22.656 0.154 1 98.56 37 THR B O 1
ATOM 2526 N N . MET B 1 38 ? -7.195 -23.781 2.068 1 97.25 38 MET B N 1
ATOM 2527 C CA . MET B 1 38 ? -8.141 -23 2.869 1 97.25 38 MET B CA 1
ATOM 2528 C C . MET B 1 38 ? -7.828 -23.141 4.355 1 97.25 38 MET B C 1
ATOM 2530 O O . MET B 1 38 ? -7.215 -24.109 4.781 1 97.25 38 MET B O 1
ATOM 2534 N N . ARG B 1 39 ? -8.188 -22.141 5.102 1 93.25 39 ARG B N 1
ATOM 2535 C CA . ARG B 1 39 ? -7.855 -22.125 6.523 1 93.25 39 ARG B CA 1
ATOM 2536 C C . ARG B 1 39 ? -8.641 -23.188 7.289 1 93.25 39 ARG B C 1
ATOM 2538 O O . ARG B 1 39 ? -8.117 -23.781 8.227 1 93.25 39 ARG B O 1
ATOM 2545 N N . ASN B 1 40 ? -9.875 -23.328 6.922 1 94.56 40 ASN B N 1
ATOM 2546 C CA . ASN B 1 40 ? -10.789 -24.234 7.594 1 94.56 40 ASN B CA 1
ATOM 2547 C C . ASN B 1 40 ? -11.305 -25.312 6.641 1 94.56 40 ASN B C 1
ATOM 2549 O O . ASN B 1 40 ? -12.164 -25.047 5.801 1 94.56 40 ASN B O 1
ATOM 2553 N N . LEU B 1 41 ? -10.938 -26.562 6.859 1 96.56 41 LEU B N 1
ATOM 2554 C CA . LEU B 1 41 ? -11.281 -27.656 5.957 1 96.56 41 LEU B CA 1
ATOM 2555 C C . LEU B 1 41 ? -12.742 -28.047 6.105 1 96.56 41 LEU B C 1
ATOM 2557 O O . LEU B 1 41 ? -13.289 -28.766 5.266 1 96.56 41 LEU B O 1
ATOM 2561 N N . GLN B 1 42 ? -13.375 -27.562 7.141 1 95.88 42 GLN B N 1
ATOM 2562 C CA . GLN B 1 42 ? -14.797 -27.812 7.281 1 95.88 42 GLN B CA 1
ATOM 2563 C C . GLN B 1 42 ? -15.602 -27.078 6.215 1 95.88 42 GLN B C 1
ATOM 2565 O O . GLN B 1 42 ? -16.781 -27.375 5.988 1 95.88 42 GLN B O 1
ATOM 2570 N N . LYS B 1 43 ? -15.008 -26.156 5.547 1 94.06 43 LYS B N 1
ATOM 2571 C CA . LYS B 1 43 ? -15.688 -25.344 4.543 1 94.06 43 LYS B CA 1
ATOM 2572 C C . LYS B 1 43 ? -15.367 -25.828 3.133 1 94.06 43 LYS B C 1
ATOM 2574 O O . LYS B 1 43 ? -15.602 -25.109 2.156 1 94.06 43 LYS B O 1
ATOM 2579 N N . LYS B 1 44 ? -14.875 -27.047 3.018 1 96.94 44 LYS B N 1
ATOM 2580 C CA . LYS B 1 44 ? -14.375 -27.5 1.724 1 96.94 44 LYS B CA 1
ATOM 2581 C C . LYS B 1 44 ? -15.5 -28.062 0.858 1 96.94 44 LYS B C 1
ATOM 2583 O O . LYS B 1 44 ? -15.289 -28.422 -0.3 1 96.94 44 LYS B O 1
ATOM 2588 N N . GLY B 1 45 ? -16.688 -28.094 1.395 1 96.31 45 GLY B N 1
ATOM 2589 C CA . GLY B 1 45 ? -17.797 -28.766 0.735 1 96.31 45 GLY B CA 1
ATOM 2590 C C . GLY B 1 45 ? -18.062 -28.25 -0.665 1 96.31 45 GLY B C 1
ATOM 2591 O O . GLY B 1 45 ? -18.156 -29.031 -1.616 1 96.31 45 GLY B O 1
ATOM 2592 N N . ASP B 1 46 ? -18.188 -26.969 -0.828 1 95.81 46 ASP B N 1
ATOM 2593 C CA . ASP B 1 46 ? -18.469 -26.359 -2.123 1 95.81 46 ASP B CA 1
ATOM 2594 C C . ASP B 1 46 ? -17.359 -26.656 -3.131 1 95.81 46 ASP B C 1
ATOM 2596 O O . ASP B 1 46 ? -17.641 -26.922 -4.301 1 95.81 46 ASP B O 1
ATOM 2600 N N . LEU B 1 47 ? -16.188 -26.609 -2.688 1 97.56 47 LEU B N 1
ATOM 2601 C CA . LEU B 1 47 ? -15.047 -26.891 -3.561 1 97.56 47 LEU B CA 1
ATOM 2602 C C . LEU B 1 47 ? -15.023 -28.359 -3.965 1 97.56 47 LEU B C 1
ATOM 2604 O O . LEU B 1 47 ? -14.773 -28.688 -5.129 1 97.56 47 LEU B O 1
ATOM 2608 N N . GLU B 1 48 ? -15.289 -29.219 -3.072 1 97.88 48 GLU B N 1
ATOM 2609 C CA . GLU B 1 48 ? -15.32 -30.656 -3.369 1 97.88 48 GLU B CA 1
ATOM 2610 C C . GLU B 1 48 ? -16.375 -30.969 -4.426 1 97.88 48 GLU B C 1
ATOM 2612 O O . GLU B 1 48 ? -16.125 -31.734 -5.355 1 97.88 48 GLU B O 1
ATOM 2617 N N . LYS B 1 49 ? -17.5 -30.359 -4.223 1 97.81 49 LYS B N 1
ATOM 2618 C CA . LYS B 1 49 ? -18.594 -30.562 -5.176 1 97.81 49 LYS B CA 1
ATOM 2619 C C . LYS B 1 49 ? -18.203 -30.062 -6.562 1 97.81 49 LYS B C 1
ATOM 2621 O O . LYS B 1 49 ? -18.438 -30.75 -7.562 1 97.81 49 LYS B O 1
ATOM 2626 N N . ALA B 1 50 ? -17.641 -28.922 -6.617 1 97.06 50 ALA B N 1
ATOM 2627 C CA . ALA B 1 50 ? -17.281 -28.297 -7.891 1 97.06 50 ALA B CA 1
ATOM 2628 C C . ALA B 1 50 ? -16.141 -29.047 -8.562 1 97.06 50 ALA B C 1
ATOM 2630 O O . ALA B 1 50 ? -16.078 -29.125 -9.789 1 97.06 50 ALA B O 1
ATOM 2631 N N . ALA B 1 51 ? -15.219 -29.516 -7.793 1 96.75 51 ALA B N 1
ATOM 2632 C CA . ALA B 1 51 ? -14.055 -30.234 -8.305 1 96.75 51 ALA B CA 1
ATOM 2633 C C . ALA B 1 51 ? -14.453 -31.547 -8.961 1 96.75 51 ALA B C 1
ATOM 2635 O O . ALA B 1 51 ? -13.828 -31.984 -9.922 1 96.75 51 ALA B O 1
ATOM 2636 N N . ALA B 1 52 ? -15.461 -32.156 -8.398 1 95.75 52 ALA B N 1
ATOM 2637 C CA . ALA B 1 52 ? -16.031 -33.375 -8.945 1 95.75 52 ALA B CA 1
ATOM 2638 C C . ALA B 1 52 ? -14.938 -34.406 -9.258 1 95.75 52 ALA B C 1
ATOM 2640 O O . ALA B 1 52 ? -14.133 -34.75 -8.383 1 95.75 52 ALA B O 1
ATOM 2641 N N . GLY B 1 53 ? -14.758 -34.719 -10.547 1 95.62 53 GLY B N 1
ATOM 2642 C CA . GLY B 1 53 ? -13.891 -35.812 -10.977 1 95.62 53 GLY B CA 1
ATOM 2643 C C . GLY B 1 53 ? -12.414 -35.5 -10.867 1 95.62 53 GLY B C 1
ATOM 2644 O O . GLY B 1 53 ? -11.57 -36.375 -10.938 1 95.62 53 GLY B O 1
ATOM 2645 N N . THR B 1 54 ? -12.125 -34.25 -10.578 1 97.31 54 THR B N 1
ATOM 2646 C CA . THR B 1 54 ? -10.719 -33.844 -10.516 1 97.31 54 THR B CA 1
ATOM 2647 C C . THR B 1 54 ? -10.18 -33.969 -9.094 1 97.31 54 THR B C 1
ATOM 2649 O O . THR B 1 54 ? -8.969 -33.938 -8.883 1 97.31 54 THR B O 1
ATOM 2652 N N . LEU B 1 55 ? -11.086 -34.219 -8.117 1 97.69 55 LEU B N 1
ATOM 2653 C CA . LEU B 1 55 ? -10.695 -34.281 -6.715 1 97.69 55 LEU B CA 1
ATOM 2654 C C . LEU B 1 55 ? -9.75 -35.469 -6.48 1 97.69 55 LEU B C 1
ATOM 2656 O O . LEU B 1 55 ? -10.031 -36.594 -6.922 1 97.69 55 LEU B O 1
ATOM 2660 N N . ASN B 1 56 ? -8.617 -35.188 -5.91 1 97.06 56 ASN B N 1
ATOM 2661 C CA . ASN B 1 56 ? -7.586 -36.156 -5.562 1 97.06 56 ASN B CA 1
ATOM 2662 C C . ASN B 1 56 ? -6.949 -36.781 -6.809 1 97.06 56 ASN B C 1
ATOM 2664 O O . ASN B 1 56 ? -6.398 -37.875 -6.75 1 97.06 56 ASN B O 1
ATOM 2668 N N . LYS B 1 57 ? -7.059 -36.156 -7.895 1 97.12 57 LYS B N 1
ATOM 2669 C CA . LYS B 1 57 ? -6.367 -36.5 -9.133 1 97.12 57 LYS B CA 1
ATOM 2670 C C . LYS B 1 57 ? -5.496 -35.344 -9.617 1 97.12 57 LYS B C 1
ATOM 2672 O O . LYS B 1 57 ? -4.266 -35.438 -9.594 1 97.12 57 LYS B O 1
ATOM 2677 N N . THR B 1 58 ? -6.215 -34.281 -9.93 1 97.75 58 THR B N 1
ATOM 2678 C CA . THR B 1 58 ? -5.473 -33.094 -10.336 1 97.75 58 THR B CA 1
ATOM 2679 C C . THR B 1 58 ? -5.703 -31.953 -9.352 1 97.75 58 THR B C 1
ATOM 2681 O O . THR B 1 58 ? -4.996 -30.938 -9.391 1 97.75 58 THR B O 1
ATOM 2684 N N . LEU B 1 59 ? -6.691 -32.031 -8.469 1 98.56 59 LEU B N 1
ATOM 2685 C CA . LEU B 1 59 ? -6.984 -31.047 -7.438 1 98.56 59 LEU B CA 1
ATOM 2686 C C . LEU B 1 59 ? -6.887 -31.672 -6.047 1 98.56 59 LEU B C 1
ATOM 2688 O O . LEU B 1 59 ? -7.516 -32.688 -5.773 1 98.56 59 LEU B O 1
ATOM 2692 N N . PHE B 1 60 ? -6.141 -31.094 -5.219 1 98.44 60 PHE B N 1
ATOM 2693 C CA . PHE B 1 60 ? -5.949 -31.531 -3.842 1 98.44 60 PHE B CA 1
ATOM 2694 C C . PHE B 1 60 ? -6.234 -30.406 -2.861 1 98.44 60 PHE B C 1
ATOM 2696 O O . PHE B 1 60 ? -5.707 -29.297 -3.012 1 98.44 60 PHE B O 1
ATOM 2703 N N . ILE B 1 61 ? -7.074 -30.656 -1.867 1 98.44 61 ILE B N 1
ATOM 2704 C CA . ILE B 1 61 ? -7.445 -29.641 -0.887 1 98.44 61 ILE B CA 1
ATOM 2705 C C . ILE B 1 61 ? -6.57 -29.781 0.357 1 98.44 61 ILE B C 1
ATOM 2707 O O . ILE B 1 61 ? -6.449 -30.875 0.917 1 98.44 61 ILE B O 1
ATOM 2711 N N . GLN B 1 62 ? -5.938 -28.703 0.743 1 98.06 62 GLN B N 1
ATOM 2712 C CA . GLN B 1 62 ? -5.043 -28.719 1.894 1 98.06 62 GLN B CA 1
ATOM 2713 C C . GLN B 1 62 ? -5.309 -27.531 2.814 1 98.06 62 GLN B C 1
ATOM 2715 O O . GLN B 1 62 ? -5.852 -26.516 2.381 1 98.06 62 GLN B O 1
ATOM 2720 N N . GLU B 1 63 ? -4.918 -27.719 4.066 1 98.06 63 GLU B N 1
ATOM 2721 C CA . GLU B 1 63 ? -5.102 -26.672 5.066 1 98.06 63 GLU B CA 1
ATOM 2722 C C . GLU B 1 63 ? -3.945 -25.672 5.031 1 98.06 63 GLU B C 1
ATOM 2724 O O . GLU B 1 63 ? -2.777 -26.078 5.016 1 98.06 63 GLU B O 1
ATOM 2729 N N . LEU B 1 64 ? -4.273 -24.406 5.004 1 98.12 64 LEU B N 1
ATOM 2730 C CA . LEU B 1 64 ? -3.301 -23.312 5.098 1 98.12 64 LEU B CA 1
ATOM 2731 C C . LEU B 1 64 ? -3.961 -22.031 5.594 1 98.12 64 LEU B C 1
ATOM 2733 O O . LEU B 1 64 ? -4.914 -21.547 4.98 1 98.12 64 LEU B O 1
ATOM 2737 N N . ASP B 1 65 ? -3.551 -21.609 6.715 1 97.06 65 ASP B N 1
ATOM 2738 C CA . ASP B 1 65 ? -3.902 -20.281 7.223 1 97.06 65 ASP B CA 1
ATOM 2739 C C . ASP B 1 65 ? -2.762 -19.281 7 1 97.06 65 ASP B C 1
ATOM 2741 O O . ASP B 1 65 ? -1.781 -19.281 7.746 1 97.06 65 ASP B O 1
ATOM 2745 N N . VAL B 1 66 ? -2.941 -18.406 6.027 1 95.38 66 VAL B N 1
ATOM 2746 C CA . VAL B 1 66 ? -1.85 -17.531 5.609 1 95.38 66 VAL B CA 1
ATOM 2747 C C . VAL B 1 66 ? -1.574 -16.5 6.695 1 95.38 66 VAL B C 1
ATOM 2749 O O . VAL B 1 66 ? -0.545 -15.812 6.664 1 95.38 66 VAL B O 1
ATOM 2752 N N . SER B 1 67 ? -2.51 -16.281 7.641 1 93.5 67 SER B N 1
ATOM 2753 C CA . SER B 1 67 ? -2.297 -15.305 8.695 1 93.5 67 SER B CA 1
ATOM 2754 C C . SER B 1 67 ? -1.412 -15.867 9.805 1 93.5 67 SER B C 1
ATOM 2756 O O . SER B 1 67 ? -1.047 -15.148 10.734 1 93.5 67 SER B O 1
ATOM 2758 N N . LYS B 1 68 ? -1.056 -17.156 9.727 1 94.94 68 LYS B N 1
ATOM 2759 C CA . LYS B 1 68 ? -0.239 -17.812 10.742 1 94.94 68 LYS B CA 1
ATOM 2760 C C . LYS B 1 68 ? 1.081 -18.312 10.156 1 94.94 68 LYS B C 1
ATOM 2762 O O . LYS B 1 68 ? 1.092 -19.188 9.297 1 94.94 68 LYS B O 1
ATOM 2767 N N . GLU B 1 69 ? 2.121 -17.844 10.719 1 93.5 69 GLU B N 1
ATOM 2768 C CA . GLU B 1 69 ? 3.455 -18.172 10.227 1 93.5 69 GLU B CA 1
ATOM 2769 C C . GLU B 1 69 ? 3.709 -19.688 10.289 1 93.5 69 GLU B C 1
ATOM 2771 O O . GLU B 1 69 ? 4.25 -20.266 9.352 1 93.5 69 GLU B O 1
ATOM 2776 N N . GLU B 1 70 ? 3.336 -20.281 11.359 1 95.69 70 GLU B N 1
ATOM 2777 C CA . GLU B 1 70 ? 3.555 -21.719 11.531 1 95.69 70 GLU B CA 1
ATOM 2778 C C . GLU B 1 70 ? 2.809 -22.516 10.469 1 95.69 70 GLU B C 1
ATOM 2780 O O . GLU B 1 70 ? 3.316 -23.531 9.977 1 95.69 70 GLU B O 1
ATOM 2785 N N . SER B 1 71 ? 1.587 -22.109 10.18 1 97.19 71 SER B N 1
ATOM 2786 C CA . SER B 1 71 ? 0.795 -22.766 9.148 1 97.19 71 SER B CA 1
ATOM 2787 C C . SER B 1 71 ? 1.481 -22.672 7.789 1 97.19 71 SER B C 1
ATOM 2789 O O . SER B 1 71 ? 1.528 -23.656 7.047 1 97.19 71 SER B O 1
ATOM 2791 N N . ILE B 1 72 ? 2.094 -21.562 7.465 1 96.81 72 ILE B N 1
ATOM 2792 C CA . ILE B 1 72 ? 2.795 -21.328 6.207 1 96.81 72 ILE B CA 1
ATOM 2793 C C . ILE B 1 72 ? 4.012 -22.25 6.117 1 96.81 72 ILE B C 1
ATOM 2795 O O . ILE B 1 72 ? 4.199 -22.953 5.121 1 96.81 72 ILE B O 1
ATOM 2799 N N . GLU B 1 73 ? 4.77 -22.25 7.16 1 95.69 73 GLU B N 1
ATOM 2800 C CA . GLU B 1 73 ? 5.988 -23.047 7.172 1 95.69 73 GLU B CA 1
ATOM 2801 C C . GLU B 1 73 ? 5.68 -24.531 6.996 1 95.69 73 GLU B C 1
ATOM 2803 O O . GLU B 1 73 ? 6.328 -25.219 6.199 1 95.69 73 GLU B O 1
ATOM 2808 N N . LYS B 1 74 ? 4.734 -24.969 7.738 1 97.25 74 LYS B N 1
ATOM 2809 C CA . LYS B 1 74 ? 4.336 -26.375 7.664 1 97.25 74 LYS B CA 1
ATOM 2810 C C . LYS B 1 74 ? 3.842 -26.734 6.266 1 97.25 74 LYS B C 1
ATOM 2812 O O . LYS B 1 74 ? 4.238 -27.75 5.707 1 97.25 74 LYS B O 1
ATOM 2817 N N . PHE B 1 75 ? 3.033 -25.953 5.664 1 98.12 75 PHE B N 1
ATOM 2818 C CA . PHE B 1 75 ? 2.459 -26.203 4.348 1 98.12 75 PHE B CA 1
ATOM 2819 C C . PHE B 1 75 ? 3.545 -26.219 3.275 1 98.12 75 PHE B C 1
ATOM 2821 O O . PHE B 1 75 ? 3.582 -27.109 2.434 1 98.12 75 PHE B O 1
ATOM 2828 N N . VAL B 1 76 ? 4.383 -25.188 3.301 1 97.25 76 VAL B N 1
ATOM 2829 C CA . VAL B 1 76 ? 5.426 -25.047 2.289 1 97.25 76 VAL B CA 1
ATOM 2830 C C . VAL B 1 76 ? 6.387 -26.219 2.375 1 97.25 76 VAL B C 1
ATOM 2832 O O . VAL B 1 76 ? 6.723 -26.844 1.355 1 97.25 76 VAL B O 1
ATOM 2835 N N . LYS B 1 77 ? 6.77 -26.531 3.572 1 96.62 77 LYS B N 1
ATOM 2836 C CA . LYS B 1 77 ? 7.652 -27.688 3.762 1 96.62 77 LYS B CA 1
ATOM 2837 C C . LYS B 1 77 ? 7.012 -28.969 3.238 1 96.62 77 LYS B C 1
ATOM 2839 O O . LYS B 1 77 ? 7.641 -29.719 2.5 1 96.62 77 LYS B O 1
ATOM 2844 N N . ALA B 1 78 ? 5.832 -29.188 3.621 1 97.25 78 ALA B N 1
ATOM 2845 C CA . ALA B 1 78 ? 5.117 -30.375 3.189 1 97.25 78 ALA B CA 1
ATOM 2846 C C . ALA B 1 78 ? 5.004 -30.438 1.668 1 97.25 78 ALA B C 1
ATOM 2848 O O . ALA B 1 78 ? 5.145 -31.5 1.063 1 97.25 78 ALA B O 1
ATOM 2849 N N . THR B 1 79 ? 4.695 -29.328 1.019 1 97.69 79 THR B N 1
ATOM 2850 C CA . THR B 1 79 ? 4.531 -29.25 -0.429 1 97.69 79 THR B CA 1
ATOM 2851 C C . THR B 1 79 ? 5.844 -29.578 -1.138 1 97.69 79 THR B C 1
ATOM 2853 O O . THR B 1 79 ? 5.867 -30.359 -2.088 1 97.69 79 THR B O 1
ATOM 2856 N N . PHE B 1 80 ? 6.91 -29 -0.712 1 96.31 80 PHE B N 1
ATOM 2857 C CA . PHE B 1 80 ? 8.195 -29.25 -1.355 1 96.31 80 PHE B CA 1
ATOM 2858 C C . PHE B 1 80 ? 8.656 -30.688 -1.09 1 96.31 80 PHE B C 1
ATOM 2860 O O . PHE B 1 80 ? 9.297 -31.297 -1.941 1 96.31 80 PHE B O 1
ATOM 2867 N N . ASP B 1 81 ? 8.344 -31.234 0.105 1 96.12 81 ASP B N 1
ATOM 2868 C CA . ASP B 1 81 ? 8.656 -32.625 0.393 1 96.12 81 ASP B CA 1
ATOM 2869 C C . ASP B 1 81 ? 7.91 -33.562 -0.554 1 96.12 81 ASP B C 1
ATOM 2871 O O . ASP B 1 81 ? 8.469 -34.562 -1.02 1 96.12 81 ASP B O 1
ATOM 2875 N N . SER B 1 82 ? 6.727 -33.25 -0.872 1 95.88 82 SER B N 1
ATOM 2876 C CA . SER B 1 82 ? 5.883 -34.156 -1.65 1 95.88 82 SER B CA 1
ATOM 2877 C C . SER B 1 82 ? 6.023 -33.906 -3.146 1 95.88 82 SER B C 1
ATOM 2879 O O . SER B 1 82 ? 6.109 -34.844 -3.939 1 95.88 82 SER B O 1
ATOM 2881 N N . GLU B 1 83 ? 6.008 -32.594 -3.547 1 95.62 83 GLU B N 1
ATOM 2882 C CA . GLU B 1 83 ? 5.965 -32.219 -4.961 1 95.62 83 GLU B CA 1
ATOM 2883 C C . GLU B 1 83 ? 7.352 -31.875 -5.484 1 95.62 83 GLU B C 1
ATOM 2885 O O . GLU B 1 83 ? 7.586 -31.859 -6.695 1 95.62 83 GLU B O 1
ATOM 2890 N N . GLY B 1 84 ? 8.242 -31.438 -4.59 1 95.19 84 GLY B N 1
ATOM 2891 C CA . GLY B 1 84 ? 9.586 -31.047 -4.961 1 95.19 84 GLY B CA 1
ATOM 2892 C C . GLY B 1 84 ? 9.664 -29.641 -5.527 1 95.19 84 GLY B C 1
ATOM 2893 O O . GLY B 1 84 ? 10.75 -29.062 -5.637 1 95.19 84 GLY B O 1
ATOM 2894 N N . ARG B 1 85 ? 8.445 -29.125 -5.895 1 95.81 85 ARG B N 1
ATOM 2895 C CA . ARG B 1 85 ? 8.461 -27.812 -6.516 1 95.81 85 ARG B CA 1
ATOM 2896 C C . ARG B 1 85 ? 7.094 -27.141 -6.406 1 95.81 85 ARG B C 1
ATOM 2898 O O . ARG B 1 85 ? 6.086 -27.797 -6.16 1 95.81 85 ARG B O 1
ATOM 2905 N N . ILE B 1 86 ? 7.086 -25.875 -6.539 1 98.06 86 ILE B N 1
ATOM 2906 C CA . ILE B 1 86 ? 5.938 -25.016 -6.828 1 98.06 86 ILE B CA 1
ATOM 2907 C C . ILE B 1 86 ? 6.223 -24.172 -8.07 1 98.06 86 ILE B C 1
ATOM 2909 O O . ILE B 1 86 ? 7.121 -23.328 -8.062 1 98.06 86 ILE B O 1
ATOM 2913 N N . ASP B 1 87 ? 5.457 -24.422 -9.102 1 98.31 87 ASP B N 1
ATOM 2914 C CA . ASP B 1 87 ? 5.695 -23.719 -10.352 1 98.31 87 ASP B CA 1
ATOM 2915 C C . ASP B 1 87 ? 4.957 -22.375 -10.367 1 98.31 87 ASP B C 1
ATOM 2917 O O . ASP B 1 87 ? 5.438 -21.406 -10.961 1 98.31 87 ASP B O 1
ATOM 2921 N N . VAL B 1 88 ? 3.777 -22.375 -9.789 1 98.75 88 VAL B N 1
ATOM 2922 C CA . VAL B 1 88 ? 2.941 -21.172 -9.75 1 98.75 88 VAL B CA 1
ATOM 2923 C C . VAL B 1 88 ? 2.348 -21.016 -8.352 1 98.75 88 VAL B C 1
ATOM 2925 O O . VAL B 1 88 ? 1.777 -21.953 -7.797 1 98.75 88 VAL B O 1
ATOM 2928 N N . LEU B 1 89 ? 2.578 -19.891 -7.758 1 98.81 89 LEU B N 1
ATOM 2929 C CA . LEU B 1 89 ? 1.911 -19.516 -6.516 1 98.81 89 LEU B CA 1
ATOM 2930 C C . LEU B 1 89 ? 0.881 -18.422 -6.77 1 98.81 89 LEU B C 1
ATOM 2932 O O . LEU B 1 89 ? 1.23 -17.312 -7.207 1 98.81 89 LEU B O 1
ATOM 2936 N N . ILE B 1 90 ? -0.382 -18.75 -6.547 1 98.81 90 ILE B N 1
ATOM 2937 C CA . ILE B 1 90 ? -1.464 -17.781 -6.672 1 98.81 90 ILE B CA 1
ATOM 2938 C C . ILE B 1 90 ? -1.899 -17.312 -5.285 1 98.81 90 ILE B C 1
ATOM 2940 O O . ILE B 1 90 ? -2.58 -18.047 -4.562 1 98.81 90 ILE B O 1
ATOM 2944 N N . ASN B 1 91 ? -1.476 -16.109 -4.961 1 98.44 91 ASN B N 1
ATOM 2945 C CA . ASN B 1 91 ? -1.887 -15.477 -3.717 1 98.44 91 ASN B CA 1
ATOM 2946 C C . ASN B 1 91 ? -3.281 -14.867 -3.834 1 98.44 91 ASN B C 1
ATOM 2948 O O . ASN B 1 91 ? -3.432 -13.719 -4.262 1 98.44 91 ASN B O 1
ATOM 2952 N N . ASN B 1 92 ? -4.234 -15.602 -3.344 1 96.69 92 ASN B N 1
ATOM 2953 C CA . ASN B 1 92 ? -5.633 -15.219 -3.52 1 96.69 92 ASN B CA 1
ATOM 2954 C C . ASN B 1 92 ? -6.309 -14.93 -2.182 1 96.69 92 ASN B C 1
ATOM 2956 O O . ASN B 1 92 ? -7.297 -14.195 -2.125 1 96.69 92 ASN B O 1
ATOM 2960 N N . ALA B 1 93 ? -5.812 -15.508 -1.099 1 89.19 93 ALA B N 1
ATOM 2961 C CA . ALA B 1 93 ? -6.414 -15.328 0.219 1 89.19 93 ALA B CA 1
ATOM 2962 C C . ALA B 1 93 ? -6.426 -13.852 0.613 1 89.19 93 ALA B C 1
ATOM 2964 O O . ALA B 1 93 ? -5.383 -13.195 0.629 1 89.19 93 ALA B O 1
ATOM 2965 N N . ALA B 1 94 ? -7.562 -13.344 0.848 1 87.69 94 ALA B N 1
ATOM 2966 C CA . ALA B 1 94 ? -7.719 -11.961 1.28 1 87.69 94 ALA B CA 1
ATOM 2967 C C . ALA B 1 94 ? -9.031 -11.766 2.041 1 87.69 94 ALA B C 1
ATOM 2969 O O . ALA B 1 94 ? -9.977 -12.531 1.86 1 87.69 94 ALA B O 1
ATOM 2970 N N . SER B 1 95 ? -8.984 -10.812 2.865 1 84.56 95 SER B N 1
ATOM 2971 C CA . SER B 1 95 ? -10.195 -10.359 3.553 1 84.56 95 SER B CA 1
ATOM 2972 C C . SER B 1 95 ? -10.617 -8.977 3.078 1 84.56 95 SER B C 1
ATOM 2974 O O . SER B 1 95 ? -9.797 -8.203 2.578 1 84.56 95 SER B O 1
ATOM 2976 N N . GLY B 1 96 ? -11.914 -8.766 3.168 1 80.31 96 GLY B N 1
ATOM 2977 C CA . GLY B 1 96 ? -12.445 -7.457 2.816 1 80.31 96 GLY B CA 1
ATOM 2978 C C . GLY B 1 96 ? -12.734 -6.59 4.023 1 80.31 96 GLY B C 1
ATOM 2979 O O . GLY B 1 96 ? -12.789 -7.082 5.152 1 80.31 96 GLY B O 1
ATOM 2980 N N . GLN B 1 97 ? -12.82 -5.367 3.812 1 78.94 97 GLN B N 1
ATOM 2981 C CA . GLN B 1 97 ? -13.219 -4.398 4.828 1 78.94 97 GLN B CA 1
ATOM 2982 C C . GLN B 1 97 ? -14 -3.244 4.211 1 78.94 97 GLN B C 1
ATOM 2984 O O . GLN B 1 97 ? -13.617 -2.703 3.176 1 78.94 97 GLN B O 1
ATOM 2989 N N . HIS B 1 98 ? -15.125 -3.008 4.715 1 80.19 98 HIS B N 1
ATOM 2990 C CA . HIS B 1 98 ? -15.938 -1.855 4.34 1 80.19 98 HIS B CA 1
ATOM 2991 C C . HIS B 1 98 ? -16.375 -1.072 5.57 1 80.19 98 HIS B C 1
ATOM 2993 O O . HIS B 1 98 ? -16.734 -1.663 6.594 1 80.19 98 HIS B O 1
ATOM 2999 N N . GLY B 1 99 ? -16.328 0.23 5.473 1 81.12 99 GLY B N 1
ATOM 3000 C CA . GLY B 1 99 ? -16.766 1.06 6.582 1 81.12 99 GLY B CA 1
ATOM 3001 C C . GLY B 1 99 ? -16.203 2.467 6.535 1 81.12 99 GLY B C 1
ATOM 3002 O O . GLY B 1 99 ? -15.539 2.842 5.57 1 81.12 99 GLY B O 1
ATOM 3003 N N . HIS B 1 100 ? -16.609 3.201 7.555 1 86.44 100 HIS B N 1
ATOM 3004 C CA . HIS B 1 100 ? -16.094 4.559 7.695 1 86.44 100 HIS B CA 1
ATOM 3005 C C . HIS B 1 100 ? -14.656 4.559 8.203 1 86.44 100 HIS B C 1
ATOM 3007 O O . HIS B 1 100 ? -14.305 3.762 9.078 1 86.44 100 HIS B O 1
ATOM 3013 N N . PHE B 1 101 ? -13.891 5.48 7.676 1 88 101 PHE B N 1
ATOM 3014 C CA . PHE B 1 101 ? -12.477 5.566 7.996 1 88 101 PHE B CA 1
ATOM 3015 C C . PHE B 1 101 ? -12.266 5.648 9.5 1 88 101 PHE B C 1
ATOM 3017 O O . PHE B 1 101 ? -11.445 4.914 10.062 1 88 101 PHE B O 1
ATOM 3024 N N . GLU B 1 102 ? -13.086 6.391 10.172 1 87.25 102 GLU B N 1
ATOM 3025 C CA . GLU B 1 102 ? -12.867 6.691 11.578 1 87.25 102 GLU B CA 1
ATOM 3026 C C . GLU B 1 102 ? -13.367 5.559 12.469 1 87.25 102 GLU B C 1
ATOM 3028 O O . GLU B 1 102 ? -13.055 5.512 13.664 1 87.25 102 GLU B O 1
ATOM 3033 N N . SER B 1 103 ? -14.094 4.633 11.891 1 84.44 103 SER B N 1
ATOM 3034 C CA . SER B 1 103 ? -14.734 3.607 12.711 1 84.44 103 SER B CA 1
ATOM 3035 C C . SER B 1 103 ? -13.93 2.314 12.711 1 84.44 103 SER B C 1
ATOM 3037 O O . SER B 1 103 ? -14.234 1.386 13.461 1 84.44 103 SER B O 1
ATOM 3039 N N . VAL B 1 104 ? -12.922 2.232 11.922 1 87.31 104 VAL B N 1
ATOM 3040 C CA . VAL B 1 104 ? -12.094 1.031 11.867 1 87.31 104 VAL B CA 1
ATOM 3041 C C . VAL B 1 104 ? -11.07 1.048 13 1 87.31 104 VAL B C 1
ATOM 3043 O O . VAL B 1 104 ? -10.312 2.008 13.148 1 87.31 104 VAL B O 1
ATOM 3046 N N . THR B 1 105 ? -11.078 0.048 13.805 1 87.94 105 THR B N 1
ATOM 3047 C CA . THR B 1 105 ? -10.164 -0.011 14.945 1 87.94 105 THR B CA 1
ATOM 3048 C C . THR B 1 105 ? -8.766 -0.432 14.5 1 87.94 105 THR B C 1
ATOM 3050 O O . THR B 1 105 ? -8.602 -0.98 13.406 1 87.94 105 THR B O 1
ATOM 3053 N N . LEU B 1 106 ? -7.816 -0.168 15.383 1 90.31 106 LEU B N 1
ATOM 3054 C CA . LEU B 1 106 ? -6.441 -0.58 15.109 1 90.31 106 LEU B CA 1
ATOM 3055 C C . LEU B 1 106 ? -6.355 -2.092 14.922 1 90.31 106 LEU B C 1
ATOM 3057 O O . LEU B 1 106 ? -5.664 -2.57 14.016 1 90.31 106 LEU B O 1
ATOM 3061 N N . GLU B 1 107 ? -7.039 -2.781 15.734 1 91.38 107 GLU B N 1
ATOM 3062 C CA . GLU B 1 107 ? -7.031 -4.238 15.656 1 91.38 107 GLU B CA 1
ATOM 3063 C C . GLU B 1 107 ? -7.582 -4.727 14.32 1 91.38 107 GLU B C 1
ATOM 3065 O O . GLU B 1 107 ? -7.043 -5.66 13.719 1 91.38 107 GLU B O 1
ATOM 3070 N N . GLN B 1 108 ? -8.617 -4.117 13.859 1 89.56 108 GLN B N 1
ATOM 3071 C CA . GLN B 1 108 ? -9.203 -4.477 12.578 1 89.56 108 GLN B CA 1
ATOM 3072 C C . GLN B 1 108 ? -8.242 -4.188 11.43 1 89.56 108 GLN B C 1
ATOM 3074 O O . GLN B 1 108 ? -8.094 -4.996 10.516 1 89.56 108 GLN B O 1
ATOM 3079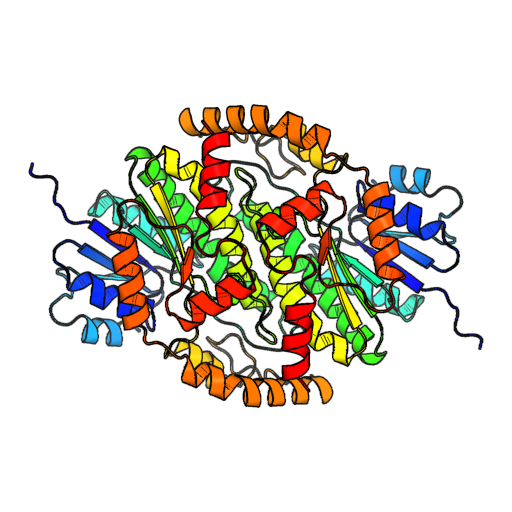 N N . MET B 1 109 ? -7.625 -3.047 11.484 1 91.75 109 MET B N 1
ATOM 3080 C CA . MET B 1 109 ? -6.637 -2.672 10.477 1 91.75 109 MET B CA 1
ATOM 3081 C C . MET B 1 109 ? -5.496 -3.684 10.43 1 91.75 109 MET B C 1
ATOM 3083 O O . MET B 1 109 ? -5.133 -4.164 9.359 1 91.75 109 MET B O 1
ATOM 3087 N N . GLN B 1 110 ? -4.996 -3.951 11.594 1 93.62 110 GLN B N 1
ATOM 3088 C CA . GLN B 1 110 ? -3.855 -4.855 11.695 1 93.62 110 GLN B CA 1
ATOM 3089 C C . GLN B 1 110 ? -4.219 -6.258 11.219 1 93.62 110 GLN B C 1
ATOM 3091 O O . GLN B 1 110 ? -3.43 -6.906 10.523 1 93.62 110 GLN B O 1
ATOM 3096 N N . SER B 1 111 ? -5.379 -6.711 11.609 1 92.75 111 SER B N 1
ATOM 3097 C CA . SER B 1 111 ? -5.824 -8.031 11.172 1 92.75 111 SER B CA 1
ATOM 3098 C C . SER B 1 111 ? -5.953 -8.094 9.656 1 92.75 111 SER B C 1
ATOM 3100 O O . SER B 1 111 ? -5.578 -9.094 9.031 1 92.75 111 SER B O 1
ATOM 3102 N N . LEU B 1 112 ? -6.473 -7.07 9.086 1 93.19 112 LEU B N 1
ATOM 3103 C CA . LEU B 1 112 ? -6.633 -6.984 7.641 1 93.19 112 LEU B CA 1
ATOM 3104 C C . LEU B 1 112 ? -5.277 -7.055 6.938 1 93.19 112 LEU B C 1
ATOM 3106 O O . LEU B 1 112 ? -5.098 -7.844 6.008 1 93.19 112 LEU B O 1
ATOM 3110 N N . PHE B 1 113 ? -4.312 -6.316 7.387 1 96.25 113 PHE B N 1
ATOM 3111 C CA . PHE B 1 113 ? -2.982 -6.297 6.789 1 96.25 113 PHE B CA 1
ATOM 3112 C C . PHE B 1 113 ? -2.254 -7.609 7.043 1 96.25 113 PHE B C 1
ATOM 3114 O O . PHE B 1 113 ? -1.443 -8.047 6.223 1 96.25 113 PHE B O 1
ATOM 3121 N N . GLN B 1 114 ? -2.531 -8.203 8.203 1 95.38 114 GLN B N 1
ATOM 3122 C CA . GLN B 1 114 ? -1.93 -9.492 8.508 1 95.38 114 GLN B CA 1
ATOM 3123 C C . GLN B 1 114 ? -2.273 -10.531 7.441 1 95.38 114 GLN B C 1
ATOM 3125 O O . GLN B 1 114 ? -1.401 -11.273 6.984 1 95.38 114 GLN B O 1
ATOM 3130 N N . THR B 1 115 ? -3.438 -10.539 7.023 1 93.5 115 THR B N 1
ATOM 3131 C CA . THR B 1 115 ? -3.895 -11.508 6.035 1 93.5 115 THR B CA 1
ATOM 3132 C C . THR B 1 115 ? -3.529 -11.055 4.625 1 93.5 115 THR B C 1
ATOM 3134 O O . THR B 1 115 ? -2.867 -11.789 3.883 1 93.5 115 THR B O 1
ATOM 3137 N N . ASN B 1 116 ? -3.898 -9.82 4.281 1 95.62 116 ASN B N 1
ATOM 3138 C CA . ASN B 1 116 ? -3.85 -9.359 2.9 1 95.62 116 ASN B CA 1
ATOM 3139 C C . ASN B 1 116 ? -2.422 -9.039 2.465 1 95.62 116 ASN B C 1
ATOM 3141 O O . ASN B 1 116 ? -2.109 -9.07 1.273 1 95.62 116 ASN B O 1
ATOM 3145 N N . VAL B 1 117 ? -1.581 -8.734 3.455 1 97.31 117 VAL B N 1
ATOM 3146 C CA . VAL B 1 117 ? -0.25 -8.266 3.082 1 97.31 117 VAL B CA 1
ATOM 3147 C C . VAL B 1 117 ? 0.809 -9.188 3.676 1 97.31 117 VAL B C 1
ATOM 3149 O O . VAL B 1 117 ? 1.454 -9.953 2.953 1 97.31 117 VAL B O 1
ATOM 3152 N N . PHE B 1 118 ? 0.853 -9.328 4.969 1 96.94 118 PHE B N 1
ATOM 3153 C CA . PHE B 1 118 ? 1.955 -10.031 5.609 1 96.94 118 PHE B CA 1
ATOM 3154 C C . PHE B 1 118 ? 1.888 -11.523 5.309 1 96.94 118 PHE B C 1
ATOM 3156 O O . PHE B 1 118 ? 2.9 -12.148 4.977 1 96.94 118 PHE B O 1
ATOM 3163 N N . GLY B 1 119 ? 0.729 -12.086 5.477 1 95.62 119 GLY B N 1
ATOM 3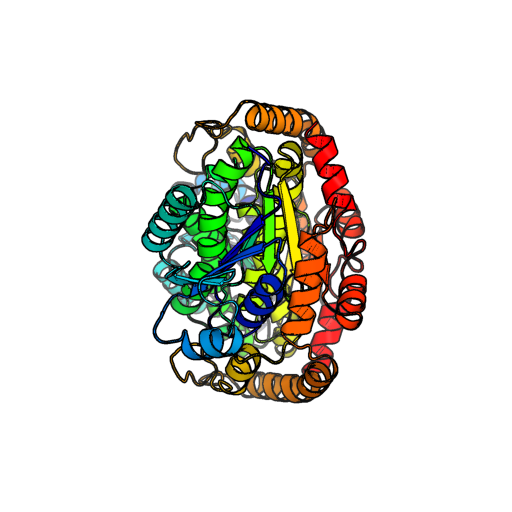164 C CA . GLY B 1 119 ? 0.578 -13.492 5.145 1 95.62 119 GLY B CA 1
ATOM 3165 C C . GLY B 1 119 ? 0.926 -13.812 3.703 1 95.62 119 GLY B C 1
ATOM 3166 O O . GLY B 1 119 ? 1.646 -14.773 3.428 1 95.62 119 GLY B O 1
ATOM 3167 N N . THR B 1 120 ? 0.451 -12.992 2.836 1 96.25 120 THR B N 1
ATOM 3168 C CA . THR B 1 120 ? 0.713 -13.102 1.405 1 96.25 120 THR B CA 1
ATOM 3169 C C . THR B 1 120 ? 2.211 -13.031 1.124 1 96.25 120 THR B C 1
ATOM 3171 O O . THR B 1 120 ? 2.746 -13.859 0.382 1 96.25 120 THR B O 1
ATOM 3174 N N . LEU B 1 121 ? 2.883 -12.141 1.745 1 96.69 121 LEU B N 1
ATOM 3175 C CA . LEU B 1 121 ? 4.297 -11.922 1.466 1 96.69 121 LEU B CA 1
ATOM 3176 C C . LEU B 1 121 ? 5.152 -13 2.115 1 96.69 121 LEU B C 1
ATOM 3178 O O . LEU B 1 121 ? 6.188 -13.391 1.568 1 96.69 121 LEU B O 1
ATOM 3182 N N . ARG B 1 122 ? 4.727 -13.469 3.211 1 95.94 122 ARG B N 1
ATOM 3183 C CA . ARG B 1 122 ? 5.492 -14.5 3.908 1 95.94 122 ARG B CA 1
ATOM 3184 C C . ARG B 1 122 ? 5.523 -15.797 3.107 1 95.94 122 ARG B C 1
ATOM 3186 O O . ARG B 1 122 ? 6.586 -16.406 2.936 1 95.94 122 ARG B O 1
ATOM 3193 N N . ILE B 1 123 ? 4.402 -16.234 2.643 1 97.06 123 ILE B N 1
ATOM 3194 C CA . ILE B 1 123 ? 4.402 -17.438 1.836 1 97.06 123 ILE B CA 1
ATOM 3195 C C . ILE B 1 123 ? 5.188 -17.219 0.548 1 97.06 123 ILE B C 1
ATOM 3197 O O . ILE B 1 123 ? 5.891 -18.109 0.072 1 97.06 123 ILE B O 1
ATOM 3201 N N . THR B 1 124 ? 5.07 -16.031 -0.028 1 97.75 124 THR B N 1
ATOM 3202 C CA . THR B 1 124 ? 5.809 -15.68 -1.235 1 97.75 124 THR B CA 1
ATOM 3203 C C . THR B 1 124 ? 7.312 -15.781 -0.995 1 97.75 124 THR B C 1
ATOM 3205 O O . THR B 1 124 ? 8.047 -16.328 -1.823 1 97.75 124 THR B O 1
ATOM 3208 N N . GLN B 1 125 ? 7.781 -15.25 0.151 1 95 125 GLN B N 1
ATOM 3209 C CA . GLN B 1 125 ? 9.195 -15.312 0.491 1 95 125 GLN B CA 1
ATOM 3210 C C . GLN B 1 125 ? 9.695 -16.75 0.508 1 95 125 GLN B C 1
ATOM 3212 O O . GLN B 1 125 ? 10.75 -17.062 -0.053 1 95 125 GLN B O 1
ATOM 3217 N N . GLU B 1 126 ? 8.945 -17.641 1.1 1 94.81 126 GLU B N 1
ATOM 3218 C CA . GLU B 1 126 ? 9.344 -19.047 1.224 1 94.81 126 GLU B CA 1
ATOM 3219 C C . GLU B 1 126 ? 9.383 -19.734 -0.139 1 94.81 126 GLU B C 1
ATOM 3221 O O . GLU B 1 126 ? 10.289 -20.516 -0.422 1 94.81 126 GLU B O 1
ATOM 3226 N N . VAL B 1 127 ? 8.492 -19.422 -0.953 1 97.12 127 VAL B N 1
ATOM 3227 C CA . VAL B 1 127 ? 8.375 -20.078 -2.252 1 97.12 127 VAL B CA 1
ATOM 3228 C C . VAL B 1 127 ? 9.438 -19.531 -3.203 1 97.12 127 VAL B C 1
ATOM 3230 O O . VAL B 1 127 ? 10.047 -20.281 -3.959 1 97.12 127 VAL B O 1
ATOM 3233 N N . VAL B 1 128 ? 9.664 -18.219 -3.146 1 96.31 128 VAL B N 1
ATOM 3234 C CA . VAL B 1 128 ? 10.602 -17.562 -4.039 1 96.31 128 VAL B CA 1
ATOM 3235 C C . VAL B 1 128 ? 12.008 -18.125 -3.82 1 96.31 128 VAL B C 1
ATOM 3237 O O . VAL B 1 128 ? 12.766 -18.312 -4.773 1 96.31 128 VAL B O 1
ATOM 3240 N N . LYS B 1 129 ? 12.359 -18.406 -2.566 1 93.5 129 LYS B N 1
ATOM 3241 C CA . LYS B 1 129 ? 13.672 -18.969 -2.27 1 93.5 129 LYS B CA 1
ATOM 3242 C C . LYS B 1 129 ? 13.914 -20.234 -3.078 1 93.5 129 LYS B C 1
ATOM 3244 O O . LYS B 1 129 ? 14.977 -20.406 -3.691 1 93.5 129 LYS B O 1
ATOM 3249 N N . LYS B 1 130 ? 12.969 -21.047 -3.121 1 94.88 130 LYS B N 1
ATOM 3250 C CA . LYS B 1 130 ? 13.086 -22.328 -3.822 1 94.88 130 LYS B CA 1
ATOM 3251 C C . LYS B 1 130 ? 12.984 -22.141 -5.332 1 94.88 130 LYS B C 1
ATOM 3253 O O . LYS B 1 130 ? 13.641 -22.844 -6.102 1 94.88 130 LYS B O 1
ATOM 3258 N N . MET B 1 131 ? 12.188 -21.172 -5.785 1 96.56 131 MET B N 1
ATOM 3259 C CA . MET B 1 131 ? 12.086 -20.859 -7.207 1 96.56 131 MET B CA 1
ATOM 3260 C C . MET B 1 131 ? 13.414 -20.312 -7.742 1 96.56 131 MET B C 1
ATOM 3262 O O . MET B 1 131 ? 13.797 -20.609 -8.875 1 96.56 131 MET B O 1
ATOM 3266 N N . LYS B 1 132 ? 14.055 -19.547 -6.926 1 95.06 132 LYS B N 1
ATOM 3267 C CA . LYS B 1 132 ? 15.352 -19 -7.324 1 95.06 132 LYS B CA 1
ATOM 3268 C C . LYS B 1 132 ? 16.375 -20.125 -7.543 1 95.06 132 LYS B C 1
ATOM 3270 O O . LYS B 1 132 ? 17.156 -20.062 -8.492 1 95.06 132 LYS B O 1
ATOM 3275 N N . GLU B 1 133 ? 16.297 -21.109 -6.691 1 93.94 133 GLU B N 1
ATOM 3276 C CA . GLU B 1 133 ? 17.203 -22.25 -6.828 1 93.94 133 GLU B CA 1
ATOM 3277 C C . GLU B 1 133 ? 16.984 -22.969 -8.156 1 93.94 133 GLU B C 1
ATOM 3279 O O . GLU B 1 133 ? 17.938 -23.391 -8.805 1 93.94 133 GLU B O 1
ATOM 3284 N N . ARG B 1 134 ? 15.805 -23.078 -8.562 1 94.88 134 ARG B N 1
ATOM 3285 C CA . ARG B 1 134 ? 15.453 -23.812 -9.766 1 94.88 134 ARG B CA 1
ATOM 3286 C C . ARG B 1 134 ? 15.43 -22.906 -10.984 1 94.88 134 ARG B C 1
ATOM 3288 O O . ARG B 1 134 ? 15.336 -23.375 -12.117 1 94.88 134 ARG B O 1
ATOM 3295 N N . LYS B 1 135 ? 15.422 -21.625 -10.758 1 96.06 135 LYS B N 1
ATOM 3296 C CA . LYS B 1 135 ? 15.383 -20.578 -11.789 1 96.06 135 LYS B CA 1
ATOM 3297 C C . LYS B 1 135 ? 14.141 -20.719 -12.656 1 96.06 135 LYS B C 1
ATOM 3299 O O . LYS B 1 135 ? 14.227 -20.688 -13.891 1 96.06 135 LYS B O 1
ATOM 3304 N N . SER B 1 136 ? 13.062 -20.875 -12.008 1 97.19 136 SER B N 1
ATOM 3305 C CA . SER B 1 136 ? 11.766 -20.969 -12.672 1 97.19 136 SER B CA 1
ATOM 3306 C C . SER B 1 136 ? 10.625 -20.766 -11.68 1 97.19 136 SER B C 1
ATOM 3308 O O . SER B 1 136 ? 10.672 -21.281 -10.562 1 97.19 136 SER B O 1
ATOM 3310 N N . GLY B 1 137 ? 9.633 -19.984 -12.094 1 97.94 137 GLY B N 1
ATOM 3311 C CA . GLY B 1 137 ? 8.469 -19.797 -11.242 1 97.94 137 GLY B CA 1
ATOM 3312 C C . GLY B 1 137 ? 7.598 -18.625 -11.672 1 97.94 137 GLY B C 1
ATOM 3313 O O . GLY B 1 137 ? 8.023 -17.797 -12.469 1 97.94 137 GLY B O 1
ATOM 3314 N N . HIS B 1 138 ? 6.418 -18.656 -11.234 1 98.69 138 HIS B N 1
ATOM 3315 C CA . HIS B 1 138 ? 5.461 -17.578 -11.477 1 98.69 138 HIS B CA 1
ATOM 3316 C C . HIS B 1 138 ? 4.66 -17.25 -10.219 1 98.69 138 HIS B C 1
ATOM 3318 O O . HIS B 1 138 ? 3.971 -18.125 -9.68 1 98.69 138 HIS B O 1
ATOM 3324 N N . ILE B 1 139 ? 4.84 -16.062 -9.75 1 98.69 139 ILE B N 1
ATOM 3325 C CA . ILE B 1 139 ? 4.078 -15.57 -8.602 1 98.69 139 ILE B CA 1
ATOM 3326 C C . ILE B 1 139 ? 2.922 -14.703 -9.094 1 98.69 139 ILE B C 1
ATOM 3328 O O . ILE B 1 139 ? 3.131 -13.742 -9.844 1 98.69 139 ILE B O 1
ATOM 3332 N N . ILE B 1 140 ? 1.704 -15.062 -8.688 1 98.75 140 ILE B N 1
ATOM 3333 C CA . ILE B 1 140 ? 0.523 -14.297 -9.07 1 98.75 140 ILE B CA 1
ATOM 3334 C C . ILE B 1 140 ? -0.168 -13.75 -7.82 1 98.75 140 ILE B C 1
ATOM 3336 O O . ILE B 1 140 ? -0.496 -14.508 -6.906 1 98.75 140 ILE B O 1
ATOM 3340 N N . PHE B 1 141 ? -0.314 -12.453 -7.73 1 98.38 141 PHE B N 1
ATOM 3341 C CA . PHE B 1 141 ? -1.117 -11.797 -6.707 1 98.38 141 PHE B CA 1
ATOM 3342 C C . PHE B 1 141 ? -2.508 -11.469 -7.234 1 98.38 141 PHE B C 1
ATOM 3344 O O . PHE B 1 141 ? -2.646 -10.891 -8.312 1 98.38 141 PHE B O 1
ATOM 3351 N N . ILE B 1 142 ? -3.52 -11.859 -6.5 1 96.31 142 ILE B N 1
ATOM 3352 C CA . ILE B 1 142 ? -4.855 -11.359 -6.805 1 96.31 142 ILE B CA 1
ATOM 3353 C C . ILE B 1 142 ? -5.07 -10.016 -6.109 1 96.31 142 ILE B C 1
ATOM 3355 O O . ILE B 1 142 ? -5.461 -9.977 -4.938 1 96.31 142 ILE B O 1
ATOM 3359 N N . SER B 1 143 ? -4.809 -9.016 -6.793 1 94.31 143 SER B N 1
ATOM 3360 C CA . SER B 1 143 ? -5.023 -7.652 -6.312 1 94.31 143 SER B CA 1
ATOM 3361 C C . SER B 1 143 ? -6.457 -7.195 -6.566 1 94.31 143 SER B C 1
ATOM 3363 O O . SER B 1 143 ? -7.406 -7.832 -6.102 1 94.31 143 SER B O 1
ATOM 3365 N N . SER B 1 144 ? -6.68 -6.086 -7.09 1 86.94 144 SER B N 1
ATOM 3366 C CA . SER B 1 144 ? -7.957 -5.457 -7.418 1 86.94 144 SER B CA 1
ATOM 3367 C C . SER B 1 144 ? -7.754 -4.195 -8.25 1 86.94 144 SER B C 1
ATOM 3369 O O . SER B 1 144 ? -6.66 -3.633 -8.273 1 86.94 144 SER B O 1
ATOM 3371 N N . ILE B 1 145 ? -8.797 -3.906 -8.984 1 82.25 145 ILE B N 1
ATOM 3372 C CA . ILE B 1 145 ? -8.781 -2.564 -9.555 1 82.25 145 ILE B CA 1
ATOM 3373 C C . ILE B 1 145 ? -8.602 -1.533 -8.445 1 82.25 145 ILE B C 1
ATOM 3375 O O . ILE B 1 145 ? -8.07 -0.447 -8.68 1 82.25 145 ILE B O 1
ATOM 3379 N N . GLY B 1 146 ? -8.953 -1.935 -7.238 1 84.88 146 GLY B N 1
ATOM 3380 C CA . GLY B 1 146 ? -8.734 -1.113 -6.059 1 84.88 146 GLY B CA 1
ATOM 3381 C C . GLY B 1 146 ? -7.281 -1.038 -5.641 1 84.88 146 GLY B C 1
ATOM 3382 O O . GLY B 1 146 ? -6.934 -0.32 -4.703 1 84.88 146 GLY B O 1
ATOM 3383 N N . GLY B 1 147 ? -6.445 -1.681 -6.316 1 86.88 147 GLY B N 1
ATOM 3384 C CA . GLY B 1 147 ? -5.012 -1.608 -6.066 1 86.88 147 GLY B CA 1
ATOM 3385 C C . GLY B 1 147 ? -4.336 -0.469 -6.805 1 86.88 147 GLY B C 1
ATOM 3386 O O . GLY B 1 147 ? -3.184 -0.134 -6.516 1 86.88 147 GLY B O 1
ATOM 3387 N N . ILE B 1 148 ? -5.148 0.129 -7.754 1 85.88 148 ILE B N 1
ATOM 3388 C CA . ILE B 1 148 ? -4.562 1.231 -8.508 1 85.88 148 ILE B CA 1
ATOM 3389 C C . ILE B 1 148 ? -5.527 2.414 -8.531 1 85.88 148 ILE B C 1
ATOM 3391 O O . ILE B 1 148 ? -5.203 3.479 -9.062 1 85.88 148 ILE B O 1
ATOM 3395 N N . THR B 1 149 ? -6.703 2.199 -8 1 89.44 149 THR B N 1
ATOM 3396 C CA . THR B 1 149 ? -7.715 3.246 -7.91 1 89.44 149 THR B CA 1
ATOM 3397 C C . THR B 1 149 ? -8.281 3.328 -6.496 1 89.44 149 THR B C 1
ATOM 3399 O O . THR B 1 149 ? -8.664 2.312 -5.914 1 89.44 149 THR B O 1
ATOM 3402 N N . PRO B 1 150 ? -8.32 4.531 -5.977 1 90.94 150 PRO B N 1
ATOM 3403 C CA . PRO B 1 150 ? -8.945 4.668 -4.656 1 90.94 150 PRO B CA 1
ATOM 3404 C C . PRO B 1 150 ? -10.453 4.426 -4.691 1 90.94 150 PRO B C 1
ATOM 3406 O O . PRO B 1 150 ? -11.086 4.598 -5.738 1 90.94 150 PRO B O 1
ATOM 3409 N N . PHE B 1 151 ? -10.992 4.023 -3.547 1 87.62 151 PHE B N 1
ATOM 3410 C CA . PHE B 1 151 ? -12.422 3.744 -3.398 1 87.62 151 PHE B CA 1
ATOM 3411 C C . PHE B 1 151 ? -12.906 4.148 -2.014 1 87.62 151 PHE B C 1
ATOM 3413 O O . PHE B 1 151 ? -12.445 3.611 -1.004 1 87.62 151 PHE B O 1
ATOM 3420 N N . PRO B 1 152 ? -13.898 5.078 -1.979 1 90 152 PRO B N 1
ATOM 3421 C CA . PRO B 1 152 ? -14.43 5.48 -0.674 1 90 152 PRO B CA 1
ATOM 3422 C C . PRO B 1 152 ? -15.031 4.312 0.104 1 90 152 PRO B C 1
ATOM 3424 O O . PRO B 1 152 ? -15.531 3.357 -0.497 1 90 152 PRO B O 1
ATOM 3427 N N . PHE B 1 153 ? -14.938 4.316 1.464 1 88.31 153 PHE B N 1
ATOM 3428 C CA . PHE B 1 153 ? -15.523 3.385 2.418 1 88.31 153 PHE B CA 1
ATOM 3429 C C . PHE B 1 153 ? -14.836 2.029 2.35 1 88.31 153 PHE B C 1
ATOM 3431 O O . PHE B 1 153 ? -15.336 1.04 2.883 1 88.31 153 PHE B O 1
ATOM 3438 N N . SER B 1 154 ? -13.711 1.926 1.655 1 88.44 154 SER B N 1
ATOM 3439 C CA . SER B 1 154 ? -12.867 0.74 1.59 1 88.44 154 SER B CA 1
ATOM 3440 C C . SER B 1 154 ? -11.391 1.106 1.733 1 88.44 154 SER B C 1
ATOM 3442 O O . SER B 1 154 ? -10.531 0.486 1.108 1 88.44 154 SER B O 1
ATOM 3444 N N . ASP B 1 155 ? -11.156 2.098 2.49 1 91.44 155 ASP B N 1
ATOM 3445 C CA . ASP B 1 155 ? -9.852 2.748 2.566 1 91.44 155 ASP B CA 1
ATOM 3446 C C . ASP B 1 155 ? -8.758 1.745 2.936 1 91.44 155 ASP B C 1
ATOM 3448 O O . ASP B 1 155 ? -7.711 1.688 2.283 1 91.44 155 ASP B O 1
ATOM 3452 N N . PHE B 1 156 ? -9.008 0.966 3.906 1 91.06 156 PHE B N 1
ATOM 3453 C CA . PHE B 1 156 ? -7.957 0.09 4.41 1 91.06 156 PHE B CA 1
ATOM 3454 C C . PHE B 1 156 ? -7.766 -1.112 3.492 1 91.06 156 PHE B C 1
ATOM 3456 O O . PHE B 1 156 ? -6.641 -1.569 3.285 1 91.06 156 PHE B O 1
ATOM 3463 N N . TYR B 1 157 ? -8.867 -1.638 2.969 1 91.25 157 TYR B N 1
ATOM 3464 C CA . TYR B 1 157 ? -8.75 -2.684 1.959 1 91.25 157 TYR B CA 1
ATOM 3465 C C . TYR B 1 157 ? -7.941 -2.195 0.761 1 91.25 157 TYR B C 1
ATOM 3467 O O . TYR B 1 157 ? -7.004 -2.863 0.322 1 91.25 157 TYR B O 1
ATOM 3475 N N . VAL B 1 158 ? -8.312 -1.017 0.271 1 93.69 158 VAL B N 1
ATOM 3476 C CA . VAL B 1 158 ? -7.598 -0.38 -0.83 1 93.69 158 VAL B CA 1
ATOM 3477 C C . VAL B 1 158 ? -6.121 -0.231 -0.47 1 93.69 158 VAL B C 1
ATOM 3479 O O . VAL B 1 158 ? -5.242 -0.509 -1.291 1 93.69 158 VAL B O 1
ATOM 3482 N N . GLY B 1 159 ? -5.875 0.167 0.75 1 95.94 159 GLY B N 1
ATOM 3483 C CA . GLY B 1 159 ? -4.504 0.288 1.221 1 95.94 159 GLY B CA 1
ATOM 3484 C C . GLY B 1 159 ? -3.715 -1.001 1.095 1 95.94 159 GLY B C 1
ATOM 3485 O O . GLY B 1 159 ? -2.553 -0.985 0.684 1 95.94 159 GLY B O 1
ATOM 3486 N N . THR B 1 160 ? -4.32 -2.119 1.454 1 96.25 160 THR B N 1
ATOM 3487 C CA . THR B 1 160 ? -3.641 -3.406 1.366 1 96.25 160 THR B CA 1
ATOM 3488 C C . THR B 1 160 ? -3.338 -3.76 -0.087 1 96.25 160 THR B C 1
ATOM 3490 O O . THR B 1 160 ? -2.266 -4.285 -0.392 1 96.25 160 THR B O 1
ATOM 3493 N N . LYS B 1 161 ? -4.27 -3.508 -0.944 1 96.12 161 LYS B N 1
ATOM 3494 C CA . LYS B 1 161 ? -4.082 -3.857 -2.35 1 96.12 161 LYS B CA 1
ATOM 3495 C C . LYS B 1 161 ? -3.061 -2.938 -3.014 1 96.12 161 LYS B C 1
ATOM 3497 O O . LYS B 1 161 ? -2.279 -3.379 -3.857 1 96.12 161 LYS B O 1
ATOM 3502 N N . PHE B 1 162 ? -3.045 -1.646 -2.617 1 96.94 162 PHE B N 1
ATOM 3503 C CA . PHE B 1 162 ? -1.986 -0.748 -3.061 1 96.94 162 PHE B CA 1
ATOM 3504 C C . PHE B 1 162 ? -0.622 -1.255 -2.607 1 96.94 162 PHE B C 1
ATOM 3506 O O . PHE B 1 162 ? 0.338 -1.245 -3.383 1 96.94 162 PHE B O 1
ATOM 3513 N N . ALA B 1 163 ? -0.586 -1.639 -1.378 1 97.25 163 ALA B N 1
ATOM 3514 C CA . ALA B 1 163 ? 0.672 -2.158 -0.85 1 97.25 163 ALA B CA 1
ATOM 3515 C C . ALA B 1 163 ? 1.181 -3.324 -1.693 1 97.25 163 ALA B C 1
ATOM 3517 O O . ALA B 1 163 ? 2.357 -3.365 -2.062 1 97.25 163 ALA B O 1
ATOM 3518 N N . ILE B 1 164 ? 0.291 -4.223 -2.039 1 97.19 164 ILE B N 1
ATOM 3519 C CA . ILE B 1 164 ? 0.646 -5.395 -2.83 1 97.19 164 ILE B CA 1
ATOM 3520 C C . ILE B 1 164 ? 1.146 -4.957 -4.203 1 97.19 164 ILE B C 1
ATOM 3522 O O . ILE B 1 164 ? 2.137 -5.488 -4.711 1 97.19 164 ILE B O 1
ATOM 3526 N N . GLU B 1 165 ? 0.507 -3.988 -4.836 1 96.81 165 GLU B N 1
ATOM 3527 C CA . GLU B 1 165 ? 0.918 -3.49 -6.145 1 96.81 165 GLU B CA 1
ATOM 3528 C C . GLU B 1 165 ? 2.334 -2.92 -6.102 1 96.81 165 GLU B C 1
ATOM 3530 O O . GLU B 1 165 ? 3.146 -3.193 -6.988 1 96.81 165 GLU B O 1
ATOM 3535 N N . GLY B 1 166 ? 2.615 -2.137 -5.086 1 96.56 166 GLY B N 1
ATOM 3536 C CA . GLY B 1 166 ? 3.949 -1.579 -4.938 1 96.56 166 GLY B CA 1
ATOM 3537 C C . GLY B 1 166 ? 5.02 -2.637 -4.742 1 96.56 166 GLY B C 1
ATOM 3538 O O . GLY B 1 166 ? 6.086 -2.57 -5.363 1 96.56 166 GLY B O 1
ATOM 3539 N N . ILE B 1 167 ? 4.727 -3.615 -3.955 1 96.5 167 ILE B N 1
ATOM 3540 C CA . ILE B 1 167 ? 5.688 -4.664 -3.639 1 96.5 167 ILE B CA 1
ATOM 3541 C C . ILE B 1 167 ? 5.898 -5.559 -4.859 1 96.5 167 ILE B C 1
ATOM 3543 O O . ILE B 1 167 ? 7.035 -5.891 -5.203 1 96.5 167 ILE B O 1
ATOM 3547 N N . ALA B 1 168 ? 4.809 -5.91 -5.539 1 96.94 168 ALA B N 1
ATOM 3548 C CA . ALA B 1 168 ? 4.898 -6.719 -6.75 1 96.94 168 ALA B CA 1
ATOM 3549 C C . ALA B 1 168 ? 5.758 -6.031 -7.809 1 96.94 168 ALA B C 1
ATOM 3551 O O . ALA B 1 168 ? 6.633 -6.656 -8.406 1 96.94 168 ALA B O 1
ATOM 3552 N N . GLY B 1 169 ? 5.543 -4.773 -7.992 1 96.25 169 GLY B N 1
ATOM 3553 C CA . GLY B 1 169 ? 6.309 -4.023 -8.977 1 96.25 169 GLY B CA 1
ATOM 3554 C C . GLY B 1 169 ? 7.781 -3.912 -8.625 1 96.25 169 GLY B C 1
ATOM 3555 O O . GLY B 1 169 ? 8.633 -3.816 -9.516 1 96.25 169 GLY B O 1
ATOM 3556 N N . SER B 1 170 ? 8.086 -3.912 -7.359 1 95.25 170 SER B N 1
ATOM 3557 C CA . SER B 1 170 ? 9.469 -3.75 -6.906 1 95.25 170 SER B CA 1
ATOM 3558 C C . SER B 1 170 ? 10.242 -5.059 -7.012 1 95.25 170 SER B C 1
ATOM 3560 O O . SER B 1 170 ? 11.438 -5.055 -7.297 1 95.25 170 SER B O 1
ATOM 3562 N N . MET B 1 171 ? 9.57 -6.141 -6.859 1 95.12 171 MET B N 1
ATOM 3563 C CA . MET B 1 171 ? 10.266 -7.422 -6.855 1 95.12 171 MET B CA 1
ATOM 3564 C C . MET B 1 171 ? 10.344 -8.008 -8.266 1 95.12 171 MET B C 1
ATOM 3566 O O . MET B 1 171 ? 11.258 -8.766 -8.578 1 95.12 171 MET B O 1
ATOM 3570 N N . ALA B 1 172 ? 9.43 -7.641 -9.195 1 96.94 172 ALA B N 1
ATOM 3571 C CA . ALA B 1 172 ? 9.297 -8.25 -10.516 1 96.94 172 ALA B CA 1
ATOM 3572 C C . ALA B 1 172 ? 10.602 -8.125 -11.312 1 96.94 172 ALA B C 1
ATOM 3574 O O . ALA B 1 172 ? 11.109 -9.117 -11.828 1 96.94 172 ALA B O 1
ATOM 3575 N N . PRO B 1 173 ? 11.195 -6.906 -11.359 1 95.19 173 PRO B N 1
ATOM 3576 C CA . PRO B 1 173 ? 12.422 -6.797 -12.148 1 95.19 173 PRO B CA 1
ATOM 3577 C C . PRO B 1 173 ? 13.562 -7.641 -11.586 1 95.19 173 PRO B C 1
ATOM 3579 O O . PRO B 1 173 ? 14.406 -8.125 -12.344 1 95.19 173 PRO B O 1
ATOM 3582 N N . LEU B 1 174 ? 13.641 -7.879 -10.273 1 94.56 174 LEU B N 1
ATOM 3583 C CA . LEU B 1 174 ? 14.68 -8.672 -9.625 1 94.56 174 LEU B CA 1
ATOM 3584 C C . LEU B 1 174 ? 14.523 -10.148 -9.961 1 94.56 174 LEU B C 1
ATOM 3586 O O . LEU B 1 174 ? 15.508 -10.82 -10.281 1 94.56 174 LEU B O 1
ATOM 3590 N N . LEU B 1 175 ? 13.344 -10.609 -9.969 1 96.19 175 LEU B N 1
ATOM 3591 C CA . LEU B 1 175 ? 13.07 -12.031 -10.102 1 96.19 175 LEU B CA 1
ATOM 3592 C C . LEU B 1 175 ? 13.188 -12.477 -11.555 1 96.19 175 LEU B C 1
ATOM 3594 O O . LEU B 1 175 ? 13.391 -13.664 -11.828 1 96.19 175 LEU B O 1
ATOM 3598 N N . ARG B 1 176 ? 13.086 -11.531 -12.461 1 94.62 176 ARG B N 1
ATOM 3599 C CA . ARG B 1 176 ? 13.219 -11.875 -13.875 1 94.62 176 ARG B CA 1
ATOM 3600 C C . ARG B 1 176 ? 14.602 -12.445 -14.164 1 94.62 176 ARG B C 1
ATOM 3602 O O . ARG B 1 176 ? 14.758 -13.281 -15.062 1 94.62 176 ARG B O 1
ATOM 3609 N N . HIS B 1 177 ? 15.539 -12.062 -13.391 1 92.94 177 HIS B N 1
ATOM 3610 C CA . HIS B 1 177 ? 16.891 -12.57 -13.57 1 92.94 177 HIS B CA 1
ATOM 3611 C C . HIS B 1 177 ? 17 -14.039 -13.172 1 92.94 177 HIS B C 1
ATOM 3613 O O . HIS B 1 177 ? 17.984 -14.711 -13.484 1 92.94 177 HIS B O 1
ATOM 3619 N N . TYR B 1 178 ? 16.031 -14.516 -12.484 1 95.19 178 TYR B N 1
ATOM 3620 C CA . TYR B 1 178 ? 15.93 -15.914 -12.094 1 95.19 178 TYR B CA 1
ATOM 3621 C C . TYR B 1 178 ? 14.883 -16.641 -12.938 1 95.19 178 TYR B C 1
ATOM 3623 O O . TYR B 1 178 ? 14.484 -17.766 -12.602 1 95.19 178 TYR B O 1
ATOM 3631 N N . ASN B 1 179 ? 14.391 -15.977 -13.961 1 96.5 179 ASN B N 1
ATOM 3632 C CA . ASN B 1 179 ? 13.32 -16.516 -14.789 1 96.5 179 ASN B CA 1
ATOM 3633 C C . ASN B 1 179 ? 12.055 -16.766 -13.969 1 96.5 179 ASN B C 1
ATOM 3635 O O . ASN B 1 179 ? 11.398 -17.797 -14.125 1 96.5 179 ASN B O 1
ATOM 3639 N N . ILE B 1 180 ? 11.836 -15.977 -12.992 1 97.69 180 ILE B N 1
ATOM 3640 C CA . ILE B 1 180 ? 10.617 -15.961 -12.195 1 97.69 180 ILE B CA 1
ATOM 3641 C C . ILE B 1 180 ? 9.781 -14.734 -12.547 1 97.69 180 ILE B C 1
ATOM 3643 O O . ILE B 1 180 ? 10.297 -13.609 -12.562 1 97.69 180 ILE B O 1
ATOM 3647 N N . PHE B 1 181 ? 8.516 -14.938 -12.898 1 98.25 181 PHE B N 1
ATOM 3648 C CA . PHE B 1 181 ? 7.645 -13.828 -13.258 1 98.25 181 PHE B CA 1
ATOM 3649 C C . PHE B 1 181 ? 6.703 -13.484 -12.109 1 98.25 181 PHE B C 1
ATOM 3651 O O . PHE B 1 181 ? 6.383 -14.344 -11.289 1 98.25 181 PHE B O 1
ATOM 3658 N N . VAL B 1 182 ? 6.344 -12.203 -12.031 1 98.44 182 VAL B N 1
ATOM 3659 C CA . VAL B 1 182 ? 5.375 -11.695 -11.062 1 98.44 182 VAL B CA 1
ATOM 3660 C C . VAL B 1 182 ? 4.215 -11.023 -11.797 1 98.44 182 VAL B C 1
ATOM 3662 O O . VAL B 1 182 ? 4.426 -10.195 -12.688 1 98.44 182 VAL B O 1
ATOM 3665 N N . THR B 1 183 ? 3.004 -11.469 -11.5 1 98.56 183 THR B N 1
ATOM 3666 C CA . THR B 1 183 ? 1.819 -10.859 -12.094 1 98.56 183 THR B CA 1
ATOM 3667 C C . THR B 1 183 ? 0.832 -10.43 -11.016 1 98.56 183 THR B C 1
ATOM 3669 O O . THR B 1 183 ? 0.581 -11.164 -10.062 1 98.56 183 THR B O 1
ATOM 3672 N N . SER B 1 184 ? 0.408 -9.203 -11.109 1 98.06 184 SER B N 1
ATOM 3673 C CA . SER B 1 184 ? -0.723 -8.711 -10.336 1 98.06 184 SER B CA 1
ATOM 3674 C C . SER B 1 184 ? -2.008 -8.719 -11.156 1 98.06 184 SER B C 1
ATOM 3676 O O . SER B 1 184 ? -2.154 -7.93 -12.094 1 98.06 184 SER B O 1
ATOM 3678 N N . VAL B 1 185 ? -2.924 -9.633 -10.828 1 97.94 185 VAL B N 1
ATOM 3679 C CA . VAL B 1 185 ? -4.223 -9.672 -11.484 1 97.94 185 VAL B CA 1
ATOM 3680 C C . VAL B 1 185 ? -5.18 -8.695 -10.805 1 97.94 185 VAL B C 1
ATOM 3682 O O . VAL B 1 185 ? -5.293 -8.68 -9.578 1 97.94 185 VAL B O 1
ATOM 3685 N N . GLU B 1 186 ? -5.836 -7.906 -11.594 1 96.31 186 GLU B N 1
ATOM 3686 C CA . GLU B 1 186 ? -6.668 -6.828 -11.07 1 96.31 186 GLU B CA 1
ATOM 3687 C C . GLU B 1 186 ? -8.125 -7.004 -11.477 1 96.31 186 GLU B C 1
ATOM 3689 O O . GLU B 1 186 ? -8.586 -6.383 -12.438 1 96.31 186 GLU B O 1
ATOM 3694 N N . PRO B 1 187 ? -8.844 -7.781 -10.656 1 93.25 187 PRO B N 1
ATOM 3695 C CA . PRO B 1 187 ? -10.273 -7.93 -10.938 1 93.25 187 PRO B CA 1
ATOM 3696 C C . PRO B 1 187 ? -11.086 -6.707 -10.523 1 93.25 187 PRO B C 1
ATOM 3698 O O . PRO B 1 187 ? -10.633 -5.91 -9.695 1 93.25 187 PRO B O 1
ATOM 3701 N N . GLY B 1 188 ? -12.219 -6.539 -11.195 1 87.5 188 GLY B N 1
ATOM 3702 C CA . GLY B 1 188 ? -13.289 -5.695 -10.68 1 87.5 188 GLY B CA 1
ATOM 3703 C C . GLY B 1 188 ? -14.25 -6.445 -9.773 1 87.5 188 GLY B C 1
ATOM 3704 O O . GLY B 1 188 ? -13.867 -7.398 -9.102 1 87.5 188 GLY B O 1
ATOM 3705 N N . PRO B 1 189 ? -15.484 -5.957 -9.703 1 78.25 189 PRO B N 1
ATOM 3706 C CA . PRO B 1 189 ? -16.484 -6.664 -8.898 1 78.25 189 PRO B CA 1
ATOM 3707 C C . PRO B 1 189 ? -16.75 -8.086 -9.398 1 78.25 189 PRO B C 1
ATOM 3709 O O . PRO B 1 189 ? -16.859 -8.312 -10.609 1 78.25 189 PRO B O 1
ATOM 3712 N N . VAL B 1 190 ? -16.656 -8.969 -8.477 1 79.38 190 VAL B N 1
ATOM 3713 C CA . VAL B 1 190 ? -16.875 -10.375 -8.797 1 79.38 190 VAL B CA 1
ATOM 3714 C C . VAL B 1 190 ? -18.062 -10.898 -7.996 1 79.38 190 VAL B C 1
ATOM 3716 O O . VAL B 1 190 ? -18.234 -10.562 -6.824 1 79.38 190 VAL B O 1
ATOM 3719 N N . GLN B 1 191 ? -18.906 -11.609 -8.734 1 71.12 191 GLN B N 1
ATOM 3720 C CA . GLN B 1 191 ? -20.031 -12.25 -8.07 1 71.12 191 GLN B CA 1
ATOM 3721 C C . GLN B 1 191 ? -19.562 -13.281 -7.055 1 71.12 191 GLN B C 1
ATOM 3723 O O . GLN B 1 191 ? -19.266 -14.422 -7.414 1 71.12 191 GLN B O 1
ATOM 3728 N N . THR B 1 192 ? -19.062 -12.852 -5.961 1 60.03 192 THR B N 1
ATOM 3729 C CA . THR B 1 192 ? -18.578 -13.781 -4.949 1 60.03 192 THR B CA 1
ATOM 3730 C C . THR B 1 192 ? -19.25 -13.508 -3.6 1 60.03 192 THR B C 1
ATOM 3732 O O . THR B 1 192 ? -19.938 -12.5 -3.438 1 60.03 192 THR B O 1
ATOM 3735 N N . SER B 1 193 ? -19.203 -14.602 -2.816 1 48.91 193 SER B N 1
ATOM 3736 C CA . SER B 1 193 ? -19.594 -14.383 -1.429 1 48.91 193 SER B CA 1
ATOM 3737 C C . SER B 1 193 ? -18.891 -13.164 -0.838 1 48.91 193 SER B C 1
ATOM 3739 O O . SER B 1 193 ? -19.359 -12.578 0.133 1 48.91 193 SER B O 1
ATOM 3741 N N . PHE B 1 194 ? -17.812 -12.797 -1.53 1 46.47 194 PHE B N 1
ATOM 3742 C CA . PHE B 1 194 ? -17.062 -11.625 -1.083 1 46.47 194 PHE B CA 1
ATOM 3743 C C . PHE B 1 194 ? -17.922 -10.367 -1.152 1 46.47 194 PHE B C 1
ATOM 3745 O O . PHE B 1 194 ? -18.016 -9.617 -0.179 1 46.47 194 PHE B O 1
ATOM 3752 N N . THR B 1 195 ? -18.469 -10.18 -2.346 1 45.75 195 THR B N 1
ATOM 3753 C CA . THR B 1 195 ? -19.344 -9.016 -2.516 1 45.75 195 THR B CA 1
ATOM 3754 C C . THR B 1 195 ? -20.594 -9.148 -1.659 1 45.75 195 THR B C 1
ATOM 3756 O O . THR B 1 195 ? -21.094 -8.164 -1.121 1 45.75 195 THR B O 1
ATOM 3759 N N . THR B 1 196 ? -20.984 -10.445 -1.636 1 45.69 196 THR B N 1
ATOM 3760 C CA . THR B 1 196 ? -22.141 -10.695 -0.781 1 45.69 196 THR B CA 1
ATOM 3761 C C . THR B 1 196 ? -21.781 -10.484 0.687 1 45.69 196 THR B C 1
ATOM 3763 O O . THR B 1 196 ? -22.594 -9.977 1.463 1 45.69 196 THR B O 1
ATOM 3766 N N . ASN B 1 197 ? -20.594 -10.898 0.926 1 45.66 197 ASN B N 1
ATOM 3767 C CA . ASN B 1 197 ? -20.141 -10.742 2.303 1 45.66 197 ASN B CA 1
ATOM 3768 C C . ASN B 1 197 ? -19.906 -9.273 2.652 1 45.66 197 ASN B C 1
ATOM 3770 O O . ASN B 1 197 ? -20.156 -8.852 3.781 1 45.66 197 ASN B O 1
ATOM 3774 N N . ILE B 1 198 ? -19.453 -8.531 1.596 1 46.62 198 ILE B N 1
ATOM 3775 C CA . ILE B 1 198 ? -19.359 -7.094 1.816 1 46.62 198 ILE B CA 1
ATOM 3776 C C . ILE B 1 198 ? -20.75 -6.5 1.985 1 46.62 198 ILE B C 1
ATOM 3778 O O . ILE B 1 198 ? -20.953 -5.617 2.818 1 46.62 198 ILE B O 1
ATOM 3782 N N . SER B 1 199 ? -21.703 -6.992 1.009 1 43.16 199 SER B N 1
ATOM 3783 C CA . SER B 1 199 ? -23.062 -6.477 1.027 1 43.16 199 SER B CA 1
ATOM 3784 C C . SER B 1 199 ? -23.828 -6.996 2.238 1 43.16 199 SER B C 1
ATOM 3786 O O . SER B 1 199 ? -24.641 -6.27 2.83 1 43.16 199 SER B O 1
ATOM 3788 N N . LYS B 1 200 ? -23.859 -8.312 2.232 1 40.31 200 LYS B N 1
ATOM 3789 C CA . LYS B 1 200 ? -24.656 -8.844 3.338 1 40.31 200 LYS B CA 1
ATOM 3790 C C . LYS B 1 200 ? -24.188 -8.289 4.676 1 40.31 200 LYS B C 1
ATOM 3792 O O . LYS B 1 200 ? -24.906 -8.352 5.672 1 40.31 200 LYS B O 1
ATOM 3797 N N . ASN B 1 201 ? -22.875 -8.094 4.625 1 36.03 201 ASN B N 1
ATOM 3798 C CA . ASN B 1 201 ? -22.422 -7.5 5.875 1 36.03 201 ASN B CA 1
ATOM 3799 C C . ASN B 1 201 ? -22.656 -5.992 5.895 1 36.03 201 ASN B C 1
ATOM 3801 O O . ASN B 1 201 ? -21.703 -5.211 5.852 1 36.03 201 ASN B O 1
ATOM 3805 N N . ASN B 1 202 ? -23.406 -5.43 5.184 1 34.91 202 ASN B N 1
ATOM 3806 C CA . ASN B 1 202 ? -23.891 -4.074 5.414 1 34.91 202 ASN B CA 1
ATOM 3807 C C . ASN B 1 202 ? -23.672 -3.637 6.859 1 34.91 202 ASN B C 1
ATOM 3809 O O . ASN B 1 202 ? -24.156 -2.582 7.273 1 34.91 202 ASN B O 1
ATOM 3813 N N . GLN B 1 203 ? -23.641 -4.602 7.711 1 32.12 203 GLN B N 1
ATOM 3814 C CA . GLN B 1 203 ? -23.203 -4.172 9.031 1 32.12 203 GLN B CA 1
ATOM 3815 C C . GLN B 1 203 ? -21.703 -3.869 9.039 1 32.12 203 GLN B C 1
ATOM 3817 O O . GLN B 1 203 ? -20.922 -4.539 8.352 1 32.12 203 GLN B O 1
ATOM 3822 N N . GLY B 1 204 ? -21.203 -2.893 9.008 1 34.75 204 GLY B N 1
ATOM 3823 C CA . GLY B 1 204 ? -19.969 -2.125 8.906 1 34.75 204 GLY B CA 1
ATOM 3824 C C . GLY B 1 204 ? -18.719 -2.98 9.023 1 34.75 204 GLY B C 1
ATOM 3825 O O . GLY B 1 204 ? -17.609 -2.455 9.133 1 34.75 204 GLY B O 1
ATOM 3826 N N . GLY B 1 205 ? -18.781 -4.27 9.539 1 33.84 205 GLY B N 1
ATOM 3827 C CA . GLY B 1 205 ? -17.609 -4.973 10.062 1 33.84 205 GLY B CA 1
ATOM 3828 C C . GLY B 1 205 ? -16.75 -5.578 8.977 1 33.84 205 GLY B C 1
ATOM 3829 O O . GLY B 1 205 ? -17.078 -5.508 7.797 1 33.84 205 GLY B O 1
ATOM 3830 N N . ILE B 1 206 ? -15.5 -5.816 9.164 1 38.09 206 ILE B N 1
ATOM 3831 C CA . ILE B 1 206 ? -14.656 -6.73 8.391 1 38.09 206 ILE B CA 1
ATOM 3832 C C . ILE B 1 206 ? -15.484 -7.941 7.953 1 38.09 206 ILE B C 1
ATOM 3834 O O . ILE B 1 206 ? -16.25 -8.492 8.742 1 38.09 206 ILE B O 1
ATOM 3838 N N . THR B 1 207 ? -15.906 -8.094 6.715 1 40.31 207 THR B N 1
ATOM 3839 C CA . THR B 1 207 ? -16.75 -9.156 6.188 1 40.31 207 THR B CA 1
ATOM 3840 C C . THR B 1 207 ? -16.734 -10.367 7.113 1 40.31 207 THR B C 1
ATOM 3842 O O . THR B 1 207 ? -17.609 -11.242 7.012 1 40.31 207 THR B O 1
ATOM 3845 N N . GLY B 1 208 ? -15.703 -10.898 7.559 1 37.81 208 GLY B N 1
ATOM 3846 C CA . GLY B 1 208 ? -15.852 -12.234 8.117 1 37.81 208 GLY B CA 1
ATOM 3847 C C . GLY B 1 208 ? -16.859 -12.297 9.242 1 37.81 208 GLY B C 1
ATOM 3848 O O . GLY B 1 208 ? -17.719 -13.188 9.266 1 37.81 208 GLY B O 1
ATOM 3849 N N . ARG B 1 209 ? -16.422 -12 10.594 1 37.66 209 ARG B N 1
ATOM 3850 C CA . ARG B 1 209 ? -17.141 -12.484 11.766 1 37.66 209 ARG B CA 1
ATOM 3851 C C . ARG B 1 209 ? -18.344 -11.586 12.086 1 37.66 209 ARG B C 1
ATOM 3853 O O . ARG B 1 209 ? -19.469 -12.062 12.148 1 37.66 209 ARG B O 1
ATOM 3860 N N . ASP B 1 210 ? -18.062 -10.445 12.891 1 38.91 210 ASP B N 1
ATOM 3861 C CA . ASP B 1 210 ? -18.984 -9.781 13.805 1 38.91 210 ASP B CA 1
ATOM 3862 C C . ASP B 1 210 ? -19.828 -8.742 13.078 1 38.91 210 ASP B C 1
ATOM 3864 O O . ASP B 1 210 ? -19.328 -8.047 12.188 1 38.91 210 ASP B O 1
ATOM 3868 N N . GLU B 1 211 ? -21.109 -8.906 13.023 1 43.97 211 GLU B N 1
ATOM 3869 C CA . GLU B 1 211 ? -22.203 -7.988 12.719 1 43.97 211 GLU B CA 1
ATOM 3870 C C . GLU B 1 211 ? -21.875 -6.566 13.172 1 43.97 211 GLU B C 1
ATOM 3872 O O . GLU B 1 211 ? -22.062 -6.227 14.344 1 43.97 211 GLU B O 1
ATOM 3877 N N . VAL B 1 212 ? -20.859 -5.91 12.664 1 51.69 212 VAL B N 1
ATOM 3878 C CA . VAL B 1 212 ? -20.562 -4.586 13.203 1 51.69 212 VAL B CA 1
ATOM 3879 C C . VAL B 1 212 ? -21.406 -3.539 12.484 1 51.69 212 VAL B C 1
ATOM 3881 O O . VAL B 1 212 ? -21.547 -3.58 11.258 1 51.69 212 VAL B O 1
ATOM 3884 N N . ASP B 1 213 ? -22.312 -2.922 13.125 1 61.72 213 ASP B N 1
ATOM 3885 C CA . ASP B 1 213 ? -22.969 -1.711 12.641 1 61.72 213 ASP B CA 1
ATOM 3886 C C . ASP B 1 213 ? -21.953 -0.7 12.117 1 61.72 213 ASP B C 1
ATOM 3888 O O . ASP B 1 213 ? -21.375 0.064 12.898 1 61.72 213 ASP B O 1
ATOM 3892 N N . VAL B 1 214 ? -21.781 -0.683 10.68 1 66.38 214 VAL B N 1
ATOM 3893 C CA . VAL B 1 214 ? -20.766 0.137 10.039 1 66.38 214 VAL B CA 1
ATOM 3894 C C . VAL B 1 214 ? -21.094 1.616 10.227 1 66.38 214 VAL B C 1
ATOM 3896 O O . VAL B 1 214 ? -20.203 2.471 10.141 1 66.38 214 VAL B O 1
ATOM 3899 N N . ASP B 1 215 ? -22.328 1.871 10.461 1 72.25 215 ASP B N 1
ATOM 3900 C CA . ASP B 1 215 ? -22.719 3.273 10.57 1 72.25 215 ASP B CA 1
ATOM 3901 C C . ASP B 1 215 ? -22.844 3.697 12.031 1 72.25 215 ASP B C 1
ATOM 3903 O O . ASP B 1 215 ? -23.359 4.773 12.336 1 72.25 215 ASP B O 1
ATOM 3907 N N . ALA B 1 216 ? -22.406 2.775 12.883 1 69.25 216 ALA B N 1
ATOM 3908 C CA . ALA B 1 216 ? -22.516 3.129 14.297 1 69.25 216 ALA B CA 1
ATOM 3909 C C . ALA B 1 216 ? -21.609 4.305 14.641 1 69.25 216 ALA B C 1
ATOM 3911 O O . ALA B 1 216 ? -20.422 4.297 14.312 1 69.25 216 ALA B O 1
ATOM 3912 N N . GLY B 1 217 ? -22.219 5.344 15.234 1 72.56 217 GLY B N 1
ATOM 3913 C CA . GLY B 1 217 ? -21.453 6.453 15.789 1 72.56 217 GLY B CA 1
ATOM 3914 C C . GLY B 1 217 ? -21.047 7.469 14.734 1 72.56 217 GLY B C 1
ATOM 3915 O O . GLY B 1 217 ? -20.266 8.375 15.023 1 72.56 217 GLY B O 1
ATOM 3916 N N . VAL B 1 218 ? -21.594 7.23 13.484 1 80.19 218 VAL B N 1
ATOM 3917 C CA . VAL B 1 218 ? -21.188 8.195 12.477 1 80.19 218 VAL B CA 1
ATOM 3918 C C . VAL B 1 218 ? -22.234 9.297 12.359 1 80.19 218 VAL B C 1
ATOM 3920 O O . VAL B 1 218 ? -23.391 9.102 12.734 1 80.19 218 VAL B O 1
ATOM 3923 N N . ASP B 1 219 ? -21.859 10.438 11.938 1 88 219 ASP B N 1
ATOM 3924 C CA . ASP B 1 219 ? -22.781 11.562 11.82 1 88 219 ASP B CA 1
ATOM 3925 C C . ASP B 1 219 ? -23.656 11.422 10.57 1 88 219 ASP B C 1
ATOM 3927 O O . ASP B 1 219 ? -23.469 10.5 9.773 1 88 219 ASP B O 1
ATOM 3931 N N . ASP B 1 220 ? -24.625 12.312 10.406 1 88.25 220 ASP B N 1
ATOM 3932 C CA . ASP B 1 220 ? -25.609 12.25 9.328 1 88.25 220 ASP B CA 1
ATOM 3933 C C . ASP B 1 220 ? -24.953 12.461 7.969 1 88.25 220 ASP B C 1
ATOM 3935 O O . ASP B 1 220 ? -25.344 11.859 6.973 1 88.25 220 ASP B O 1
ATOM 3939 N N . VAL B 1 221 ? -23.969 13.289 7.938 1 89.81 221 VAL B N 1
ATOM 3940 C CA . VAL B 1 221 ? -23.281 13.57 6.676 1 89.81 221 VAL B CA 1
ATOM 3941 C C . VAL B 1 221 ? -22.625 12.297 6.16 1 89.81 221 VAL B C 1
ATOM 3943 O O . VAL B 1 221 ? -22.797 11.93 4.996 1 89.81 221 VAL B O 1
ATOM 3946 N N . ALA B 1 222 ? -21.938 11.648 7.055 1 89.19 222 ALA B N 1
ATOM 3947 C CA . ALA B 1 222 ? -21.25 10.414 6.699 1 89.19 222 ALA B CA 1
ATOM 3948 C C . ALA B 1 222 ? -22.234 9.32 6.289 1 89.19 222 ALA B C 1
ATOM 3950 O O . ALA B 1 222 ? -22 8.594 5.324 1 89.19 222 ALA B O 1
ATOM 3951 N N . ARG B 1 223 ? -23.281 9.266 6.977 1 88 223 ARG B N 1
ATOM 3952 C CA . ARG B 1 223 ? -24.312 8.281 6.66 1 88 223 ARG B CA 1
ATOM 3953 C C . ARG B 1 223 ? -24.906 8.539 5.277 1 88 22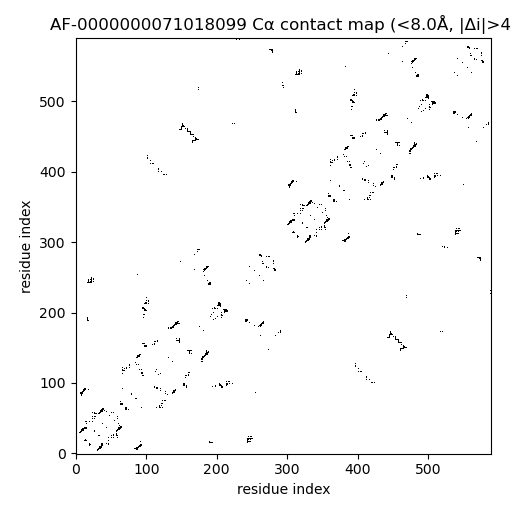3 ARG B C 1
ATOM 3955 O O . ARG B 1 223 ? -25.094 7.605 4.5 1 88 223 ARG B O 1
ATOM 3962 N N . ASN B 1 224 ? -25.172 9.758 5.039 1 90.81 224 ASN B N 1
ATOM 3963 C CA . ASN B 1 224 ? -25.766 10.133 3.752 1 90.81 224 ASN B CA 1
ATOM 3964 C C . ASN B 1 224 ? -24.781 9.898 2.607 1 90.81 224 ASN B C 1
ATOM 3966 O O . ASN B 1 224 ? -25.172 9.477 1.521 1 90.81 224 ASN B O 1
ATOM 3970 N N . GLN B 1 225 ? -23.531 10.195 2.834 1 90.75 225 GLN B N 1
ATOM 3971 C CA . GLN B 1 225 ? -22.516 9.945 1.824 1 90.75 225 GLN B CA 1
ATOM 3972 C C . GLN B 1 225 ? -22.484 8.469 1.425 1 90.75 225 GLN B C 1
ATOM 3974 O O . GLN B 1 225 ? -22.438 8.141 0.237 1 90.75 225 GLN B O 1
ATOM 3979 N N . ARG B 1 226 ? -22.484 7.645 2.412 1 87.69 226 ARG B N 1
ATOM 3980 C CA . ARG B 1 226 ? -22.422 6.215 2.143 1 87.69 226 ARG B CA 1
ATOM 3981 C C . ARG B 1 226 ? -23.656 5.738 1.385 1 87.69 226 ARG B C 1
ATOM 3983 O O . ARG B 1 226 ? -23.547 4.957 0.438 1 87.69 226 ARG B O 1
ATOM 3990 N N . LYS B 1 227 ? -24.812 6.254 1.798 1 87.25 227 LYS B N 1
ATOM 3991 C CA . LYS B 1 227 ? -26.047 5.91 1.123 1 87.25 227 LYS B CA 1
ATOM 3992 C C . LYS B 1 227 ? -26.016 6.332 -0.344 1 87.25 227 LYS B C 1
ATOM 3994 O O . LYS B 1 227 ? -26.375 5.551 -1.227 1 87.25 227 LYS B O 1
ATOM 3999 N N . LYS B 1 228 ? -25.594 7.508 -0.547 1 88.88 228 LYS B N 1
ATOM 4000 C CA . LYS B 1 228 ? -25.531 8.031 -1.908 1 88.88 228 LYS B CA 1
ATOM 4001 C C . LYS B 1 228 ? -24.516 7.273 -2.744 1 88.88 228 LYS B C 1
ATOM 4003 O O . LYS B 1 228 ? -24.75 6.973 -3.914 1 88.88 228 LYS B O 1
ATOM 4008 N N . PHE B 1 229 ? -23.422 6.992 -2.133 1 88.31 229 PHE B N 1
ATOM 4009 C CA . PHE B 1 229 ? -22.359 6.246 -2.811 1 88.31 229 PHE B CA 1
ATOM 4010 C C . PHE B 1 229 ? -22.859 4.875 -3.25 1 88.31 229 PHE B C 1
ATOM 4012 O O . PHE B 1 229 ? -22.672 4.48 -4.402 1 88.31 229 PHE B O 1
ATOM 4019 N N . LEU B 1 230 ? -23.5 4.207 -2.389 1 82.69 230 LEU B N 1
ATOM 4020 C CA . LEU B 1 230 ? -24 2.869 -2.686 1 82.69 230 LEU B CA 1
ATOM 4021 C C . LEU B 1 230 ? -25.094 2.918 -3.752 1 82.69 230 LEU B C 1
ATOM 4023 O O . LEU B 1 230 ? -25.172 2.029 -4.602 1 82.69 230 LEU B O 1
ATOM 4027 N N . ALA B 1 231 ? -25.875 3.945 -3.721 1 85.38 231 ALA B N 1
ATOM 4028 C CA . ALA B 1 231 ? -26.953 4.098 -4.684 1 85.38 231 ALA B CA 1
ATOM 4029 C C . ALA B 1 231 ? -26.422 4.34 -6.09 1 85.38 231 ALA B C 1
ATOM 4031 O O . ALA B 1 231 ? -27 3.896 -7.074 1 85.38 231 ALA B O 1
ATOM 4032 N N . THR B 1 232 ? -25.312 5.031 -6.141 1 83.31 232 THR B N 1
ATOM 4033 C CA . THR B 1 232 ? -24.75 5.383 -7.434 1 83.31 232 THR B CA 1
ATOM 4034 C C . THR B 1 232 ? -23.828 4.277 -7.938 1 83.31 232 THR B C 1
ATOM 4036 O O . THR B 1 232 ? -23.859 3.922 -9.117 1 83.31 232 THR B O 1
ATOM 4039 N N . TYR B 1 233 ? -23.078 3.76 -7.059 1 78.5 233 TYR B N 1
ATOM 4040 C CA . TYR B 1 233 ? -22.062 2.793 -7.445 1 78.5 233 TYR B CA 1
ATOM 4041 C C . TYR B 1 233 ? -22.641 1.39 -7.547 1 78.5 233 TYR B C 1
ATOM 4043 O O . TYR B 1 233 ? -22.156 0.556 -8.312 1 78.5 233 TYR B O 1
ATOM 4051 N N . GLY B 1 234 ? -23.656 1.166 -6.852 1 76.06 234 GLY B N 1
ATOM 4052 C CA . GLY B 1 234 ? -24.281 -0.142 -6.859 1 76.06 234 GLY B CA 1
ATOM 4053 C C . GLY B 1 234 ? -24.625 -0.632 -8.25 1 76.06 234 GLY B C 1
ATOM 4054 O O . GLY B 1 234 ? -24.156 -1.684 -8.68 1 76.06 234 GLY B O 1
ATOM 4055 N N . PRO B 1 235 ? -25.375 0.176 -9.008 1 77.94 235 PRO B N 1
ATOM 4056 C CA . PRO B 1 235 ? -25.734 -0.217 -10.367 1 77.94 235 PRO B CA 1
ATOM 4057 C C . PRO B 1 235 ? -24.531 -0.386 -11.281 1 77.94 235 PRO B C 1
ATOM 4059 O O . PRO B 1 235 ? -24.516 -1.273 -12.141 1 77.94 235 PRO B O 1
ATOM 4062 N N . VAL B 1 236 ? -23.547 0.396 -11.125 1 75.94 236 VAL B N 1
ATOM 4063 C CA . VAL B 1 236 ? -22.344 0.305 -11.938 1 75.94 236 VAL B CA 1
ATOM 4064 C C . VAL B 1 236 ? -21.625 -1.007 -11.641 1 75.94 236 VAL B C 1
ATOM 4066 O O . VAL B 1 236 ? -21.141 -1.683 -12.562 1 75.94 236 VAL B O 1
ATOM 4069 N N . MET B 1 237 ? -21.531 -1.307 -10.383 1 78.25 237 MET B N 1
ATOM 4070 C CA . MET B 1 237 ? -20.891 -2.555 -9.977 1 78.25 237 MET B CA 1
ATOM 4071 C C . MET B 1 237 ? -21.641 -3.758 -10.539 1 78.25 237 MET B C 1
ATOM 4073 O O . MET B 1 237 ? -21.016 -4.715 -11.008 1 78.25 237 MET B O 1
ATOM 4077 N N . GLN B 1 238 ? -22.891 -3.697 -10.547 1 78.19 238 GLN B N 1
ATOM 4078 C CA . GLN B 1 238 ? -23.688 -4.793 -11.078 1 78.19 238 GLN B CA 1
ATOM 4079 C C . GLN B 1 238 ? -23.469 -4.961 -12.578 1 78.19 238 GLN B C 1
ATOM 4081 O O . GLN B 1 238 ? -23.391 -6.082 -13.078 1 78.19 238 GLN B O 1
ATOM 4086 N N . GLN B 1 239 ? -23.328 -3.846 -13.211 1 78.19 239 GLN B N 1
ATOM 4087 C CA . GLN B 1 239 ? -23.172 -3.863 -14.664 1 78.19 239 GLN B CA 1
ATOM 4088 C C . GLN B 1 239 ? -21.797 -4.391 -15.062 1 78.19 239 GLN B C 1
ATOM 4090 O O . GLN B 1 239 ? -21.625 -4.926 -16.156 1 78.19 239 GLN B O 1
ATOM 4095 N N . THR B 1 240 ? -20.891 -4.301 -14.148 1 79.12 240 THR B N 1
ATOM 4096 C CA . THR B 1 240 ? -19.516 -4.684 -14.484 1 79.12 240 THR B CA 1
ATOM 4097 C C . THR B 1 240 ? -19.125 -5.961 -13.758 1 79.12 240 THR B C 1
ATOM 4099 O O . THR B 1 240 ? -17.953 -6.348 -13.773 1 79.12 240 THR B O 1
ATOM 4102 N N . MET B 1 241 ? -20.031 -6.551 -13.219 1 83.25 241 MET B N 1
ATOM 4103 C CA . MET B 1 241 ? -19.766 -7.738 -12.414 1 83.25 241 MET B CA 1
ATOM 4104 C C . MET B 1 241 ? -19.25 -8.883 -13.289 1 83.25 241 MET B C 1
ATOM 4106 O O . MET B 1 241 ? -19.781 -9.117 -14.375 1 83.25 241 MET B O 1
ATOM 4110 N N . GLN B 1 242 ? -18.219 -9.531 -12.805 1 88.5 242 GLN B N 1
ATOM 4111 C CA . GLN B 1 242 ? -17.641 -10.703 -13.461 1 88.5 242 GLN B CA 1
ATOM 4112 C C . GLN B 1 242 ? -17.844 -11.961 -12.617 1 88.5 242 GLN B C 1
ATOM 4114 O O . GLN B 1 242 ? -18.234 -11.875 -11.445 1 88.5 242 GLN B O 1
ATOM 4119 N N . THR B 1 243 ? -17.672 -13.078 -13.297 1 87.69 243 THR B N 1
ATOM 4120 C CA . THR B 1 243 ? -17.719 -14.328 -12.555 1 87.69 243 THR B CA 1
ATOM 4121 C C . THR B 1 243 ? -16.328 -14.758 -12.109 1 87.69 243 THR B C 1
ATOM 4123 O O . THR B 1 243 ? -15.328 -14.305 -12.664 1 87.69 243 THR B O 1
ATOM 4126 N N . GLY B 1 244 ? -16.312 -15.562 -11.109 1 91.06 244 GLY B N 1
ATOM 4127 C CA . GLY B 1 244 ? -15.039 -16.156 -10.727 1 91.06 244 GLY B CA 1
ATOM 4128 C C . GLY B 1 244 ? -14.367 -16.906 -11.852 1 91.06 244 GLY B C 1
ATOM 4129 O O . GLY B 1 244 ? -13.141 -16.906 -11.969 1 91.06 244 GLY B O 1
ATOM 4130 N N . GLU B 1 245 ? -15.141 -17.5 -12.68 1 91.5 245 GLU B N 1
ATOM 4131 C CA . GLU B 1 245 ? -14.625 -18.25 -13.828 1 91.5 245 GLU B CA 1
ATOM 4132 C C . GLU B 1 245 ? -13.945 -17.312 -14.828 1 91.5 245 GLU B C 1
ATOM 4134 O O . GLU B 1 245 ? -12.922 -17.656 -15.422 1 91.5 245 GLU B O 1
ATOM 4139 N N . ASP B 1 246 ? -14.562 -16.125 -15.031 1 93.62 246 ASP B N 1
ATOM 4140 C CA . ASP B 1 246 ? -13.945 -15.125 -15.898 1 93.62 246 ASP B CA 1
ATOM 4141 C C . ASP B 1 246 ? -12.539 -14.766 -15.414 1 93.62 246 ASP B C 1
ATOM 4143 O O . ASP B 1 246 ? -11.594 -14.719 -16.203 1 93.62 246 ASP B O 1
ATOM 4147 N N . VAL B 1 247 ? -12.461 -14.562 -14.148 1 95.44 247 VAL B N 1
ATOM 4148 C CA . VAL B 1 247 ? -11.18 -14.203 -13.555 1 95.44 247 VAL B CA 1
ATOM 4149 C C . VAL B 1 247 ? -10.219 -15.391 -13.648 1 95.44 247 VAL B C 1
ATOM 4151 O O . VAL B 1 247 ? -9.039 -15.219 -13.977 1 95.44 247 VAL B O 1
ATOM 4154 N N . GLY B 1 248 ? -10.742 -16.594 -13.43 1 96.88 248 GLY B N 1
ATOM 4155 C CA . GLY B 1 248 ? -9.945 -17.797 -13.555 1 96.88 248 GLY B CA 1
ATOM 4156 C C . GLY B 1 248 ? -9.328 -17.969 -14.93 1 96.88 248 GLY B C 1
ATOM 4157 O O . GLY B 1 248 ? -8.18 -18.391 -15.055 1 96.88 248 GLY B O 1
ATOM 4158 N N . GLN B 1 249 ? -10.062 -17.625 -15.938 1 97.06 249 GLN B N 1
ATOM 4159 C CA . GLN B 1 249 ? -9.562 -17.734 -17.312 1 97.06 249 GLN B CA 1
ATOM 4160 C C . GLN B 1 249 ? -8.406 -16.781 -17.547 1 97.06 249 GLN B C 1
ATOM 4162 O O . GLN B 1 249 ? -7.43 -17.125 -18.219 1 97.06 249 GLN B O 1
ATOM 4167 N N . VAL B 1 250 ? -8.547 -15.594 -17.031 1 97.44 250 VAL B N 1
ATOM 4168 C CA . VAL B 1 250 ? -7.473 -14.617 -17.172 1 97.44 250 VAL B CA 1
ATOM 4169 C C . VAL B 1 250 ? -6.223 -15.125 -16.453 1 97.44 250 VAL B C 1
ATOM 4171 O O . VAL B 1 250 ? -5.109 -15.016 -16.984 1 97.44 250 VAL B O 1
ATOM 4174 N N . ILE B 1 251 ? -6.406 -15.719 -15.281 1 98 251 ILE B N 1
ATOM 4175 C CA . ILE B 1 251 ? -5.293 -16.266 -14.508 1 98 251 ILE B CA 1
ATOM 4176 C C . ILE B 1 251 ? -4.633 -17.391 -15.289 1 98 251 ILE B C 1
ATOM 4178 O O . ILE B 1 251 ? -3.404 -17.453 -15.383 1 98 251 ILE B O 1
ATOM 4182 N N . LYS B 1 252 ? -5.434 -18.297 -15.82 1 98.06 252 LYS B N 1
ATOM 4183 C CA . LYS B 1 252 ? -4.902 -19.391 -16.641 1 98.06 252 LYS B CA 1
ATOM 4184 C C . LYS B 1 252 ? -4.07 -18.844 -17.797 1 98.06 252 LYS B C 1
ATOM 4186 O O . LYS B 1 252 ? -2.98 -19.359 -18.078 1 98.06 252 LYS B O 1
ATOM 4191 N N . ASN B 1 253 ? -4.602 -17.812 -18.469 1 97.62 253 ASN B N 1
ATOM 4192 C CA . ASN B 1 253 ? -3.879 -17.203 -19.578 1 97.62 253 ASN B CA 1
ATOM 4193 C C . ASN B 1 253 ? -2.533 -16.641 -19.125 1 97.62 253 ASN B C 1
ATOM 4195 O O . ASN B 1 253 ? -1.545 -16.719 -19.859 1 97.62 253 ASN B O 1
ATOM 4199 N N . CYS B 1 254 ? -2.496 -16.047 -17.938 1 97.62 254 CYS B N 1
ATOM 4200 C CA . CYS B 1 254 ? -1.243 -15.539 -17.391 1 97.62 254 CYS B CA 1
ATOM 4201 C C . CYS B 1 254 ? -0.24 -16.672 -17.188 1 97.62 254 CYS B C 1
ATOM 4203 O O . CYS B 1 254 ? 0.929 -16.547 -17.562 1 97.62 254 CYS B O 1
ATOM 4205 N N . ILE B 1 255 ? -0.687 -17.781 -16.625 1 97.56 255 ILE B N 1
ATOM 4206 C CA . ILE B 1 255 ? 0.171 -18.906 -16.312 1 97.56 255 ILE B CA 1
ATOM 4207 C C . ILE B 1 255 ? 0.754 -19.484 -17.609 1 97.56 255 ILE B C 1
ATOM 4209 O O . ILE B 1 255 ? 1.911 -19.922 -17.625 1 97.56 255 ILE B O 1
ATOM 4213 N N . CYS B 1 256 ? 0.01 -19.422 -18.656 1 95.94 256 CYS B N 1
ATOM 4214 C CA . CYS B 1 256 ? 0.401 -20.062 -19.922 1 95.94 256 CYS B CA 1
ATOM 4215 C C . CYS B 1 256 ? 1.202 -19.109 -20.781 1 95.94 256 CYS B C 1
ATOM 4217 O O . CYS B 1 256 ? 1.729 -19.5 -21.828 1 95.94 256 CYS B O 1
ATOM 4219 N N . SER B 1 257 ? 1.277 -17.875 -20.391 1 95.94 257 SER B N 1
ATOM 4220 C CA . SER B 1 257 ? 2.031 -16.891 -21.156 1 95.94 257 SER B CA 1
ATOM 4221 C C . SER B 1 257 ? 3.533 -17.078 -20.984 1 95.94 257 SER B C 1
ATOM 4223 O O . SER B 1 257 ? 4.004 -17.375 -19.875 1 95.94 257 SER B O 1
ATOM 4225 N N . GLU B 1 258 ? 4.293 -16.906 -22.016 1 93.81 258 GLU B N 1
ATOM 4226 C CA . GLU B 1 258 ? 5.75 -17.016 -21.969 1 93.81 258 GLU B CA 1
ATOM 4227 C C . GLU B 1 258 ? 6.359 -15.836 -21.203 1 93.81 258 GLU B C 1
ATOM 4229 O O . GLU B 1 258 ? 7.367 -16 -20.5 1 93.81 258 GLU B O 1
ATOM 4234 N N . LYS B 1 259 ? 5.762 -14.703 -21.391 1 94.88 259 LYS B N 1
ATOM 4235 C CA . LYS B 1 259 ? 6.199 -13.492 -20.703 1 94.88 259 LYS B CA 1
ATOM 4236 C C . LYS B 1 259 ? 5.008 -12.727 -20.141 1 94.88 259 LYS B C 1
ATOM 4238 O O . LYS B 1 259 ? 4.59 -11.711 -20.688 1 94.88 259 LYS B O 1
ATOM 4243 N N . PRO B 1 260 ? 4.461 -13.188 -19.062 1 96.94 260 PRO B N 1
ATOM 4244 C CA . PRO B 1 260 ? 3.287 -12.523 -18.5 1 96.94 260 PRO B CA 1
ATOM 4245 C C . PRO B 1 260 ? 3.584 -11.102 -18.031 1 96.94 260 PRO B C 1
ATOM 4247 O O . PRO B 1 260 ? 4.691 -10.82 -17.562 1 96.94 260 PRO B O 1
ATOM 4250 N N . SER B 1 261 ? 2.602 -10.234 -18.172 1 97.38 261 SER B N 1
ATOM 4251 C CA . SER B 1 261 ? 2.711 -8.836 -17.766 1 97.38 261 SER B CA 1
ATOM 4252 C C . SER B 1 261 ? 2.686 -8.711 -16.25 1 97.38 261 SER B C 1
ATOM 4254 O O . SER B 1 261 ? 2.201 -9.602 -15.547 1 97.38 261 SER B O 1
ATOM 4256 N N . LEU B 1 262 ? 3.201 -7.598 -15.766 1 97.69 262 LEU B N 1
ATOM 4257 C CA . LEU B 1 262 ? 3.156 -7.305 -14.336 1 97.69 262 LEU B CA 1
ATOM 4258 C C . LEU B 1 262 ? 1.718 -7.129 -13.859 1 97.69 262 LEU B C 1
ATOM 4260 O O . LEU B 1 262 ? 1.345 -7.641 -12.805 1 97.69 262 LEU B O 1
ATOM 4264 N N . ARG B 1 263 ? 0.953 -6.391 -14.633 1 97.62 263 ARG B N 1
ATOM 4265 C CA . ARG B 1 263 ? -0.445 -6.16 -14.281 1 97.62 263 ARG B CA 1
ATOM 4266 C C . ARG B 1 263 ? -1.374 -6.676 -15.375 1 97.62 263 ARG B C 1
ATOM 4268 O O . ARG B 1 263 ? -1.103 -6.5 -16.562 1 97.62 263 ARG B O 1
ATOM 4275 N N . VAL B 1 264 ? -2.441 -7.309 -14.938 1 97.62 264 VAL B N 1
ATOM 4276 C CA . VAL B 1 264 ? -3.443 -7.785 -15.883 1 97.62 264 VAL B CA 1
ATOM 4277 C C . VAL B 1 264 ? -4.844 -7.508 -15.336 1 97.62 264 VAL B C 1
ATOM 4279 O O . VAL B 1 264 ? -5.195 -7.973 -14.25 1 97.62 264 VAL B O 1
ATOM 4282 N N . GLN B 1 265 ? -5.605 -6.711 -16 1 96.38 265 GLN B N 1
ATOM 4283 C CA . GLN B 1 265 ? -7.008 -6.465 -15.68 1 96.38 265 GLN B CA 1
ATOM 4284 C C . GLN B 1 265 ? -7.902 -7.574 -16.234 1 96.38 265 GLN B C 1
ATOM 4286 O O . GLN B 1 265 ? -7.629 -8.125 -17.297 1 96.38 265 GLN B O 1
ATOM 4291 N N . THR B 1 266 ? -9.008 -7.852 -15.586 1 95.44 266 THR B N 1
ATOM 4292 C CA . THR B 1 266 ? -9.719 -9.094 -15.867 1 95.44 266 THR B CA 1
ATOM 4293 C C . THR B 1 266 ? -10.922 -8.844 -16.781 1 95.44 266 THR B C 1
ATOM 4295 O O . THR B 1 266 ? -11.648 -9.773 -17.125 1 95.44 266 THR B O 1
ATOM 4298 N N . SER B 1 267 ? -11.195 -7.629 -17.156 1 92.75 267 SER B N 1
ATOM 4299 C CA . SER B 1 267 ? -12.281 -7.285 -18.078 1 92.75 267 SER B CA 1
ATOM 4300 C C . SER B 1 267 ? -11.953 -6.02 -18.859 1 92.75 267 SER B C 1
ATOM 4302 O O . SER B 1 267 ? -11.047 -5.27 -18.484 1 92.75 267 SER B O 1
ATOM 4304 N N . ASP B 1 268 ? -12.719 -5.805 -19.938 1 91.5 268 ASP B N 1
ATOM 4305 C CA . ASP B 1 268 ? -12.531 -4.594 -20.734 1 91.5 268 ASP B CA 1
ATOM 4306 C C . ASP B 1 268 ? -12.836 -3.344 -19.906 1 91.5 268 ASP B C 1
ATOM 4308 O O . ASP B 1 268 ? -12.148 -2.328 -20.031 1 91.5 268 ASP B O 1
ATOM 4312 N N . ALA B 1 269 ? -13.828 -3.453 -19.109 1 89.38 269 ALA B N 1
ATOM 4313 C CA . ALA B 1 269 ? -14.18 -2.328 -18.25 1 89.38 269 ALA B CA 1
ATOM 4314 C C . ALA B 1 269 ? -13.031 -1.973 -17.312 1 89.38 269 ALA B C 1
ATOM 4316 O O . ALA B 1 269 ? -12.719 -0.795 -17.109 1 89.38 269 ALA B O 1
ATOM 4317 N N . MET B 1 270 ? -12.359 -2.975 -16.766 1 91.38 270 MET B N 1
ATOM 4318 C CA . MET B 1 270 ? -11.25 -2.738 -15.852 1 91.38 270 MET B CA 1
ATOM 4319 C C . MET B 1 270 ? -10.023 -2.221 -16.594 1 91.38 270 MET B C 1
ATOM 4321 O O . MET B 1 270 ? -9.258 -1.411 -16.062 1 91.38 270 MET B O 1
ATOM 4325 N N . LYS B 1 271 ? -9.859 -2.721 -17.844 1 94.19 271 LYS B N 1
ATOM 4326 C CA . LYS B 1 271 ? -8.773 -2.191 -18.672 1 94.19 271 LYS B CA 1
ATOM 4327 C C . LYS B 1 271 ? -8.969 -0.702 -18.938 1 94.19 271 LYS B C 1
ATOM 4329 O O . LYS B 1 271 ? -8.016 0.075 -18.859 1 94.19 271 LYS B O 1
ATOM 4334 N N . GLN B 1 272 ? -10.18 -0.353 -19.234 1 92.06 272 GLN B N 1
ATOM 4335 C CA . GLN B 1 272 ? -10.484 1.051 -19.5 1 92.06 272 GLN B CA 1
ATOM 4336 C C . GLN B 1 272 ? -10.273 1.899 -18.25 1 92.06 272 GLN B C 1
ATOM 4338 O O . GLN B 1 272 ? -9.727 3.004 -18.328 1 92.06 272 GLN B O 1
ATOM 4343 N N . ARG B 1 273 ? -10.68 1.381 -17.141 1 90.38 273 ARG B N 1
ATOM 4344 C CA . ARG B 1 273 ? -10.484 2.104 -15.891 1 90.38 273 ARG B CA 1
ATOM 4345 C C . ARG B 1 273 ? -9.008 2.295 -15.594 1 90.38 273 ARG B C 1
ATOM 4347 O O . ARG B 1 273 ? -8.586 3.371 -15.156 1 90.38 273 ARG B O 1
ATOM 4354 N N . ALA B 1 274 ? -8.25 1.245 -15.797 1 94 274 ALA B N 1
ATOM 4355 C CA . ALA B 1 274 ? -6.809 1.324 -15.555 1 94 274 ALA B CA 1
ATOM 4356 C C . ALA B 1 274 ? -6.16 2.379 -16.453 1 94 274 ALA B C 1
ATOM 4358 O O . ALA B 1 274 ? -5.246 3.09 -16.016 1 94 274 ALA B O 1
ATOM 4359 N N . LYS B 1 275 ? -6.672 2.557 -17.641 1 94.38 275 LYS B N 1
ATOM 4360 C CA . LYS B 1 275 ? -6.113 3.512 -18.594 1 94.38 275 LYS B CA 1
ATOM 4361 C C . LYS B 1 275 ? -6.391 4.949 -18.156 1 94.38 275 LYS B C 1
ATOM 4363 O O . LYS B 1 275 ? -5.707 5.879 -18.594 1 94.38 275 LYS B O 1
ATOM 4368 N N . LEU B 1 276 ? -7.406 5.117 -17.328 1 92.12 276 LEU B N 1
ATOM 4369 C CA . LEU B 1 276 ? -7.719 6.449 -16.812 1 92.12 276 LEU B CA 1
ATOM 4370 C C . LEU B 1 276 ? -6.75 6.852 -15.711 1 92.12 276 LEU B C 1
ATOM 4372 O O . LEU B 1 276 ? -6.664 8.031 -15.352 1 92.12 276 LEU B O 1
ATOM 4376 N N . VAL B 1 277 ? -6.023 5.906 -15.211 1 93.81 277 VAL B N 1
ATOM 4377 C CA . VAL B 1 277 ? -5.203 6.172 -14.031 1 93.81 277 VAL B CA 1
ATOM 4378 C C . VAL B 1 277 ? -3.725 6.055 -14.398 1 93.81 277 VAL B C 1
ATOM 4380 O O . VAL B 1 277 ? -2.918 6.91 -14.023 1 93.81 277 VAL B O 1
ATOM 4383 N N . LEU B 1 278 ? -3.41 5.02 -15.188 1 95.38 278 LEU B N 1
ATOM 4384 C CA . LEU B 1 278 ? -2.02 4.68 -15.469 1 95.38 278 LEU B CA 1
ATOM 4385 C C . LEU B 1 278 ? -1.672 4.949 -16.922 1 95.38 278 LEU B C 1
ATOM 4387 O O . LEU B 1 278 ? -2.443 4.609 -17.828 1 95.38 278 LEU B O 1
ATOM 4391 N N . VAL B 1 279 ? -0.448 5.449 -17.156 1 95.38 279 VAL B N 1
ATOM 4392 C CA . VAL B 1 279 ? 0.056 5.676 -18.516 1 95.38 279 VAL B CA 1
ATOM 4393 C C . VAL B 1 279 ? 0.292 4.34 -19.203 1 95.38 279 VAL B C 1
ATOM 4395 O O . VAL B 1 279 ? 0.011 4.195 -20.406 1 95.38 279 VAL B O 1
ATOM 4398 N N . ASP B 1 280 ? 0.819 3.332 -18.453 1 95.19 280 ASP B N 1
ATOM 4399 C CA . ASP B 1 280 ? 1.014 1.958 -18.906 1 95.19 280 ASP B CA 1
ATOM 4400 C C . ASP B 1 280 ? 0.299 0.972 -17.984 1 95.19 280 ASP B C 1
ATOM 4402 O O . ASP B 1 280 ? 0.88 0.493 -17.016 1 95.19 280 ASP B O 1
ATOM 4406 N N . PRO B 1 281 ? -0.879 0.532 -18.344 1 94.12 281 PRO B N 1
ATOM 4407 C CA . PRO B 1 281 ? -1.684 -0.33 -17.469 1 94.12 281 PRO B CA 1
ATOM 4408 C C . PRO B 1 281 ? -1.056 -1.705 -17.266 1 94.12 281 PRO B C 1
ATOM 4410 O O . PRO B 1 281 ? -1.409 -2.41 -16.312 1 94.12 281 PRO B O 1
ATOM 4413 N N . SER B 1 282 ? -0.157 -2.104 -18.109 1 94.69 282 SER B N 1
ATOM 4414 C CA . SER B 1 282 ? 0.462 -3.416 -17.969 1 94.69 282 SER B CA 1
ATOM 4415 C C . SER B 1 282 ? 1.604 -3.377 -16.953 1 94.69 282 SER B C 1
ATOM 4417 O O . SER B 1 282 ? 1.964 -4.406 -16.375 1 94.69 282 SER B O 1
ATOM 4419 N N . GLY B 1 283 ? 2.225 -2.182 -16.797 1 93.62 283 GLY B N 1
ATOM 4420 C CA . GLY B 1 283 ? 3.375 -2.02 -15.93 1 93.62 283 GLY B CA 1
ATOM 4421 C C . GLY B 1 283 ? 4.652 -2.602 -16.5 1 93.62 283 GLY B C 1
ATOM 4422 O O . GLY B 1 283 ? 5.684 -2.637 -15.836 1 93.62 283 GLY B O 1
ATOM 4423 N N . ASP B 1 284 ? 4.625 -3.062 -17.766 1 95.12 284 ASP B N 1
ATOM 4424 C CA . ASP B 1 284 ? 5.754 -3.766 -18.359 1 95.12 284 ASP B CA 1
ATOM 4425 C C . ASP B 1 284 ? 6.898 -2.803 -18.672 1 95.12 284 ASP B C 1
ATOM 4427 O O . ASP B 1 284 ? 8.07 -3.154 -18.531 1 95.12 284 ASP B O 1
ATOM 4431 N N . LYS B 1 285 ? 6.555 -1.575 -19.078 1 93.19 285 LYS B N 1
ATOM 4432 C CA . LYS B 1 285 ? 7.59 -0.606 -19.422 1 93.19 285 LYS B CA 1
ATOM 4433 C C . LYS B 1 285 ? 8.477 -0.285 -18.219 1 93.19 285 LYS B C 1
ATOM 4435 O O . LYS B 1 285 ? 9.703 -0.303 -18.328 1 93.19 285 LYS B O 1
ATOM 4440 N N . MET B 1 286 ? 7.887 -0.024 -17.156 1 91.25 286 MET B N 1
ATOM 4441 C CA . MET B 1 286 ? 8.641 0.278 -15.938 1 91.25 286 MET B CA 1
ATOM 4442 C C . MET B 1 286 ? 9.438 -0.936 -15.477 1 91.25 286 MET B C 1
ATOM 4444 O O . MET B 1 286 ? 10.586 -0.802 -15.055 1 91.25 286 MET B O 1
ATOM 4448 N N . THR B 1 287 ? 8.844 -2.105 -15.531 1 93.44 287 THR B N 1
ATOM 4449 C CA . THR B 1 287 ? 9.539 -3.332 -15.148 1 93.44 287 THR B CA 1
ATOM 4450 C C . THR B 1 287 ? 10.773 -3.547 -16.016 1 93.44 287 THR B C 1
ATOM 4452 O O . THR B 1 287 ? 11.844 -3.881 -15.508 1 93.44 287 THR B O 1
ATOM 4455 N N . ASP B 1 288 ? 10.594 -3.301 -17.297 1 93.38 288 ASP B N 1
ATOM 4456 C CA . ASP B 1 288 ? 11.703 -3.424 -18.234 1 93.38 288 ASP B CA 1
ATOM 4457 C C . ASP B 1 288 ? 12.805 -2.42 -17.922 1 93.38 288 ASP B C 1
ATOM 4459 O O . ASP B 1 288 ? 13.992 -2.762 -17.953 1 93.38 288 ASP B O 1
ATOM 4463 N N . GLU B 1 289 ? 12.422 -1.201 -17.625 1 90.5 289 GLU B N 1
ATOM 4464 C CA . GLU B 1 289 ? 13.383 -0.154 -17.297 1 90.5 289 GLU B CA 1
ATOM 4465 C C . GLU B 1 289 ? 14.188 -0.521 -16.047 1 90.5 289 GLU B C 1
ATOM 4467 O O . GLU B 1 289 ? 15.414 -0.395 -16.031 1 90.5 289 GLU B O 1
ATOM 4472 N N . LEU B 1 290 ? 13.523 -0.998 -15.07 1 89.81 290 LEU B N 1
ATOM 4473 C CA . LEU B 1 290 ? 14.188 -1.353 -13.812 1 89.81 290 LEU B CA 1
ATOM 4474 C C . LEU B 1 290 ? 15.078 -2.578 -14 1 89.81 290 LEU B C 1
ATOM 4476 O O . LEU B 1 290 ? 16.156 -2.654 -13.422 1 89.81 290 LEU B O 1
ATOM 4480 N N . GLU B 1 291 ? 14.562 -3.516 -14.758 1 91.06 291 GLU B N 1
ATOM 4481 C CA . GLU B 1 291 ? 15.359 -4.707 -15.047 1 91.06 291 GLU B CA 1
ATOM 4482 C C . GLU B 1 291 ? 16.688 -4.34 -15.703 1 91.06 291 GLU B C 1
ATOM 4484 O O . GLU B 1 291 ? 17.719 -4.922 -15.375 1 91.06 291 GLU B O 1
ATOM 4489 N N . LYS B 1 292 ? 16.656 -3.355 -16.594 1 89.06 292 LYS B N 1
ATOM 4490 C CA . LYS B 1 292 ? 17.859 -2.918 -17.297 1 89.06 292 LYS B CA 1
ATOM 4491 C C . LYS B 1 292 ? 18.875 -2.312 -16.328 1 89.06 292 LYS B C 1
ATOM 4493 O O . LYS B 1 292 ? 20.094 -2.43 -16.531 1 89.06 292 LYS B O 1
ATOM 4498 N N . LEU B 1 293 ? 18.375 -1.749 -15.234 1 86 293 LEU B N 1
ATOM 4499 C CA . LEU B 1 293 ? 19.25 -1.13 -14.25 1 86 293 LEU B CA 1
ATOM 4500 C C . LEU B 1 293 ? 19.938 -2.189 -13.398 1 86 293 LEU B C 1
ATOM 4502 O O . LEU B 1 293 ? 20.906 -1.891 -12.695 1 86 293 LEU B O 1
ATOM 4506 N N . LEU B 1 294 ? 19.5 -3.381 -13.484 1 87 294 LEU B N 1
ATOM 4507 C CA . LEU B 1 294 ? 20 -4.449 -12.625 1 87 294 LEU B CA 1
ATOM 4508 C C . LEU B 1 294 ? 21 -5.316 -13.375 1 87 294 LEU B C 1
ATOM 4510 O O . LEU B 1 294 ? 21.594 -6.227 -12.797 1 87 294 LEU B O 1
ATOM 4514 N N . GLN B 1 295 ? 21.172 -5.094 -14.695 1 80.69 295 GLN B N 1
ATOM 4515 C CA . GLN B 1 295 ? 22.094 -5.859 -15.523 1 80.69 295 GLN B CA 1
ATOM 4516 C C . GLN B 1 295 ? 23.453 -5.164 -15.617 1 80.69 295 GLN B C 1
ATOM 4518 O O . GLN B 1 295 ? 23.531 -3.936 -15.578 1 80.69 295 GLN B O 1
#

pLDDT: mean 88.61, std 15.42, range [31.84, 98.81]

Foldseek 3Di:
DPPQLAAEEEEEDCLKFLLLLLLLVQLVDPRYAYEREYQDCVSCVVSCVSNPPSDPPRYDYYYADLLDLVRLVVVLVVCCVVVVAHAEYEYDWAWFAFFAPVPQDPVNLVSRCSTLPVSSVSSVVSRLVSLLVVLHHEYEYAAALLLQDPDPRRHSSSVSSVVVLVVLLVCQLVSVVSHYHAAYEHEAAEPMVRVVLVVVLCQRGGSPDDSHNRCPPPDPVVVVVVVVCCVVVVVVSVVRYDYSNLSSVQVVVQSPDSHHFRYDYSDPVSVVVCVVRDVDSRSRVVSVVVSVVVD/DPPQLAAEEEEEDCLKFLLLLLLLVQLVDPRYAYEREYQDCVSCVVSCVSNPPSDPPRYDYYYADLLDLVRLVVVLVVCCVVVVAHAEYEYDWAWFAFFAPVPQDPVQLVSRCSTLPVSSVSSVVSRLVSLLVVLHHEYEYAAALLLQDPDPRRHSSSVSSVVVLVVLLVCQLVSVVSVYHAAYEHEAAEPMVRVVLVVVLCQRGGSPDDSHNRCPPPDPVVVVVVVVCCVVVVVVSVVRYDYSNLSSVQVVVQSPDSHHFRYDYSDPVSVVVCVVRDVDSRSRVVSVVVSVVVD

Sequence (590 aa):
MAESNVKVVVITGCSSGIGLDTAVLLAKEKNFKVLATMRNLQKKGDLEKAAAGTLNKTLFIQELDVSKEESIEKFVKATFDSEGRIDVLINNAASGQHGHFESVTLEQMQSLFQTNVFGTLRITQEVVKKMKERKSGHIIFISSIGGITPFPFSDFYVGTKFAIEGIAGSMAPLLRHYNIFVTSVEPGPVQTSFTTNISKNNQGGITGRDEVDVDAGVDDVARNQRKKFLATYGPVMQQTMQTGEDVGQVIKNCICSEKPSLRVQTSDAMKQRAKLVLVDPSGDKMTDELEKLLQMAESNVKVVVITGCSSGIGLDTAVLLAKEKNFKVLATMRNLQKKGDLEKAAAGTLNKTLFIQELDVSKEESIEKFVKATFDSEGRIDVLINNAASGQHGHFESVTLEQMQSLFQTNVFGTLRITQEVVKKMKERKSGHIIFISSIGGITPFPFSDFYVGTKFAIEGIAGSMAPLLRHYNIFVTSVEPGPVQTSFTTNISKNNQGGITGRDEVDVDAGVDDVARNQRKKFLATYGPVMQQTMQTGEDVGQVIKNCICSEKPSLRVQTSDAMKQRAKLVLVDPSGDKMTDELEKLLQ

Secondary structure (DSSP, 8-state):
-----PEEEEES--SSHHHHHHHHHHHTSTTEEEEEEES-GGG-HHHHHHHGGGBTTTEEEEE--TT-HHHHHHHHHHHHHHHS--SEEEE-------S-GGG--HHHHHHHHIIIIIIHHHHHHHHHHHHHHHT-EEEEEE--GGGTS--TT-HHHHHHHHHHHHHHHHHHHHHGGGTEEEEEEE---BTTHHHHHHHHT-SSS-SSS----TTTT--HHHHHHHHHHHHHHHHHHHHT-B-HHHHHHHHHHHHH-SS--SEEESSHHHHHHHHTTBSSTT-HHHHHHHHHHT-/-----PEEEEES--SSHHHHHHHHHHHTSTTEEEEEEES-GGG-HHHHHHHGGGBTTTEEEEE--TT-HHHHHHHHHHHHHHHS--SEEEE-----B-S-GGG--HHHHHHHHIIIIIIHHHHHHHHHHHHHHHT-EEEEEE--GGGTS--TT-HHHHHHHHHHHHHHHHHHHHHGGGTEEEEEEE---BTTHHHHHHHHT-SSSBSSS----TTTT--HHHHHHHHHHHHHHHHHHHHT-B-HHHHHHHHHHHHH-SS--SEEESSHHHHHHHHHHBSSTT-HHHHHHHHHHT-

Nearest PDB structures (foldseek):
  4jro-assembly1_C  TM=8.310E-01  e=7.772E-17  Listeria monocytogenes EGD-e
  4jro-assembly1_B  TM=8.294E-01  e=1.864E-16  Listeria monocytogenes EGD-e
  4dml-assembly2_D  TM=7.696E-01  e=2.354E-16  Synechococcus elongatus PCC 7942 = FACHB-805
  5vml-assembly1_A  TM=8.037E-01  e=1.242E-14  Burkholderia pseudomallei 1710b
  5vt6-assembly1_D  TM=7.976E-01  e=2.810E-14  Burkholderia pseudomallei 1710b